Protein AF-A0AB37J9J6-F1 (afdb_monomer_lite)

Structure (mmCIF, N/CA/C/O backbone):
data_AF-A0AB37J9J6-F1
#
_entry.id   AF-A0AB37J9J6-F1
#
loop_
_atom_site.group_PDB
_atom_site.id
_atom_site.type_symbol
_atom_site.label_atom_id
_atom_site.label_alt_id
_atom_site.label_comp_id
_atom_site.label_asym_id
_atom_site.label_entity_id
_atom_site.label_seq_id
_atom_site.pdbx_PDB_ins_code
_atom_site.Cartn_x
_atom_site.Cartn_y
_atom_site.Cartn_z
_atom_site.occupancy
_atom_site.B_iso_or_equiv
_atom_site.auth_seq_id
_atom_site.auth_comp_id
_atom_site.auth_asym_id
_atom_site.auth_atom_id
_atom_site.pdbx_PDB_model_num
ATOM 1 N N . MET A 1 1 ? -1.091 34.522 -32.437 1.00 36.41 1 MET A N 1
ATOM 2 C CA . MET A 1 1 ? -1.229 33.643 -31.253 1.00 36.41 1 MET A CA 1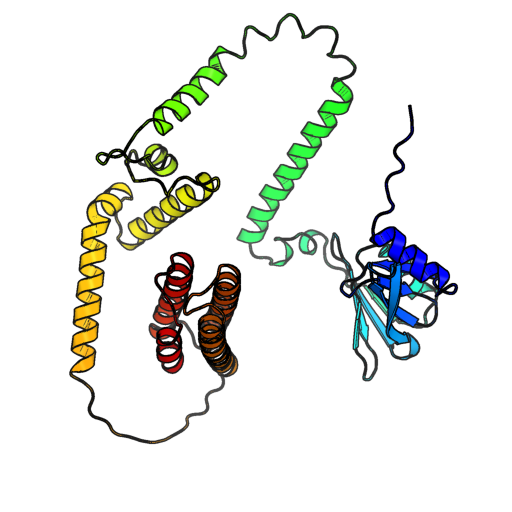
ATOM 3 C C . MET A 1 1 ? -0.538 32.322 -31.556 1.00 36.41 1 MET A C 1
ATOM 5 O O . MET A 1 1 ? -1.047 31.571 -32.377 1.00 36.41 1 MET A O 1
ATOM 9 N N . SER A 1 2 ? 0.641 32.069 -30.984 1.00 36.09 2 SER A N 1
ATOM 10 C CA . SER A 1 2 ? 1.353 30.801 -31.197 1.00 36.09 2 SER A CA 1
ATOM 11 C C . SER A 1 2 ? 0.749 29.727 -30.289 1.00 36.09 2 SER A C 1
ATOM 13 O O . SER A 1 2 ? 0.678 29.918 -29.072 1.00 36.09 2 SER A O 1
ATOM 15 N N . LYS A 1 3 ? 0.250 28.631 -30.874 1.00 44.28 3 LYS A N 1
ATOM 16 C CA . LYS A 1 3 ? -0.228 27.461 -30.126 1.00 44.28 3 LYS A CA 1
ATOM 17 C C . LYS A 1 3 ? 0.971 26.884 -29.370 1.00 44.28 3 LYS A C 1
ATOM 19 O O . LYS A 1 3 ? 1.881 26.353 -29.992 1.00 44.28 3 LYS A O 1
ATOM 24 N N . LYS A 1 4 ? 0.982 26.989 -28.036 1.00 40.72 4 LYS A N 1
ATOM 25 C CA . LYS A 1 4 ? 1.914 26.226 -27.194 1.00 40.72 4 LYS A CA 1
ATOM 26 C C . LYS A 1 4 ? 1.628 24.740 -27.418 1.00 40.72 4 LYS A C 1
ATOM 28 O O . LYS A 1 4 ? 0.661 24.215 -26.868 1.00 40.72 4 LYS A O 1
ATOM 33 N N . GLU A 1 5 ? 2.437 24.082 -28.242 1.00 48.41 5 GLU A N 1
ATOM 34 C CA . GLU A 1 5 ? 2.456 22.626 -28.327 1.00 48.41 5 GLU A CA 1
ATOM 35 C C . GLU A 1 5 ? 2.777 22.071 -26.936 1.00 48.41 5 GLU A C 1
ATOM 37 O O . GLU A 1 5 ? 3.799 22.395 -26.326 1.00 48.41 5 GLU A O 1
ATOM 42 N N . LYS A 1 6 ? 1.850 21.280 -26.387 1.00 49.62 6 LYS A N 1
ATOM 43 C CA . LYS A 1 6 ? 2.081 20.556 -25.139 1.00 49.62 6 LYS A CA 1
ATOM 44 C C . LYS A 1 6 ? 3.167 19.523 -25.416 1.00 49.62 6 LYS A C 1
ATOM 46 O O . LYS A 1 6 ? 2.953 18.616 -26.216 1.00 49.62 6 LYS A O 1
ATOM 51 N N . LYS A 1 7 ? 4.313 19.669 -24.749 1.00 59.22 7 LYS A N 1
ATOM 52 C CA . LYS A 1 7 ? 5.389 18.674 -24.769 1.00 59.22 7 LYS A CA 1
ATOM 53 C C . LYS A 1 7 ? 4.784 17.296 -24.435 1.00 59.22 7 LYS A C 1
ATOM 55 O O . LYS A 1 7 ? 4.009 17.223 -23.474 1.00 59.22 7 LYS A O 1
ATOM 60 N N . PRO A 1 8 ? 5.059 16.242 -25.226 1.00 69.25 8 PRO A N 1
ATOM 61 C CA . PRO A 1 8 ? 4.495 14.917 -24.984 1.00 69.25 8 PRO A CA 1
ATOM 62 C C . PRO A 1 8 ? 4.882 14.427 -23.585 1.00 69.25 8 PRO A C 1
ATOM 64 O O . PRO A 1 8 ? 5.984 14.705 -23.109 1.00 69.25 8 PRO A O 1
ATOM 67 N N . SER A 1 9 ? 3.954 13.743 -22.912 1.00 80.62 9 SER A N 1
ATOM 68 C CA . SER A 1 9 ? 4.218 13.164 -21.594 1.00 80.62 9 SER A CA 1
ATOM 69 C C . SER A 1 9 ? 5.245 12.034 -21.703 1.00 80.62 9 SER A C 1
ATOM 71 O O . SER A 1 9 ? 5.360 11.385 -22.746 1.00 80.62 9 SER A O 1
ATOM 73 N N . ASP A 1 10 ? 5.964 11.769 -20.611 1.00 79.25 10 ASP A N 1
ATOM 74 C CA . ASP A 1 10 ? 6.975 10.704 -20.558 1.00 79.25 10 ASP A CA 1
ATOM 75 C C . ASP A 1 10 ? 6.385 9.326 -20.932 1.00 79.25 10 ASP A C 1
ATOM 77 O O . ASP A 1 10 ? 7.051 8.530 -21.585 1.00 79.25 10 ASP A O 1
ATOM 81 N N . SER A 1 11 ? 5.110 9.073 -20.605 1.00 81.50 11 SER A N 1
ATOM 82 C CA . SER A 1 11 ? 4.383 7.855 -21.003 1.00 81.50 11 SER A CA 1
ATOM 83 C C . SER A 1 11 ? 4.175 7.763 -22.517 1.00 81.50 11 SER A C 1
ATOM 85 O O . SER A 1 11 ? 4.422 6.715 -23.112 1.00 81.50 11 SER A O 1
ATOM 87 N N . THR A 1 12 ? 3.794 8.863 -23.174 1.00 84.88 12 THR A N 1
ATOM 88 C CA . THR A 1 12 ? 3.639 8.889 -24.635 1.00 84.88 12 THR A CA 1
ATOM 89 C C . THR A 1 12 ? 4.974 8.645 -25.339 1.00 84.88 12 THR A C 1
ATOM 91 O O . THR A 1 12 ? 5.021 7.903 -26.319 1.00 84.88 12 THR A O 1
ATOM 94 N N . LEU A 1 13 ? 6.061 9.233 -24.829 1.00 86.75 13 LEU A N 1
ATOM 95 C CA . LEU A 1 13 ? 7.409 9.034 -25.368 1.00 86.75 13 LEU A CA 1
ATOM 96 C C . LEU A 1 13 ? 7.880 7.585 -25.203 1.00 86.75 13 LEU A C 1
ATOM 98 O O . LEU A 1 13 ? 8.355 6.987 -26.167 1.00 86.75 13 LEU A O 1
ATOM 102 N N . ALA A 1 14 ? 7.668 6.995 -24.024 1.00 84.81 14 ALA A N 1
ATOM 103 C CA . ALA A 1 14 ? 8.004 5.602 -23.755 1.00 84.81 14 ALA A CA 1
ATOM 104 C C . ALA A 1 14 ? 7.253 4.639 -24.685 1.00 84.81 14 ALA A C 1
ATOM 106 O O . ALA A 1 14 ? 7.874 3.800 -25.336 1.00 84.81 14 ALA A O 1
ATOM 107 N N . LYS A 1 15 ? 5.930 4.799 -24.823 1.00 87.62 15 LYS A N 1
ATOM 108 C CA . LYS A 1 15 ? 5.124 3.976 -25.739 1.00 87.62 15 LYS A CA 1
ATOM 109 C C . LYS A 1 15 ? 5.576 4.124 -27.190 1.00 87.62 15 LYS A C 1
ATOM 111 O O . LYS A 1 15 ? 5.655 3.131 -27.907 1.00 87.62 15 LYS A O 1
ATOM 116 N N . GLN A 1 16 ? 5.915 5.340 -27.622 1.00 87.06 16 GLN A N 1
ATOM 117 C CA . GLN A 1 16 ? 6.417 5.578 -28.974 1.00 87.06 16 GLN A CA 1
ATOM 118 C C . GLN A 1 16 ? 7.786 4.920 -29.208 1.00 87.06 16 GLN A C 1
ATOM 120 O O . GLN A 1 16 ? 8.016 4.366 -30.282 1.00 87.06 16 GLN A O 1
ATOM 125 N N . ALA A 1 17 ? 8.686 4.958 -28.222 1.00 86.19 17 ALA A N 1
ATOM 126 C CA . ALA A 1 17 ? 9.979 4.282 -28.296 1.00 86.19 17 ALA A CA 1
ATOM 127 C C . ALA A 1 17 ? 9.817 2.754 -28.395 1.00 86.19 17 ALA A C 1
ATOM 129 O O . ALA A 1 17 ? 10.468 2.124 -29.229 1.00 86.19 17 ALA A O 1
ATOM 130 N N . ILE A 1 18 ? 8.889 2.173 -27.625 1.00 87.56 18 ILE A N 1
ATOM 131 C CA . ILE A 1 18 ? 8.559 0.740 -27.695 1.00 87.56 18 ILE A CA 1
ATOM 132 C C . ILE A 1 18 ? 7.966 0.393 -29.056 1.00 87.56 18 ILE A C 1
ATOM 134 O O . ILE A 1 18 ? 8.460 -0.521 -29.700 1.00 87.56 18 ILE A O 1
ATOM 138 N N . ALA A 1 19 ? 6.987 1.157 -29.547 1.00 87.88 19 ALA A N 1
ATOM 139 C CA . ALA A 1 19 ? 6.349 0.900 -30.840 1.00 87.88 19 ALA A CA 1
ATOM 140 C C . ALA A 1 19 ? 7.345 0.919 -32.015 1.00 87.88 19 ALA A C 1
ATOM 142 O O . ALA A 1 19 ? 7.179 0.186 -32.986 1.00 87.88 19 ALA A O 1
ATOM 143 N N . ARG A 1 20 ? 8.398 1.747 -31.930 1.00 86.25 20 ARG A N 1
ATOM 144 C CA . ARG A 1 20 ? 9.474 1.794 -32.935 1.00 86.25 20 ARG A CA 1
ATOM 145 C C . ARG A 1 20 ? 10.382 0.567 -32.890 1.00 86.25 20 ARG A C 1
ATOM 147 O O . ARG A 1 20 ? 10.814 0.111 -33.942 1.00 86.25 20 ARG A O 1
ATOM 154 N N . LYS A 1 21 ? 10.701 0.065 -31.693 1.00 83.62 21 LYS A N 1
ATOM 155 C CA . LYS A 1 21 ? 11.581 -1.102 -31.510 1.00 83.62 21 LYS A CA 1
ATOM 156 C C . LYS A 1 21 ? 10.849 -2.436 -31.645 1.00 83.62 21 LYS A C 1
ATOM 158 O O . LYS A 1 21 ? 11.467 -3.425 -32.018 1.00 83.62 21 LYS A O 1
ATOM 163 N N . TYR A 1 22 ? 9.561 -2.453 -31.330 1.00 83.56 22 TYR A N 1
ATOM 164 C CA . TYR A 1 22 ? 8.753 -3.651 -31.171 1.00 83.56 22 TYR A CA 1
ATOM 165 C C . TYR A 1 22 ? 7.477 -3.540 -32.016 1.00 83.56 22 TYR A C 1
ATOM 167 O O . TYR A 1 22 ? 6.380 -3.284 -31.520 1.00 83.56 22 TYR A O 1
ATOM 175 N N . ASN A 1 23 ? 7.645 -3.678 -33.334 1.00 81.81 23 ASN A N 1
ATOM 176 C CA . ASN A 1 23 ? 6.586 -3.471 -34.330 1.00 81.81 23 ASN A CA 1
ATOM 177 C C . ASN A 1 23 ? 5.526 -4.589 -34.367 1.00 81.81 23 ASN A C 1
ATOM 179 O O . ASN A 1 23 ? 4.484 -4.418 -34.994 1.00 81.81 23 ASN A O 1
ATOM 183 N N . THR A 1 24 ? 5.787 -5.718 -33.709 1.00 82.81 24 THR A N 1
ATOM 184 C CA . THR A 1 24 ? 4.865 -6.852 -33.566 1.00 82.81 24 THR A CA 1
ATOM 185 C C . THR A 1 24 ? 3.896 -6.685 -32.394 1.00 82.81 24 THR A C 1
ATOM 187 O O . THR A 1 24 ? 2.971 -7.489 -32.263 1.00 82.81 24 THR A O 1
ATOM 190 N N . ALA A 1 25 ? 4.071 -5.646 -31.561 1.00 82.88 25 ALA A N 1
ATOM 191 C CA . ALA A 1 25 ? 3.158 -5.341 -30.465 1.00 82.88 25 ALA A CA 1
ATOM 192 C C . ALA A 1 25 ? 1.739 -5.123 -30.996 1.00 82.88 25 ALA A C 1
ATOM 194 O O . ALA A 1 25 ? 1.496 -4.230 -31.808 1.00 82.88 25 ALA A O 1
ATOM 195 N N . LEU A 1 26 ? 0.786 -5.889 -30.475 1.00 83.44 26 LEU A N 1
ATOM 196 C CA . LEU A 1 26 ? -0.631 -5.613 -30.687 1.00 83.44 26 LEU A CA 1
ATOM 197 C C . LEU A 1 26 ? -1.124 -4.541 -29.714 1.00 83.44 26 LEU A C 1
ATOM 199 O O . LEU A 1 26 ? -1.986 -3.742 -30.066 1.00 83.44 26 LEU A O 1
ATOM 203 N N . ILE A 1 27 ? -0.578 -4.538 -28.495 1.00 88.06 27 ILE A N 1
ATOM 204 C CA . ILE A 1 27 ? -0.964 -3.643 -27.404 1.00 88.06 27 ILE A CA 1
ATOM 205 C C . ILE A 1 27 ? 0.301 -3.190 -26.660 1.00 88.06 27 ILE A C 1
ATOM 207 O O . ILE A 1 27 ? 1.189 -4.002 -26.393 1.00 88.06 27 ILE A O 1
ATOM 211 N N . ILE A 1 28 ? 0.384 -1.900 -26.309 1.00 90.44 28 ILE A N 1
ATOM 212 C CA . ILE A 1 28 ? 1.474 -1.339 -25.494 1.00 90.44 28 ILE A CA 1
ATOM 213 C C . ILE A 1 28 ? 0.876 -0.611 -24.293 1.00 90.44 28 ILE A C 1
ATOM 215 O O . ILE A 1 28 ? 0.241 0.437 -24.428 1.00 90.44 28 ILE A O 1
ATOM 219 N N . VAL A 1 29 ? 1.139 -1.139 -23.102 1.00 89.44 29 VAL A N 1
ATOM 220 C CA . VAL A 1 29 ? 0.527 -0.678 -21.853 1.00 89.44 29 VAL A CA 1
ATOM 221 C C . VAL A 1 29 ? 1.569 -0.326 -20.813 1.00 89.44 29 VAL A C 1
ATOM 223 O O . VAL A 1 29 ? 2.659 -0.883 -20.773 1.00 89.44 29 VAL A O 1
ATOM 226 N N . SER A 1 30 ? 1.213 0.585 -19.925 1.00 88.88 30 SER A N 1
ATOM 227 C CA . SER A 1 30 ? 1.947 0.826 -18.691 1.00 88.88 30 SER A CA 1
ATOM 228 C C . SER A 1 30 ? 1.608 -0.273 -17.669 1.00 88.88 30 SER A C 1
ATOM 230 O O . SER A 1 30 ? 0.467 -0.747 -17.589 1.00 88.88 30 SER A O 1
ATOM 232 N N . CYS A 1 31 ? 2.601 -0.694 -16.892 1.00 87.00 31 CYS A N 1
ATOM 233 C CA . CYS A 1 31 ? 2.480 -1.717 -15.854 1.00 87.00 31 CYS A CA 1
ATOM 234 C C . CYS A 1 31 ? 3.283 -1.330 -14.604 1.00 87.00 31 CYS A C 1
ATOM 236 O O . CYS A 1 31 ? 4.045 -0.365 -14.624 1.00 87.00 31 CYS A O 1
ATOM 238 N N . SER A 1 32 ? 3.125 -2.085 -13.511 1.00 83.94 32 SER A N 1
ATOM 239 C CA . SER A 1 32 ? 3.866 -1.875 -12.250 1.00 83.94 32 SER A CA 1
ATOM 240 C C . SER A 1 32 ? 5.372 -1.697 -12.450 1.00 83.94 32 SER A C 1
ATOM 242 O O . SER A 1 32 ? 5.974 -0.820 -11.836 1.00 83.94 32 SER A O 1
ATOM 244 N N . ASP A 1 33 ? 5.953 -2.490 -13.348 1.00 81.38 33 ASP A N 1
ATOM 245 C CA . ASP A 1 33 ? 7.401 -2.574 -13.556 1.00 81.38 33 ASP A CA 1
ATOM 246 C C . ASP A 1 33 ? 7.908 -1.715 -14.728 1.00 81.38 33 ASP A C 1
ATOM 248 O O . ASP A 1 33 ? 9.067 -1.823 -15.131 1.00 81.38 33 ASP A O 1
ATOM 252 N N . GLY A 1 34 ? 7.053 -0.840 -15.274 1.00 88.94 34 GLY A N 1
ATOM 253 C CA . GLY A 1 34 ? 7.386 0.058 -16.378 1.00 88.94 34 GLY A CA 1
ATOM 254 C C . GLY A 1 34 ? 6.339 0.024 -17.485 1.00 88.94 34 GLY A C 1
ATOM 255 O O . GLY A 1 34 ? 5.204 0.459 -17.299 1.00 88.94 34 GLY A O 1
ATOM 256 N N . TYR A 1 35 ? 6.737 -0.467 -18.653 1.00 91.06 35 TYR A N 1
ATOM 257 C CA . TYR A 1 35 ? 5.879 -0.572 -19.829 1.00 91.06 35 TYR A CA 1
ATOM 258 C C . TYR A 1 35 ? 5.972 -1.977 -20.403 1.00 91.06 35 TYR A C 1
ATOM 260 O O . TYR A 1 35 ? 7.035 -2.581 -20.365 1.00 91.06 35 TYR A O 1
ATOM 268 N N . ALA A 1 36 ? 4.892 -2.489 -20.969 1.00 91.56 36 ALA A N 1
ATOM 269 C CA . ALA A 1 36 ? 4.855 -3.804 -21.572 1.00 91.56 36 ALA A CA 1
ATOM 270 C C . ALA A 1 36 ? 4.337 -3.725 -23.005 1.00 91.56 36 ALA A C 1
ATOM 272 O O . ALA A 1 36 ? 3.331 -3.066 -23.273 1.00 91.56 36 ALA A O 1
ATOM 273 N N . ALA A 1 37 ? 5.019 -4.423 -23.909 1.00 92.50 37 ALA A N 1
ATOM 274 C CA . ALA A 1 37 ? 4.488 -4.765 -25.217 1.00 92.50 37 ALA A CA 1
ATOM 275 C C . ALA A 1 37 ? 3.898 -6.173 -25.149 1.00 92.50 37 ALA A C 1
ATOM 277 O O . ALA A 1 37 ? 4.527 -7.093 -24.624 1.00 92.50 37 ALA A O 1
ATOM 278 N N . VAL A 1 38 ? 2.687 -6.325 -25.673 1.00 90.31 38 VAL A N 1
ATOM 279 C CA . VAL A 1 38 ? 1.982 -7.602 -25.725 1.00 90.31 38 VAL A CA 1
ATOM 280 C C . VAL A 1 38 ? 1.724 -7.953 -27.179 1.00 90.31 38 VAL A C 1
ATOM 282 O O . VAL A 1 38 ? 1.082 -7.188 -27.907 1.00 90.31 38 VAL A O 1
ATOM 285 N N . ASP A 1 39 ? 2.226 -9.108 -27.599 1.00 89.25 39 ASP A N 1
ATOM 286 C CA . ASP A 1 39 ? 1.947 -9.692 -28.906 1.00 89.25 39 ASP A CA 1
ATOM 287 C C . ASP A 1 39 ? 1.152 -11.002 -28.756 1.00 89.25 39 ASP A C 1
ATOM 289 O O . ASP A 1 39 ? 0.450 -11.194 -27.763 1.00 89.25 39 ASP A O 1
ATOM 293 N N . LYS A 1 40 ? 1.163 -11.871 -29.772 1.00 86.50 40 LYS A N 1
ATOM 294 C CA . LYS A 1 40 ? 0.424 -13.147 -29.748 1.00 86.50 40 LYS A CA 1
ATOM 295 C C . LYS A 1 40 ? 1.155 -14.261 -29.003 1.00 86.50 40 LYS A C 1
ATOM 297 O O . LYS A 1 40 ? 0.532 -15.258 -28.651 1.00 86.50 40 LYS A O 1
ATOM 302 N N . GLU A 1 41 ? 2.457 -14.120 -28.799 1.00 88.19 41 GLU A N 1
ATOM 303 C CA . GLU A 1 41 ? 3.334 -15.180 -28.309 1.00 88.19 41 GLU A CA 1
ATOM 304 C C . GLU A 1 41 ? 3.871 -14.890 -26.913 1.00 88.19 41 GLU A C 1
ATOM 306 O O . GLU A 1 41 ? 4.126 -15.830 -26.160 1.00 88.19 41 GLU A O 1
ATOM 311 N N . HIS A 1 42 ? 4.047 -13.621 -26.551 1.00 91.06 42 HIS A N 1
ATOM 312 C CA . HIS A 1 42 ? 4.647 -13.242 -25.287 1.00 91.06 42 HIS A CA 1
ATOM 313 C C . HIS A 1 42 ? 4.295 -11.824 -24.818 1.00 91.06 42 HIS A C 1
ATOM 315 O O . HIS A 1 42 ? 3.735 -10.988 -25.530 1.00 91.06 42 HIS A O 1
ATOM 321 N N . ILE A 1 43 ? 4.665 -11.564 -23.564 1.00 92.06 43 ILE A N 1
ATOM 322 C CA . ILE A 1 43 ? 4.685 -10.238 -22.947 1.00 92.06 43 ILE A CA 1
ATOM 323 C C . ILE A 1 43 ? 6.143 -9.848 -22.728 1.00 92.06 43 ILE A C 1
ATOM 325 O O . ILE A 1 43 ? 6.885 -10.579 -22.070 1.00 92.06 43 ILE A O 1
ATOM 329 N N . GLN A 1 44 ? 6.548 -8.685 -23.234 1.00 92.69 44 GLN A N 1
ATOM 330 C CA . GLN A 1 44 ? 7.880 -8.133 -23.001 1.00 92.69 44 GLN A CA 1
ATOM 331 C C . GLN A 1 44 ? 7.802 -6.843 -22.187 1.00 92.69 44 GLN A C 1
ATOM 333 O O . GLN A 1 44 ? 7.088 -5.914 -22.560 1.00 92.69 44 GLN A O 1
ATOM 338 N N . ILE A 1 45 ? 8.544 -6.784 -21.079 1.00 92.19 45 ILE A N 1
ATOM 339 C CA . ILE A 1 45 ? 8.590 -5.635 -20.168 1.00 92.19 45 ILE A CA 1
ATOM 340 C C . ILE A 1 45 ? 9.811 -4.772 -20.479 1.00 92.19 45 ILE A C 1
ATOM 342 O O . ILE A 1 45 ? 10.924 -5.270 -20.642 1.00 92.19 45 ILE A O 1
ATOM 346 N N . PHE A 1 46 ? 9.602 -3.462 -20.495 1.00 91.88 46 PHE A N 1
ATOM 347 C CA . PHE A 1 46 ? 10.575 -2.432 -20.804 1.00 91.88 46 PHE A CA 1
ATOM 348 C C . PHE A 1 46 ? 10.677 -1.399 -19.685 1.00 91.88 46 PHE A C 1
ATOM 350 O O . PHE A 1 46 ? 9.676 -0.943 -19.125 1.00 91.88 46 PHE A O 1
ATOM 357 N N . LYS A 1 47 ? 11.906 -0.938 -19.444 1.00 92.38 47 LYS A N 1
ATOM 358 C CA . LYS A 1 47 ? 12.188 0.254 -18.646 1.00 92.38 47 LYS A CA 1
ATOM 359 C C . LYS A 1 47 ? 12.462 1.420 -19.578 1.00 92.38 47 LYS A C 1
ATOM 361 O O . LYS A 1 47 ? 13.329 1.322 -20.444 1.00 92.38 47 LYS A O 1
ATOM 366 N N . TYR A 1 48 ? 11.764 2.530 -19.376 1.00 89.31 48 TYR A N 1
ATOM 367 C CA . TYR A 1 48 ? 12.054 3.766 -20.092 1.00 89.31 48 TYR A CA 1
ATOM 368 C C . TYR A 1 48 ? 13.167 4.540 -19.392 1.00 89.31 48 TYR A C 1
ATOM 370 O O . TYR A 1 48 ? 13.071 4.842 -18.201 1.00 89.31 48 TYR A O 1
ATOM 378 N N . ASN A 1 49 ? 14.219 4.859 -20.140 1.00 86.69 49 ASN A N 1
ATOM 379 C CA . ASN A 1 49 ? 15.276 5.754 -19.714 1.00 86.69 49 ASN A CA 1
ATOM 380 C C . ASN A 1 49 ? 15.028 7.140 -20.321 1.00 86.69 49 ASN A C 1
ATOM 382 O O . ASN A 1 49 ? 15.164 7.354 -21.527 1.00 86.69 49 ASN A O 1
ATOM 386 N N . LYS A 1 50 ? 14.671 8.085 -19.451 1.00 83.94 50 LYS A N 1
ATOM 387 C CA . LYS A 1 50 ? 14.324 9.454 -19.829 1.00 83.94 50 LYS A CA 1
ATOM 388 C C . LYS A 1 50 ? 15.521 10.253 -20.346 1.00 83.94 50 LYS A C 1
ATOM 390 O O . LYS A 1 50 ? 15.324 11.128 -21.184 1.00 83.94 50 LYS A O 1
ATOM 395 N N . ASP A 1 51 ? 16.729 9.943 -19.883 1.00 82.81 51 ASP A N 1
ATOM 396 C CA . ASP A 1 51 ? 17.935 10.712 -20.207 1.00 82.81 51 ASP A CA 1
ATOM 397 C C . ASP A 1 51 ? 18.369 10.497 -21.660 1.00 82.81 51 ASP A C 1
ATOM 399 O O . ASP A 1 51 ? 18.819 11.427 -22.325 1.00 82.81 51 ASP A O 1
ATOM 403 N N . ILE A 1 52 ? 18.166 9.280 -22.174 1.00 84.06 52 ILE A N 1
ATOM 404 C CA . ILE A 1 52 ? 18.475 8.904 -23.563 1.00 84.06 52 ILE A CA 1
ATOM 405 C C . ILE A 1 52 ? 17.228 8.783 -24.449 1.00 84.06 52 ILE A C 1
ATOM 407 O O . ILE A 1 52 ? 17.355 8.489 -25.635 1.00 84.06 52 ILE A O 1
ATOM 411 N N . ASN A 1 53 ? 16.033 9.028 -23.891 1.00 81.31 53 ASN A N 1
ATOM 412 C CA . ASN A 1 53 ? 14.738 8.880 -24.564 1.00 81.31 53 ASN A CA 1
ATOM 413 C C . ASN A 1 53 ? 14.599 7.522 -25.276 1.00 81.31 53 ASN A C 1
ATOM 415 O O . ASN A 1 53 ? 14.222 7.442 -26.447 1.00 81.31 53 ASN A O 1
ATOM 419 N N . ASP A 1 54 ? 14.949 6.454 -24.564 1.00 85.94 54 ASP A N 1
ATOM 420 C CA . ASP A 1 54 ? 14.970 5.105 -25.113 1.00 85.94 54 ASP A CA 1
ATOM 421 C C . ASP A 1 54 ? 14.487 4.071 -24.091 1.00 85.94 54 ASP A C 1
ATOM 423 O O . ASP A 1 54 ? 14.364 4.349 -22.897 1.00 85.94 54 ASP A O 1
ATOM 427 N N . VAL A 1 55 ? 14.187 2.866 -24.567 1.00 87.44 55 VAL A N 1
ATOM 428 C CA . VAL A 1 55 ? 13.707 1.749 -23.756 1.00 87.44 55 VAL A CA 1
ATOM 429 C C . VAL A 1 55 ? 14.671 0.572 -23.768 1.00 87.44 55 VAL A C 1
ATOM 431 O O . VAL A 1 55 ? 15.216 0.200 -24.813 1.00 87.44 55 VAL A O 1
ATOM 434 N N . SER A 1 56 ? 14.820 -0.040 -22.595 1.00 88.50 56 SER A N 1
ATOM 435 C CA . SER A 1 56 ? 15.599 -1.258 -22.372 1.00 88.50 56 SER A CA 1
ATOM 436 C C . SER A 1 56 ? 14.665 -2.406 -22.010 1.00 88.50 56 SER A C 1
ATOM 438 O O . SER A 1 56 ? 13.827 -2.249 -21.121 1.00 88.50 56 SER A O 1
ATOM 440 N N . SER A 1 57 ? 14.814 -3.552 -22.676 1.00 90.00 57 SER A N 1
ATOM 441 C CA . SER A 1 57 ? 14.079 -4.771 -22.322 1.00 90.00 57 SER A CA 1
ATOM 442 C C . SER A 1 57 ? 14.569 -5.296 -20.970 1.00 90.00 57 SER A C 1
ATOM 444 O O . SER A 1 57 ? 15.774 -5.375 -20.734 1.00 90.00 57 SER A O 1
ATOM 446 N N . ILE A 1 58 ? 13.634 -5.597 -20.072 1.00 89.69 58 ILE A N 1
ATOM 447 C CA . ILE A 1 58 ? 13.892 -6.117 -18.723 1.00 89.69 58 ILE A CA 1
ATOM 448 C C . ILE A 1 58 ? 13.661 -7.625 -18.701 1.00 89.69 58 ILE A C 1
ATOM 450 O O . ILE A 1 58 ? 14.466 -8.379 -18.162 1.00 89.69 58 ILE A O 1
ATOM 454 N N . SER A 1 59 ? 12.530 -8.064 -19.247 1.00 88.38 59 SER A N 1
ATOM 455 C CA . SER A 1 59 ? 12.081 -9.448 -19.146 1.00 88.38 59 SER A CA 1
ATOM 456 C C . SER A 1 59 ? 11.098 -9.784 -20.257 1.00 88.38 59 SER A C 1
ATOM 458 O O . SER A 1 59 ? 10.400 -8.916 -20.779 1.00 88.38 59 SER A O 1
ATOM 460 N N . THR A 1 60 ? 11.075 -11.060 -20.632 1.00 92.44 60 THR A N 1
ATOM 461 C CA . THR A 1 60 ? 10.225 -11.600 -21.697 1.00 92.44 60 THR A CA 1
ATOM 462 C C . THR A 1 60 ? 9.550 -12.861 -21.171 1.00 92.44 60 THR A C 1
ATOM 464 O O . THR A 1 60 ? 10.228 -13.746 -20.649 1.00 92.44 60 THR A O 1
ATOM 467 N N . TYR A 1 61 ? 8.227 -12.931 -21.286 1.00 91.00 61 TYR A N 1
ATOM 468 C CA . TYR A 1 61 ? 7.402 -14.020 -20.770 1.00 91.00 61 TYR A CA 1
ATOM 469 C C . TYR A 1 61 ? 6.579 -14.627 -21.899 1.00 91.00 61 TYR A C 1
ATOM 471 O O . TYR A 1 61 ? 5.613 -14.017 -22.357 1.00 91.00 61 TYR A O 1
ATOM 479 N N . HIS A 1 62 ? 6.949 -15.827 -22.338 1.00 91.38 62 HIS A N 1
ATOM 480 C CA . HIS A 1 62 ? 6.244 -16.525 -23.409 1.00 91.38 62 HIS A CA 1
ATOM 481 C C . HIS A 1 62 ? 4.956 -17.158 -22.898 1.00 91.38 62 HIS A C 1
ATOM 483 O O . HIS A 1 62 ? 4.953 -17.828 -21.870 1.00 91.38 62 HIS A O 1
ATOM 489 N N . PHE A 1 63 ? 3.859 -17.003 -23.635 1.00 89.50 63 PHE A N 1
ATOM 490 C CA . PHE A 1 63 ? 2.583 -17.608 -23.262 1.00 89.50 63 PHE A CA 1
ATOM 491 C C . PHE A 1 63 ? 2.647 -19.131 -23.230 1.00 89.50 63 PHE A C 1
ATOM 493 O O . PHE A 1 63 ? 1.959 -19.727 -22.415 1.00 89.50 63 PHE A O 1
ATOM 500 N N . SER A 1 64 ? 3.519 -19.749 -24.033 1.00 87.56 64 SER A N 1
ATOM 501 C CA . SER A 1 64 ? 3.769 -21.198 -24.021 1.00 87.56 64 SER A CA 1
ATOM 502 C C . SER A 1 64 ? 4.297 -21.733 -22.690 1.00 87.56 64 SER A C 1
ATOM 504 O O . SER A 1 64 ? 4.226 -22.933 -22.448 1.00 87.56 64 SER A O 1
ATOM 506 N N . ASP A 1 65 ? 4.843 -20.868 -21.832 1.00 88.31 65 ASP A N 1
ATOM 507 C CA . ASP A 1 65 ? 5.283 -21.255 -20.491 1.00 88.31 65 ASP A CA 1
ATOM 508 C C . ASP A 1 65 ? 4.109 -21.428 -19.509 1.00 88.31 65 ASP A C 1
ATOM 510 O O . ASP A 1 65 ? 4.310 -21.897 -18.384 1.00 88.31 65 ASP A O 1
ATOM 514 N N . PHE A 1 66 ? 2.895 -21.028 -19.896 1.00 89.75 66 PHE A N 1
ATOM 515 C CA . PHE A 1 66 ? 1.735 -20.959 -19.017 1.00 89.75 66 PHE A CA 1
ATOM 516 C C . PHE A 1 66 ? 0.544 -21.707 -19.615 1.00 89.75 66 PHE A C 1
ATOM 518 O O . PHE A 1 66 ? 0.338 -21.734 -20.819 1.00 89.75 66 PHE A O 1
ATOM 525 N N . ASN A 1 67 ? -0.280 -22.285 -18.745 1.00 86.62 67 ASN A N 1
ATOM 526 C CA . ASN A 1 67 ? -1.493 -22.999 -19.154 1.00 86.62 67 ASN A CA 1
ATOM 527 C C . ASN A 1 67 ? -2.747 -22.161 -18.882 1.00 86.62 67 ASN A C 1
ATOM 529 O O . ASN A 1 67 ? -3.722 -22.206 -19.633 1.00 86.62 67 ASN A O 1
ATOM 533 N N . THR A 1 68 ? -2.717 -21.377 -17.803 1.00 87.12 68 THR A N 1
ATOM 534 C CA . THR A 1 68 ? -3.877 -20.637 -17.303 1.00 87.12 68 THR A CA 1
ATOM 535 C C . THR A 1 68 ? -3.476 -19.212 -16.960 1.00 87.12 68 THR A C 1
ATOM 537 O O . THR A 1 68 ? -2.407 -18.979 -16.393 1.00 87.12 68 THR A O 1
ATOM 540 N N . VAL A 1 69 ? -4.363 -18.259 -17.233 1.00 88.75 69 VAL A N 1
ATOM 541 C CA . VAL A 1 69 ? -4.274 -16.895 -16.710 1.00 88.75 69 VAL A CA 1
ATOM 542 C C . VAL A 1 69 ? -5.511 -16.584 -15.879 1.00 88.75 69 VAL A C 1
ATOM 544 O O . VAL A 1 69 ? -6.643 -16.674 -16.352 1.00 88.75 69 VAL A O 1
ATOM 547 N N . ILE A 1 70 ? -5.288 -16.217 -14.620 1.00 86.56 70 ILE A N 1
ATOM 548 C CA . ILE A 1 70 ? -6.341 -15.823 -13.688 1.00 86.56 70 ILE A CA 1
ATOM 549 C C . ILE A 1 70 ? -6.398 -14.300 -13.652 1.00 86.56 70 ILE A C 1
ATOM 551 O O . ILE A 1 70 ? -5.464 -13.649 -13.184 1.00 86.56 70 ILE A O 1
ATOM 555 N N . ILE A 1 71 ? -7.502 -13.730 -14.126 1.00 87.12 71 ILE A N 1
ATOM 556 C CA . ILE A 1 71 ? -7.709 -12.282 -14.189 1.00 87.12 71 ILE A CA 1
ATOM 557 C C . ILE A 1 71 ? -8.591 -11.841 -13.015 1.00 87.12 71 ILE A C 1
ATOM 559 O O . ILE A 1 71 ? -9.800 -12.096 -12.983 1.00 87.12 71 ILE A O 1
ATOM 563 N N . ASP A 1 72 ? -7.988 -11.133 -12.059 1.00 81.94 72 ASP A N 1
ATOM 564 C CA . ASP A 1 72 ? -8.667 -10.478 -10.939 1.00 81.94 72 ASP A CA 1
ATOM 565 C C . ASP A 1 72 ? -8.878 -8.990 -11.240 1.00 81.94 72 ASP A C 1
ATOM 567 O O . ASP A 1 72 ? -7.946 -8.177 -11.234 1.00 81.94 72 ASP A O 1
ATOM 571 N N . ARG A 1 73 ? -10.129 -8.619 -11.528 1.00 75.12 73 ARG A N 1
ATOM 572 C CA . ARG A 1 73 ? -10.486 -7.262 -11.951 1.00 75.12 73 ARG A CA 1
ATOM 573 C C . ARG A 1 73 ? -11.044 -6.430 -10.800 1.00 75.12 73 ARG A C 1
ATOM 575 O O . ARG A 1 73 ? -12.170 -6.652 -10.338 1.00 75.12 73 ARG A O 1
ATOM 582 N N . PHE A 1 74 ? -10.305 -5.385 -10.438 1.00 67.12 74 PHE A N 1
ATOM 583 C CA . PHE A 1 74 ? -10.735 -4.323 -9.529 1.00 67.12 74 PHE A CA 1
ATOM 584 C C . PHE A 1 74 ? -11.336 -3.140 -10.304 1.00 67.12 74 PHE A C 1
ATOM 586 O O . PHE A 1 74 ? -11.381 -3.136 -11.534 1.00 67.12 74 PHE A O 1
ATOM 593 N N . ALA A 1 75 ? -11.835 -2.128 -9.585 1.00 60.81 75 ALA A N 1
ATOM 594 C CA . ALA A 1 75 ? -12.455 -0.950 -10.197 1.00 60.81 75 ALA A CA 1
ATOM 595 C C . ALA A 1 75 ? -11.487 -0.136 -11.083 1.00 60.81 75 ALA A C 1
ATOM 597 O O . ALA A 1 75 ? -11.926 0.436 -12.075 1.00 60.81 75 ALA A O 1
ATOM 598 N N . ILE A 1 76 ? -10.192 -0.105 -10.737 1.00 61.75 76 ILE A N 1
ATOM 599 C CA . ILE A 1 76 ? -9.176 0.764 -11.371 1.00 61.75 76 ILE A CA 1
ATOM 600 C C . ILE A 1 76 ? -7.966 -0.033 -11.897 1.00 61.75 76 ILE A C 1
ATOM 602 O O . ILE A 1 76 ? -7.239 0.449 -12.754 1.00 61.75 76 ILE A O 1
ATOM 606 N N . LYS A 1 77 ? -7.755 -1.269 -11.427 1.00 70.31 77 LYS A N 1
ATOM 607 C CA . LYS A 1 77 ? -6.622 -2.120 -11.822 1.00 70.31 77 LYS A CA 1
ATOM 608 C C . LYS A 1 77 ? -7.062 -3.548 -12.115 1.00 70.31 77 LYS A C 1
ATOM 610 O O . LYS A 1 77 ? -8.089 -3.997 -11.600 1.00 70.31 77 LYS A O 1
ATOM 615 N N . ALA A 1 78 ? -6.266 -4.270 -12.889 1.00 81.44 78 ALA A N 1
ATOM 616 C CA . ALA A 1 78 ? -6.380 -5.715 -13.023 1.00 81.44 78 ALA A CA 1
ATOM 617 C C . ALA A 1 78 ? -5.073 -6.371 -12.598 1.00 81.44 78 ALA A C 1
ATOM 619 O O . ALA A 1 78 ? -4.004 -5.810 -12.810 1.00 81.44 78 ALA A O 1
ATOM 620 N N . ILE A 1 79 ? -5.187 -7.539 -11.979 1.00 86.12 79 ILE A N 1
ATOM 621 C CA . ILE A 1 79 ? -4.053 -8.405 -11.679 1.00 86.12 79 ILE A CA 1
ATOM 622 C C . ILE A 1 79 ? -4.250 -9.661 -12.519 1.00 86.12 79 ILE A C 1
ATOM 624 O O . ILE A 1 79 ? -5.285 -10.321 -12.407 1.00 86.12 79 ILE A O 1
ATOM 628 N N . MET A 1 80 ? -3.295 -9.948 -13.395 1.00 89.31 80 MET A N 1
ATOM 629 C CA . MET A 1 80 ? -3.299 -11.113 -14.270 1.00 89.31 80 MET A CA 1
ATOM 630 C C . MET A 1 80 ? -2.222 -12.075 -13.789 1.00 89.31 80 MET A C 1
ATOM 632 O O . MET A 1 80 ? -1.035 -11.788 -13.890 1.00 89.31 80 MET A O 1
ATOM 636 N N . ASN A 1 81 ? -2.645 -13.206 -13.238 1.00 89.94 81 ASN A N 1
ATOM 637 C CA . ASN A 1 81 ? -1.755 -14.228 -12.706 1.00 89.94 81 ASN A CA 1
ATOM 638 C C . ASN A 1 81 ? -1.630 -15.379 -13.699 1.00 89.94 81 ASN A C 1
ATOM 640 O O . ASN A 1 81 ? -2.549 -16.189 -13.830 1.00 89.94 81 ASN A O 1
ATOM 644 N N . PHE A 1 82 ? -0.492 -15.455 -14.378 1.00 90.06 82 PHE A N 1
ATOM 645 C CA . PHE A 1 82 ? -0.147 -16.534 -15.294 1.00 90.06 82 PHE A CA 1
ATOM 646 C C . PHE A 1 82 ? 0.433 -17.715 -14.509 1.00 90.06 82 PHE A C 1
ATOM 648 O O . PHE A 1 82 ? 1.373 -17.568 -13.721 1.00 90.06 82 PHE A O 1
ATOM 655 N N . LYS A 1 83 ? -0.150 -18.899 -14.710 1.00 87.94 83 LYS A N 1
ATOM 656 C CA . LYS A 1 83 ? 0.229 -20.150 -14.049 1.00 87.94 83 LYS A CA 1
ATOM 657 C C . LYS A 1 83 ? 0.682 -21.178 -15.080 1.00 87.94 83 LYS A C 1
ATOM 659 O O . LYS A 1 83 ? -0.099 -21.604 -15.932 1.00 87.94 83 LYS A O 1
ATOM 664 N N . GLY A 1 84 ? 1.941 -21.582 -14.969 1.00 84.38 84 GLY A N 1
ATOM 665 C CA . GLY A 1 84 ? 2.548 -22.699 -15.686 1.00 84.38 84 GLY A CA 1
ATOM 666 C C . GLY A 1 84 ? 2.968 -23.813 -14.731 1.00 84.38 84 GLY A C 1
ATOM 667 O O . GLY A 1 84 ? 2.803 -23.695 -13.518 1.00 84.38 84 GLY A O 1
ATOM 668 N N . LEU A 1 85 ? 3.537 -24.890 -15.279 1.00 74.69 85 LEU A N 1
ATOM 669 C CA . LEU A 1 85 ? 3.957 -26.066 -14.502 1.00 74.69 85 LEU A CA 1
ATOM 670 C C . LEU A 1 85 ? 5.029 -25.720 -13.445 1.00 74.69 85 LEU A C 1
ATOM 672 O O . LEU A 1 85 ? 4.994 -26.239 -12.334 1.00 74.69 85 LEU A O 1
ATOM 676 N N . HIS A 1 86 ? 5.949 -24.806 -13.784 1.00 78.19 86 HIS A N 1
ATOM 677 C CA . HIS A 1 86 ? 7.063 -24.373 -12.921 1.00 78.19 86 HIS A CA 1
ATOM 678 C C . HIS A 1 86 ? 7.344 -22.863 -12.983 1.00 78.19 86 HIS A C 1
ATOM 680 O O . HIS A 1 86 ? 8.372 -22.399 -12.495 1.00 78.19 86 HIS A O 1
ATOM 686 N N . LYS A 1 87 ? 6.457 -22.088 -13.613 1.00 79.94 87 LYS A N 1
ATOM 687 C CA . LYS A 1 87 ? 6.612 -20.642 -13.784 1.00 79.94 87 LYS A CA 1
ATOM 688 C C . LYS A 1 87 ? 5.335 -19.931 -13.366 1.00 79.94 87 LYS A C 1
ATOM 690 O O . LYS A 1 87 ? 4.230 -20.322 -13.748 1.00 79.94 87 LYS A O 1
ATOM 695 N N . HIS A 1 88 ? 5.515 -18.862 -12.604 1.00 84.81 88 HIS A N 1
ATOM 696 C CA . HIS A 1 88 ? 4.457 -17.949 -12.206 1.00 84.81 88 HIS A CA 1
ATOM 697 C C . HIS A 1 88 ? 4.856 -16.540 -12.615 1.00 84.81 88 HIS A C 1
ATOM 699 O O . HIS A 1 88 ? 5.988 -16.123 -12.377 1.00 84.81 88 HIS A O 1
ATOM 705 N N . PHE A 1 89 ? 3.928 -15.827 -13.242 1.00 87.06 89 PHE A N 1
ATOM 706 C CA . PHE A 1 89 ? 4.132 -14.447 -13.651 1.00 87.06 89 PHE A CA 1
ATOM 707 C C . PHE A 1 89 ? 2.897 -13.633 -13.274 1.00 87.06 89 PHE A C 1
ATOM 709 O O . PHE A 1 89 ? 1.785 -13.940 -13.704 1.00 87.06 89 PHE A O 1
ATOM 716 N N . GLU A 1 90 ? 3.094 -12.622 -12.433 1.00 90.38 90 GLU A N 1
ATOM 717 C CA . GLU A 1 90 ? 2.061 -11.649 -12.099 1.00 90.38 90 GLU A CA 1
ATOM 718 C C . GLU A 1 90 ? 2.242 -10.417 -12.986 1.00 90.38 90 GLU A C 1
ATOM 720 O O . GLU A 1 90 ? 3.304 -9.799 -13.009 1.00 90.38 90 GLU A O 1
ATOM 725 N N . PHE A 1 91 ? 1.189 -10.059 -13.714 1.00 89.06 91 PHE A N 1
ATOM 726 C CA . PHE A 1 91 ? 1.162 -8.896 -14.583 1.00 89.06 91 PHE A CA 1
ATOM 727 C C . PHE A 1 91 ? 0.059 -7.933 -14.154 1.00 89.06 91 PHE A C 1
ATOM 729 O O . PHE A 1 91 ? -1.119 -8.298 -14.087 1.00 89.06 91 PHE A O 1
ATOM 736 N N . ILE A 1 92 ? 0.433 -6.683 -13.875 1.00 88.38 92 ILE A N 1
ATOM 737 C CA . ILE A 1 92 ? -0.482 -5.646 -13.386 1.00 88.38 92 ILE A CA 1
ATOM 738 C C . ILE A 1 92 ? -0.527 -4.491 -14.397 1.00 88.38 92 ILE A C 1
ATOM 740 O O . ILE A 1 92 ? 0.202 -3.506 -14.242 1.00 88.38 92 ILE A O 1
ATOM 744 N N . PRO A 1 93 ? -1.362 -4.587 -15.448 1.00 86.56 93 PRO A N 1
ATOM 745 C CA . PRO A 1 93 ? -1.564 -3.495 -16.392 1.00 86.56 93 PRO A CA 1
ATOM 746 C C . PRO A 1 93 ? -2.381 -2.367 -15.748 1.00 86.56 93 PRO A C 1
ATOM 748 O O . PRO A 1 93 ? -3.374 -2.608 -15.049 1.00 86.56 93 PRO A O 1
ATOM 751 N N . THR A 1 94 ? -1.993 -1.119 -16.009 1.00 81.94 94 THR A N 1
ATOM 752 C CA . THR A 1 94 ? -2.707 0.068 -15.504 1.00 81.94 94 THR A CA 1
ATOM 753 C C . THR A 1 94 ? -3.712 0.641 -16.504 1.00 81.94 94 THR A C 1
ATOM 755 O O . THR A 1 94 ? -4.529 1.480 -16.138 1.00 81.94 94 THR A O 1
ATOM 758 N N . GLU A 1 95 ? -3.676 0.196 -17.759 1.00 82.69 95 GLU A N 1
ATOM 759 C CA . GLU A 1 95 ? -4.524 0.687 -18.849 1.00 82.69 95 GLU A CA 1
ATOM 760 C C . GLU A 1 95 ? -4.895 -0.439 -19.831 1.00 82.69 95 GLU A C 1
ATOM 762 O O . GLU A 1 95 ? -4.384 -1.550 -19.721 1.00 82.69 95 GLU A O 1
ATOM 767 N N . GLU A 1 96 ? -5.856 -0.175 -20.726 1.00 82.06 96 GLU A N 1
ATOM 768 C CA . GLU A 1 96 ? -6.291 -1.078 -21.820 1.00 82.06 96 GLU A CA 1
ATOM 769 C C . GLU A 1 96 ? -6.669 -2.517 -21.386 1.00 82.06 96 GLU A C 1
ATOM 771 O O . GLU A 1 96 ? -6.718 -3.454 -22.178 1.00 82.06 96 GLU A O 1
ATOM 776 N N . ILE A 1 97 ? -7.054 -2.689 -20.115 1.00 83.06 97 ILE A N 1
ATOM 777 C CA . ILE A 1 97 ? -7.339 -3.985 -19.468 1.00 83.06 97 ILE A CA 1
ATOM 778 C C . ILE A 1 97 ? -8.335 -4.850 -20.259 1.00 83.06 97 ILE A C 1
ATOM 780 O O . ILE A 1 97 ? -8.177 -6.066 -20.336 1.00 83.06 97 ILE A O 1
ATOM 784 N N . LYS A 1 98 ? -9.394 -4.241 -20.814 1.00 83.12 98 LYS A N 1
ATOM 785 C CA . LYS A 1 98 ? -10.425 -4.973 -21.573 1.00 83.12 98 LYS A CA 1
ATOM 786 C C . LYS A 1 98 ? -9.885 -5.512 -22.898 1.00 83.12 98 LYS A C 1
ATOM 788 O O . LYS A 1 98 ? -10.252 -6.613 -23.291 1.00 83.12 98 LYS A O 1
ATOM 793 N N . GLU A 1 99 ? -9.059 -4.725 -23.578 1.00 85.06 99 GLU A N 1
ATOM 794 C CA . GLU A 1 99 ? -8.469 -5.092 -24.867 1.00 85.06 99 GLU A CA 1
ATOM 795 C C . GLU A 1 99 ? -7.432 -6.190 -24.668 1.00 85.06 99 GLU A C 1
ATOM 797 O O . GLU A 1 99 ? -7.429 -7.172 -25.403 1.00 85.06 99 GLU A O 1
ATOM 802 N N . LEU A 1 100 ? -6.657 -6.093 -23.590 1.00 86.00 100 LEU A N 1
ATOM 803 C CA . LEU A 1 100 ? -5.720 -7.128 -23.189 1.00 86.00 100 LEU A CA 1
ATOM 804 C C . LEU A 1 100 ? -6.418 -8.443 -22.805 1.00 86.00 100 LEU A C 1
ATOM 806 O O . LEU A 1 100 ? -5.996 -9.508 -23.245 1.00 86.00 100 LEU A O 1
ATOM 810 N N . GLU A 1 101 ? -7.518 -8.395 -22.043 1.00 86.06 101 GLU A N 1
ATOM 811 C CA . GLU A 1 101 ? -8.328 -9.592 -21.755 1.00 86.06 101 GLU A CA 1
ATOM 812 C C . GLU A 1 101 ? -8.836 -10.240 -23.054 1.00 86.06 101 GLU A C 1
ATOM 814 O O . GLU A 1 101 ? -8.789 -11.462 -23.201 1.00 86.06 101 GLU A O 1
ATOM 819 N N . ASN A 1 102 ? -9.298 -9.429 -24.008 1.00 86.12 102 ASN A N 1
ATOM 820 C CA . ASN A 1 102 ? -9.764 -9.921 -25.299 1.00 86.12 102 ASN A CA 1
ATOM 821 C C . ASN A 1 102 ? -8.627 -10.528 -26.136 1.00 86.12 102 ASN A C 1
ATOM 823 O O . ASN A 1 102 ? -8.809 -11.579 -26.753 1.00 86.12 102 ASN A O 1
ATOM 827 N N . LEU A 1 103 ? -7.449 -9.898 -26.128 1.00 86.44 103 LEU A N 1
ATOM 828 C CA . LEU A 1 103 ? -6.257 -10.398 -26.803 1.00 86.44 103 LEU A CA 1
ATOM 829 C C . LEU A 1 103 ? -5.880 -11.776 -26.260 1.00 86.44 103 LEU A C 1
ATOM 831 O O . LEU A 1 103 ? -5.756 -12.708 -27.052 1.00 86.44 103 LEU A O 1
ATOM 835 N N . LEU A 1 104 ? -5.788 -11.920 -24.934 1.00 86.56 104 LEU A N 1
ATOM 836 C CA . LEU A 1 104 ? -5.440 -13.185 -24.285 1.00 86.56 104 LEU A CA 1
ATOM 837 C C . LEU A 1 104 ? -6.458 -14.284 -24.614 1.00 86.56 104 LEU A C 1
ATOM 839 O O . LEU A 1 104 ? -6.065 -15.393 -24.956 1.00 86.56 104 LEU A O 1
ATOM 843 N N . ARG A 1 105 ? -7.761 -13.978 -24.598 1.00 84.94 105 ARG A N 1
ATOM 844 C CA . ARG A 1 105 ? -8.813 -14.956 -24.935 1.00 84.94 105 ARG A CA 1
ATOM 845 C C . ARG A 1 105 ? -8.794 -15.411 -26.394 1.00 84.94 105 ARG A C 1
ATOM 847 O O . ARG A 1 105 ? -9.145 -16.551 -26.668 1.00 84.94 105 ARG A O 1
ATOM 854 N N . THR A 1 106 ? -8.473 -14.509 -27.320 1.00 84.00 106 THR A N 1
ATOM 855 C CA . THR A 1 106 ? -8.699 -14.743 -28.759 1.00 84.00 106 THR A CA 1
ATOM 856 C C . THR A 1 106 ? -7.433 -15.177 -29.490 1.00 84.00 106 THR A C 1
ATOM 858 O O . THR A 1 106 ? -7.514 -15.884 -30.489 1.00 84.00 106 THR A O 1
ATOM 861 N N . ASN A 1 107 ? -6.262 -14.741 -29.021 1.00 81.19 107 ASN A N 1
ATOM 862 C CA . ASN A 1 107 ? -4.997 -14.909 -29.738 1.00 81.19 107 ASN A CA 1
ATOM 863 C C . ASN A 1 107 ? -4.012 -15.845 -29.035 1.00 81.19 107 ASN A C 1
ATOM 865 O O . ASN A 1 107 ? -2.933 -16.072 -29.574 1.00 81.19 107 ASN A O 1
ATOM 869 N N . THR A 1 108 ? -4.354 -16.382 -27.862 1.00 80.50 108 THR A N 1
ATOM 870 C CA . THR A 1 108 ? -3.468 -17.278 -27.110 1.00 80.50 108 THR A CA 1
ATOM 871 C C . THR A 1 108 ? -4.171 -18.588 -26.774 1.00 80.50 108 THR A C 1
ATOM 873 O O . THR A 1 108 ? -5.397 -18.664 -26.752 1.00 80.50 108 THR A O 1
ATOM 876 N N . HIS A 1 109 ? -3.387 -19.628 -26.500 1.00 80.94 109 HIS A N 1
ATOM 877 C CA . HIS A 1 109 ? -3.882 -20.942 -26.077 1.00 80.94 109 HIS A CA 1
ATOM 878 C C . HIS A 1 109 ? -4.208 -21.003 -24.573 1.00 80.94 109 HIS A C 1
ATOM 880 O O . HIS A 1 109 ? -4.542 -22.069 -24.058 1.00 80.94 109 HIS A O 1
ATOM 886 N N . LEU A 1 110 ? -4.086 -19.881 -23.856 1.00 84.00 110 LEU A N 1
ATOM 887 C CA . LEU A 1 110 ? -4.254 -19.828 -22.410 1.00 84.00 110 LEU A CA 1
ATOM 888 C C . LEU A 1 110 ? -5.715 -20.022 -22.014 1.00 84.00 110 LEU A C 1
ATOM 890 O O . LEU A 1 110 ? -6.621 -19.389 -22.562 1.00 84.00 110 LEU A O 1
ATOM 894 N N . HIS A 1 111 ? -5.946 -20.818 -20.971 1.00 81.50 111 HIS A N 1
ATOM 895 C CA . HIS A 1 111 ? -7.248 -20.842 -20.326 1.00 81.50 111 HIS A CA 1
ATOM 896 C C . HIS A 1 111 ? -7.435 -19.569 -19.489 1.00 81.50 111 HIS A C 1
ATOM 898 O O . HIS A 1 111 ? -6.723 -19.346 -18.508 1.00 81.50 111 HIS A O 1
ATOM 904 N N . VAL A 1 112 ? -8.369 -18.703 -19.894 1.00 82.12 112 VAL A N 1
ATOM 905 C CA . VAL A 1 112 ? -8.629 -17.424 -19.219 1.00 82.12 112 VAL A CA 1
ATOM 906 C C . VAL A 1 112 ? -9.722 -17.598 -18.167 1.00 82.12 112 VAL A C 1
ATOM 908 O O . VAL A 1 112 ? -10.914 -17.608 -18.484 1.00 82.12 112 VAL A O 1
ATOM 911 N N . GLU A 1 113 ? -9.318 -17.668 -16.902 1.00 82.38 113 GLU A N 1
ATOM 912 C CA . GLU A 1 113 ? -10.228 -17.700 -15.761 1.00 82.38 113 GLU A CA 1
ATOM 913 C C . GLU A 1 113 ? -10.464 -16.288 -15.230 1.00 82.38 11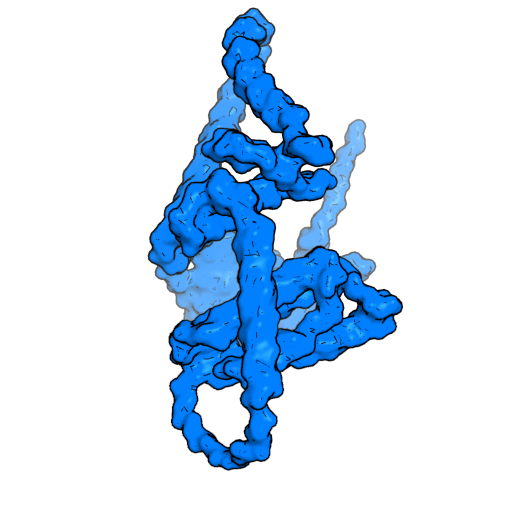3 GLU A C 1
ATOM 915 O O . GLU A 1 113 ? -9.544 -15.566 -14.843 1.00 82.38 113 GLU A O 1
ATOM 920 N N . LYS A 1 114 ? -11.730 -15.881 -15.174 1.00 76.81 114 LYS A N 1
ATOM 921 C CA . LYS A 1 114 ? -12.113 -14.588 -14.612 1.00 76.81 114 LYS A CA 1
ATOM 922 C C . LYS A 1 114 ? -12.601 -14.783 -13.187 1.00 76.81 114 LYS A C 1
ATOM 924 O O . LYS A 1 114 ? -13.623 -15.428 -12.967 1.00 76.81 114 LYS A O 1
ATOM 929 N N . LEU A 1 115 ? -11.926 -14.163 -12.222 1.00 70.75 115 LEU A N 1
ATOM 930 C CA . LEU A 1 115 ? -12.412 -14.146 -10.845 1.00 70.75 115 LEU A CA 1
ATOM 931 C C . LEU A 1 115 ? -13.582 -13.163 -10.728 1.00 70.75 115 LEU A C 1
ATOM 933 O O . LEU A 1 115 ? -13.414 -11.950 -10.556 1.00 70.75 115 LEU A O 1
ATOM 937 N N . GLU A 1 116 ? -14.802 -13.686 -10.840 1.00 56.97 116 GLU A N 1
ATOM 938 C CA . GLU A 1 116 ? -16.019 -12.904 -10.655 1.00 56.97 116 GLU A CA 1
ATOM 939 C C . GLU A 1 116 ? -16.248 -12.580 -9.179 1.00 56.97 116 GLU A C 1
ATOM 941 O O . GLU A 1 116 ? -16.854 -13.321 -8.410 1.00 56.97 116 GLU A O 1
ATOM 946 N N . ARG A 1 117 ? -15.772 -11.406 -8.763 1.00 53.97 117 ARG A N 1
ATOM 947 C CA . ARG A 1 117 ? -16.144 -10.822 -7.472 1.00 53.97 117 ARG A CA 1
ATOM 948 C C . ARG A 1 117 ? -17.445 -10.033 -7.597 1.00 53.97 117 ARG A C 1
ATOM 950 O O . ARG A 1 117 ? -17.592 -9.224 -8.518 1.00 53.97 117 ARG A O 1
ATOM 957 N N . LYS A 1 118 ? -18.353 -10.197 -6.624 1.00 58.59 118 LYS A N 1
ATOM 958 C CA . LYS A 1 118 ? -19.539 -9.335 -6.469 1.00 58.59 118 LYS A CA 1
ATOM 959 C C . LYS A 1 118 ? -19.088 -7.867 -6.422 1.00 58.59 118 LYS A C 1
ATOM 961 O O . LYS A 1 118 ? -18.110 -7.551 -5.750 1.00 58.59 118 LYS A O 1
ATOM 966 N N . TRP A 1 119 ? -19.764 -6.974 -7.149 1.00 56.47 119 TRP A N 1
ATOM 967 C CA . TRP A 1 119 ? -19.289 -5.603 -7.411 1.00 56.47 119 TRP A CA 1
ATOM 968 C C . TRP A 1 119 ? -18.984 -4.791 -6.139 1.00 56.47 119 TRP A C 1
ATOM 970 O O . TRP A 1 119 ? -17.992 -4.070 -6.107 1.00 56.47 119 TRP A O 1
ATOM 980 N N . HIS A 1 120 ? -19.736 -5.002 -5.054 1.00 57.84 120 HIS A N 1
ATOM 981 C CA . HIS A 1 120 ? -19.459 -4.379 -3.755 1.00 57.84 120 HIS A CA 1
ATOM 982 C C . HIS A 1 120 ? -18.097 -4.791 -3.169 1.00 57.84 120 HIS A C 1
ATOM 984 O O . HIS A 1 120 ? -17.409 -3.955 -2.605 1.00 57.84 120 HIS A O 1
ATOM 990 N N . ASN A 1 121 ? -17.616 -6.017 -3.394 1.00 60.72 121 ASN A N 1
ATOM 991 C CA . ASN A 1 121 ? -16.281 -6.446 -2.948 1.00 60.72 121 ASN A CA 1
ATOM 992 C C . ASN A 1 121 ? -15.136 -5.837 -3.778 1.00 60.72 121 ASN A C 1
ATOM 994 O O . ASN A 1 121 ? -13.966 -6.024 -3.441 1.00 60.72 121 ASN A O 1
ATOM 998 N N . LYS A 1 122 ? -15.453 -5.118 -4.865 1.00 57.34 122 LYS A N 1
ATOM 999 C CA . LYS A 1 122 ? -14.478 -4.366 -5.673 1.00 57.34 122 LYS A CA 1
ATOM 1000 C C . LYS A 1 122 ? -14.248 -2.949 -5.150 1.00 57.34 122 LYS A C 1
ATOM 1002 O O . LYS A 1 122 ? -13.297 -2.301 -5.581 1.00 57.34 122 LYS A O 1
ATOM 1007 N N . ILE A 1 123 ? -15.109 -2.477 -4.249 1.00 64.06 123 ILE A N 1
ATOM 1008 C CA . ILE A 1 123 ? -15.072 -1.137 -3.673 1.00 64.06 123 ILE A CA 1
ATOM 1009 C C . ILE A 1 123 ? -14.189 -1.167 -2.415 1.00 64.06 123 ILE A C 1
ATOM 1011 O O . ILE A 1 123 ? -14.343 -2.037 -1.549 1.00 64.06 123 ILE A O 1
ATOM 1015 N N . LEU A 1 124 ? -13.236 -0.233 -2.317 1.00 59.25 124 LEU A N 1
ATOM 1016 C CA . LEU A 1 124 ? -12.347 -0.133 -1.156 1.00 59.25 124 LEU A CA 1
ATOM 1017 C C . LEU A 1 124 ? -13.198 0.112 0.107 1.00 59.25 124 LEU A C 1
ATOM 1019 O O . LEU A 1 124 ? -14.087 0.957 0.107 1.00 59.25 124 LEU A O 1
ATOM 1023 N N . GLY A 1 125 ? -12.970 -0.677 1.161 1.00 59.59 125 GLY A N 1
ATOM 1024 C CA . GLY A 1 125 ? -13.756 -0.655 2.406 1.00 59.59 125 GLY A CA 1
ATOM 1025 C C . GLY A 1 125 ? -14.884 -1.693 2.481 1.00 59.59 125 GLY A C 1
ATOM 1026 O O . GLY A 1 125 ? -15.084 -2.286 3.538 1.00 59.59 125 GLY A O 1
ATOM 1027 N N . PHE A 1 126 ? -15.522 -2.038 1.360 1.00 61.97 126 PHE A N 1
ATOM 1028 C CA . PHE A 1 126 ? -16.521 -3.119 1.306 1.00 61.97 126 PHE A CA 1
ATOM 1029 C C . PHE A 1 126 ? -15.897 -4.515 1.161 1.00 61.97 126 PHE A C 1
ATOM 1031 O O . PHE A 1 126 ? -16.487 -5.506 1.582 1.00 61.97 126 PHE A O 1
ATOM 1038 N N . ARG A 1 127 ? -14.656 -4.590 0.656 1.00 62.41 127 ARG A N 1
ATOM 1039 C CA . ARG A 1 127 ? -13.869 -5.833 0.535 1.00 62.41 127 ARG A CA 1
ATOM 1040 C C . ARG A 1 127 ? -13.664 -6.572 1.861 1.00 62.41 127 ARG A C 1
ATOM 1042 O O . ARG A 1 127 ? -13.529 -7.788 1.864 1.00 62.41 127 ARG A O 1
ATOM 1049 N N . SER A 1 128 ? -13.594 -5.846 2.973 1.00 62.00 128 SER A N 1
ATOM 1050 C CA . SER A 1 128 ? -13.231 -6.420 4.273 1.00 62.00 128 SER A CA 1
ATOM 1051 C C . SER A 1 128 ? -14.391 -7.134 4.978 1.00 62.00 128 SER A C 1
ATOM 1053 O O . SER A 1 128 ? -14.137 -7.752 6.006 1.00 62.00 128 SER A O 1
ATOM 1055 N N . GLN A 1 129 ? -15.638 -6.995 4.504 1.00 58.25 129 GLN A N 1
ATOM 1056 C CA . GLN A 1 129 ? -16.874 -7.409 5.203 1.00 58.25 129 GLN A CA 1
ATOM 1057 C C . GLN A 1 129 ? -17.021 -6.915 6.658 1.00 58.25 129 GLN A C 1
ATOM 1059 O O . GLN A 1 129 ? -17.988 -7.239 7.344 1.00 58.25 129 GLN A O 1
ATOM 1064 N N . ASN A 1 130 ? -16.101 -6.078 7.134 1.00 71.75 130 ASN A N 1
ATOM 1065 C CA . ASN A 1 130 ? -16.180 -5.456 8.437 1.00 71.75 130 ASN A CA 1
ATOM 1066 C C . ASN A 1 130 ? -17.185 -4.300 8.363 1.00 71.75 130 ASN A C 1
ATOM 1068 O O . ASN A 1 130 ? -17.004 -3.356 7.585 1.00 71.75 130 ASN A O 1
ATOM 1072 N N . LYS A 1 131 ? -18.226 -4.377 9.201 1.00 69.00 131 LYS A N 1
ATOM 1073 C CA . LYS A 1 131 ? -19.342 -3.421 9.254 1.00 69.00 131 LYS A CA 1
ATOM 1074 C C . LYS A 1 131 ? -18.856 -1.969 9.363 1.00 69.00 131 LYS A C 1
ATOM 1076 O O . LYS A 1 131 ? -19.401 -1.100 8.690 1.00 69.00 131 LYS A O 1
ATOM 1081 N N . PHE A 1 132 ? -17.777 -1.707 10.104 1.00 65.06 132 PHE A N 1
ATOM 1082 C CA . PHE A 1 132 ? -17.220 -0.357 10.258 1.00 65.06 132 PHE A CA 1
ATOM 1083 C C . PHE A 1 132 ? -16.567 0.180 8.981 1.00 65.06 132 PHE A C 1
ATOM 1085 O O . PHE A 1 132 ? -16.780 1.334 8.608 1.00 65.06 132 PHE A O 1
ATOM 1092 N N . LYS A 1 133 ? -15.817 -0.664 8.263 1.00 67.25 133 LYS A N 1
ATOM 1093 C CA . LYS A 1 133 ? -15.173 -0.273 6.999 1.00 67.25 133 LYS A CA 1
ATOM 1094 C C . LYS A 1 133 ? -16.205 -0.066 5.882 1.00 67.25 133 LYS A C 1
ATOM 1096 O O . LYS A 1 133 ? -16.023 0.818 5.048 1.00 67.25 133 LYS A O 1
ATOM 1101 N N . MET A 1 134 ? -17.313 -0.814 5.913 1.00 72.50 134 MET A N 1
ATOM 1102 C CA . MET A 1 134 ? -18.450 -0.629 5.002 1.00 72.50 134 MET A CA 1
ATOM 1103 C C . MET A 1 134 ? -19.207 0.680 5.263 1.00 72.50 134 MET A C 1
ATOM 1105 O O . MET A 1 134 ? -19.516 1.396 4.311 1.00 72.50 134 MET A O 1
ATOM 1109 N N . ILE A 1 135 ? -19.477 1.031 6.527 1.00 77.31 135 ILE A N 1
ATOM 1110 C CA . ILE A 1 135 ? -20.152 2.293 6.884 1.00 77.31 135 ILE A CA 1
ATOM 1111 C C . ILE A 1 135 ? -19.305 3.494 6.448 1.00 77.31 135 ILE A C 1
ATOM 1113 O O . ILE A 1 135 ? -19.813 4.400 5.788 1.00 77.31 135 ILE A O 1
ATOM 1117 N N . PHE A 1 136 ? -18.003 3.475 6.745 1.00 75.50 136 PHE A N 1
ATOM 1118 C CA . PHE A 1 136 ? -17.107 4.571 6.375 1.00 75.50 136 PHE A CA 1
ATOM 1119 C C . PHE A 1 136 ? -17.003 4.742 4.854 1.00 75.50 136 PHE A C 1
ATOM 1121 O O . PHE A 1 136 ? -17.145 5.850 4.340 1.00 75.50 136 PHE A O 1
ATOM 1128 N N . ALA A 1 137 ? -16.841 3.639 4.117 1.00 75.81 137 ALA A N 1
ATOM 1129 C CA . ALA A 1 137 ? -16.853 3.672 2.659 1.00 75.81 137 ALA A CA 1
ATOM 1130 C C . ALA A 1 137 ? -18.176 4.233 2.114 1.00 75.81 137 ALA A C 1
ATOM 1132 O O . ALA A 1 137 ? -18.158 5.072 1.217 1.00 75.81 137 ALA A O 1
ATOM 1133 N N . SER A 1 138 ? -19.317 3.834 2.687 1.00 78.56 138 SER A N 1
ATOM 1134 C CA . SER A 1 138 ? -20.638 4.323 2.265 1.00 78.56 138 SER A CA 1
ATOM 1135 C C . SER A 1 138 ? -20.745 5.848 2.348 1.00 78.56 138 SER A C 1
ATOM 1137 O O . SER A 1 138 ? -21.222 6.471 1.403 1.00 78.56 138 SER A O 1
ATOM 1139 N N . LEU A 1 139 ? -20.254 6.458 3.433 1.00 81.81 139 LEU A N 1
ATOM 1140 C CA . LEU A 1 139 ? -20.271 7.915 3.611 1.00 81.81 139 LEU A CA 1
ATOM 1141 C C . LEU A 1 139 ? -19.396 8.638 2.577 1.00 81.81 139 LEU A C 1
ATOM 1143 O O . LEU A 1 139 ? -19.817 9.644 2.010 1.00 81.81 139 LEU A O 1
ATOM 1147 N N . VAL A 1 140 ? -18.207 8.103 2.283 1.00 82.31 140 VAL A N 1
ATOM 1148 C CA . VAL A 1 140 ? -17.285 8.680 1.291 1.00 82.31 140 VAL A CA 1
ATOM 1149 C C . VAL A 1 140 ? -17.873 8.610 -0.120 1.00 82.31 140 VAL A C 1
ATOM 1151 O O . VAL A 1 140 ? -17.858 9.602 -0.848 1.00 82.31 140 VAL A O 1
ATOM 1154 N N . TYR A 1 141 ? -18.436 7.466 -0.514 1.00 81.50 141 TYR A N 1
ATOM 1155 C CA . TYR A 1 141 ? -19.056 7.339 -1.835 1.00 81.50 141 TYR A CA 1
ATOM 1156 C C . TYR A 1 141 ? -20.331 8.174 -1.960 1.00 81.50 141 TYR A C 1
ATOM 1158 O O . TYR A 1 141 ? -20.556 8.768 -3.014 1.00 81.50 141 TYR A O 1
ATOM 1166 N N . LEU A 1 142 ? -21.122 8.297 -0.890 1.00 83.44 142 LEU A N 1
ATOM 1167 C CA . LEU A 1 142 ? -22.275 9.194 -0.859 1.00 83.44 142 LEU A CA 1
ATOM 1168 C C . LEU A 1 142 ? -21.850 10.657 -1.059 1.00 83.44 142 LEU A C 1
ATOM 1170 O O . LEU A 1 142 ? -22.478 11.369 -1.839 1.00 83.44 142 LEU A O 1
ATOM 1174 N N . PHE A 1 143 ? -20.752 11.085 -0.431 1.00 80.50 143 PHE A N 1
ATOM 1175 C CA . PHE A 1 143 ? -20.197 12.425 -0.624 1.00 80.50 143 PHE A CA 1
ATOM 1176 C C . PHE A 1 143 ? -19.794 12.675 -2.086 1.00 80.50 143 PHE A C 1
ATOM 1178 O O . PHE A 1 143 ? -20.186 13.687 -2.658 1.00 80.50 143 PHE A O 1
ATOM 1185 N N . ILE A 1 144 ? -19.110 11.724 -2.733 1.00 80.31 144 ILE A N 1
ATOM 1186 C CA . ILE A 1 144 ? -18.722 11.826 -4.154 1.00 80.31 144 ILE A CA 1
ATOM 1187 C C . ILE A 1 144 ? -19.955 11.931 -5.072 1.00 80.31 144 ILE A C 1
ATOM 1189 O O . ILE A 1 144 ? -19.965 12.723 -6.019 1.00 80.31 144 ILE A O 1
ATOM 1193 N N . VAL A 1 145 ? -21.015 11.164 -4.799 1.00 79.44 145 VAL A N 1
ATOM 1194 C CA . VAL A 1 145 ? -22.270 11.232 -5.569 1.00 79.44 145 VAL A CA 1
ATOM 1195 C C . VAL A 1 145 ? -22.960 12.588 -5.380 1.00 79.44 145 VAL A C 1
ATOM 1197 O O . VAL A 1 145 ? -23.371 13.206 -6.358 1.00 79.44 145 VAL A O 1
ATOM 1200 N N . ILE A 1 146 ? -23.022 13.112 -4.153 1.00 75.81 146 ILE A N 1
ATOM 1201 C CA . ILE A 1 146 ? -23.584 14.446 -3.886 1.00 75.81 146 ILE A CA 1
ATOM 1202 C C . ILE A 1 146 ? -22.757 15.537 -4.590 1.00 75.81 146 ILE A C 1
ATOM 1204 O O . ILE A 1 146 ? -23.323 16.420 -5.234 1.00 75.81 146 ILE A O 1
ATOM 1208 N N . SER A 1 147 ? -21.423 15.457 -4.545 1.00 69.62 147 SER A N 1
ATOM 1209 C CA . SER A 1 147 ? -20.537 16.408 -5.229 1.00 69.62 147 SER A CA 1
ATOM 1210 C C . SER A 1 147 ? -20.686 16.374 -6.752 1.00 69.62 147 SER A C 1
ATOM 1212 O O . SER A 1 147 ? -20.618 17.419 -7.396 1.00 69.62 147 SER A O 1
ATOM 1214 N N . THR A 1 148 ? -20.914 15.198 -7.343 1.00 71.44 148 THR A N 1
ATOM 1215 C CA . THR A 1 148 ? -21.116 15.067 -8.796 1.00 71.44 148 THR A CA 1
ATOM 1216 C C . THR A 1 148 ? -22.495 15.543 -9.245 1.00 71.44 148 THR A C 1
ATOM 1218 O O . THR A 1 148 ? -22.586 16.153 -10.307 1.00 71.44 148 THR A O 1
ATOM 1221 N N . ILE A 1 149 ? -23.547 15.355 -8.439 1.00 67.56 149 ILE A N 1
ATOM 1222 C CA . ILE A 1 149 ? -24.869 15.948 -8.703 1.00 67.56 149 ILE A CA 1
ATOM 1223 C C . ILE A 1 149 ? -24.781 17.478 -8.643 1.00 67.56 149 ILE A C 1
ATOM 1225 O O . ILE A 1 149 ? -25.232 18.139 -9.576 1.00 67.56 149 ILE A O 1
ATOM 1229 N N . ASN A 1 150 ? -24.122 18.041 -7.624 1.00 57.25 150 ASN A N 1
ATOM 1230 C CA . ASN A 1 150 ? -23.935 19.492 -7.515 1.00 57.25 150 ASN A CA 1
ATOM 1231 C C . ASN A 1 150 ? -23.143 20.056 -8.712 1.00 57.25 150 ASN A C 1
ATOM 1233 O O . ASN A 1 150 ? -23.607 20.986 -9.361 1.00 57.25 150 ASN A O 1
ATOM 1237 N N . GLY A 1 151 ? -22.032 19.419 -9.104 1.00 52.97 151 GLY A N 1
ATOM 1238 C CA . GLY A 1 151 ? -21.220 19.872 -10.243 1.00 52.97 151 GLY A CA 1
ATOM 1239 C C . GLY A 1 151 ? -21.830 19.634 -11.636 1.00 52.97 151 GLY A C 1
ATOM 1240 O O . GLY A 1 151 ? -21.366 20.215 -12.619 1.00 52.97 151 GLY A O 1
ATOM 1241 N N . CYS A 1 152 ? -22.852 18.778 -11.769 1.00 49.66 152 CYS A N 1
ATOM 1242 C CA . CYS A 1 152 ? -23.562 18.562 -13.039 1.00 49.66 152 CYS A CA 1
ATOM 1243 C C . CYS A 1 152 ? -24.764 19.509 -13.200 1.00 49.66 152 CYS A C 1
ATOM 1245 O O . CYS A 1 152 ? -25.108 19.883 -14.324 1.00 49.66 152 CYS A O 1
ATOM 1247 N N . VAL A 1 153 ? -25.358 19.949 -12.086 1.00 49.69 153 VAL A N 1
ATOM 1248 C CA . VAL A 1 153 ? -26.396 20.990 -12.058 1.00 49.69 153 VAL A CA 1
ATOM 1249 C C . VAL A 1 153 ? -25.816 22.361 -12.447 1.00 49.69 153 VAL A C 1
ATOM 1251 O O . VAL A 1 153 ? -26.484 23.113 -13.157 1.00 49.69 153 VAL A O 1
ATOM 1254 N N . ASP A 1 154 ? -24.545 22.634 -12.129 1.00 49.12 154 ASP A N 1
ATOM 1255 C CA . ASP A 1 154 ? -23.859 23.885 -12.494 1.00 49.12 154 ASP A CA 1
ATOM 1256 C C . ASP A 1 154 ? -23.732 24.095 -14.020 1.00 49.12 154 ASP A C 1
ATOM 1258 O O . ASP A 1 154 ? -23.976 25.190 -14.528 1.00 49.12 154 ASP A O 1
ATOM 1262 N N . LYS A 1 155 ? -23.478 23.038 -14.809 1.00 48.03 155 LYS A N 1
ATOM 1263 C CA . LYS A 1 155 ? -23.250 23.175 -16.267 1.00 48.03 155 LYS A CA 1
ATOM 1264 C C . LYS A 1 155 ? -24.497 23.474 -17.100 1.00 48.03 155 LYS A C 1
ATOM 1266 O O . LYS A 1 155 ? -24.369 23.958 -18.222 1.00 48.03 155 LYS A O 1
ATOM 1271 N N . LYS A 1 156 ? -25.698 23.165 -16.600 1.00 48.47 156 LYS A N 1
ATOM 1272 C CA . LYS A 1 156 ? -26.960 23.444 -17.315 1.00 48.47 156 LYS A CA 1
ATOM 1273 C C . LYS A 1 156 ? -27.585 24.786 -16.931 1.00 48.47 156 LYS A C 1
ATOM 1275 O O . LYS A 1 156 ? -28.466 25.257 -17.641 1.00 48.47 156 LYS A O 1
ATOM 1280 N N . ILE A 1 157 ? -27.138 25.388 -15.830 1.00 50.44 157 ILE A N 1
ATOM 1281 C CA . ILE A 1 157 ? -27.746 26.577 -15.226 1.00 50.44 157 ILE A CA 1
ATOM 1282 C C . ILE A 1 157 ? -26.936 27.859 -15.524 1.00 50.44 157 ILE A C 1
ATOM 1284 O O . ILE A 1 157 ? -27.520 28.943 -15.597 1.00 50.44 157 ILE A O 1
ATOM 1288 N N . GLU A 1 158 ? -25.631 27.753 -15.803 1.00 45.88 158 GLU A N 1
ATOM 1289 C CA . GLU A 1 158 ? -24.758 28.900 -16.128 1.00 45.88 158 GLU A CA 1
ATOM 1290 C C . GLU A 1 158 ? -25.146 29.669 -17.407 1.00 45.88 158 GLU A C 1
ATOM 1292 O O . GLU A 1 158 ? -24.894 30.868 -17.493 1.00 45.88 158 GLU A O 1
ATOM 1297 N N . GLN A 1 159 ? -25.808 29.041 -18.388 1.00 47.31 159 GLN A N 1
ATOM 1298 C CA . GLN A 1 159 ? -26.170 29.718 -19.646 1.00 47.31 159 GLN A CA 1
ATOM 1299 C C . GLN A 1 159 ? -27.434 30.591 -19.570 1.00 47.31 159 GLN A C 1
ATOM 1301 O O . GLN A 1 159 ? -27.636 31.420 -20.453 1.00 47.31 159 GLN A O 1
ATOM 1306 N N . GLN A 1 160 ? -28.276 30.446 -18.539 1.00 47.88 160 GLN A N 1
ATOM 1307 C CA . GLN A 1 160 ? -29.531 31.212 -18.417 1.00 47.88 160 GLN A CA 1
ATOM 1308 C C . GLN A 1 160 ? -29.572 32.177 -17.223 1.00 47.88 160 GLN A C 1
ATOM 1310 O O . GLN A 1 160 ? -30.386 33.094 -17.222 1.00 47.88 160 GLN A O 1
ATOM 1315 N N . LYS A 1 161 ? -28.683 32.038 -16.230 1.00 43.31 161 LYS A N 1
ATOM 1316 C CA . LYS A 1 161 ? -28.683 32.892 -15.025 1.00 43.31 161 LYS A CA 1
ATOM 1317 C C . LYS A 1 161 ? -27.822 34.157 -15.097 1.00 43.31 161 LYS A C 1
ATOM 1319 O O . LYS A 1 161 ? -27.985 35.033 -14.251 1.00 43.31 161 LYS A O 1
ATOM 1324 N N . ALA A 1 162 ? -26.959 34.294 -16.105 1.00 45.25 162 ALA A N 1
ATOM 1325 C CA . ALA A 1 162 ? -26.054 35.440 -16.251 1.00 45.25 162 ALA A CA 1
ATOM 1326 C C . ALA A 1 162 ? -26.755 36.785 -16.551 1.00 45.25 162 ALA A C 1
ATOM 1328 O O . ALA A 1 162 ? -26.103 37.822 -16.516 1.00 45.25 162 ALA A O 1
ATOM 1329 N N . ALA A 1 163 ? -28.061 36.793 -16.844 1.00 47.59 163 ALA A N 1
ATOM 1330 C CA . ALA A 1 163 ? -28.774 38.008 -17.246 1.00 47.59 163 ALA A CA 1
ATOM 1331 C C . ALA A 1 163 ? -29.665 38.638 -16.156 1.00 47.59 163 ALA A C 1
ATOM 1333 O O . ALA A 1 163 ? -30.023 39.805 -16.294 1.00 47.59 163 ALA A O 1
ATOM 1334 N N . GLU A 1 164 ? -30.025 37.927 -15.077 1.00 51.47 164 GLU A N 1
ATOM 1335 C CA . GLU A 1 164 ? -31.125 38.393 -14.203 1.00 51.47 164 GLU A CA 1
ATOM 1336 C C . GLU A 1 164 ? -30.857 38.355 -12.687 1.00 51.47 164 GLU A C 1
ATOM 1338 O O . GLU A 1 164 ? -31.514 39.075 -11.935 1.00 51.47 164 GLU A O 1
ATOM 1343 N N . GLN A 1 165 ? -29.859 37.604 -12.203 1.00 46.66 165 GLN A N 1
ATOM 1344 C CA . GLN A 1 165 ? -29.562 37.511 -10.760 1.00 46.66 165 GLN A CA 1
ATOM 1345 C C . GLN A 1 165 ? -28.497 38.496 -10.240 1.00 46.66 165 GLN A C 1
ATOM 1347 O O . GLN A 1 165 ? -28.234 38.510 -9.040 1.00 46.66 165 GLN A O 1
ATOM 1352 N N . ASP A 1 166 ? -27.965 39.391 -11.078 1.00 47.97 166 ASP A N 1
ATOM 1353 C CA . ASP A 1 166 ? -27.004 40.426 -10.650 1.00 47.97 166 ASP A CA 1
ATOM 1354 C C . ASP A 1 166 ? -27.651 41.584 -9.856 1.00 47.97 166 ASP A C 1
ATOM 1356 O O . ASP A 1 166 ? -26.961 42.463 -9.345 1.00 47.97 166 ASP A O 1
ATOM 1360 N N . LYS A 1 167 ? -28.988 41.608 -9.719 1.00 47.81 167 LYS A N 1
ATOM 1361 C CA . LYS A 1 167 ? -29.702 42.733 -9.082 1.00 47.81 167 LYS A CA 1
ATOM 1362 C C . LYS A 1 167 ? -30.405 42.448 -7.755 1.00 47.81 167 LYS A C 1
ATOM 1364 O O . LYS A 1 167 ? -30.727 43.413 -7.070 1.00 47.81 167 LYS A O 1
ATOM 1369 N N . ILE A 1 168 ? -30.660 41.196 -7.357 1.00 55.19 168 ILE A N 1
ATOM 1370 C CA . ILE A 1 168 ? -31.577 40.935 -6.218 1.00 55.19 168 ILE A CA 1
ATOM 1371 C C . ILE A 1 168 ? -30.948 40.127 -5.061 1.00 55.19 168 ILE A C 1
ATOM 1373 O O . ILE A 1 168 ? -31.415 40.220 -3.927 1.00 55.19 168 ILE A O 1
ATOM 1377 N N . GLU A 1 169 ? -29.834 39.414 -5.254 1.00 44.91 169 GLU A N 1
ATOM 1378 C CA . GLU A 1 169 ? -29.319 38.478 -4.231 1.00 44.91 169 GLU A CA 1
ATOM 1379 C C . GLU A 1 169 ? -28.188 39.020 -3.328 1.00 44.91 169 GLU A C 1
ATOM 1381 O O . GLU A 1 169 ? -27.703 38.312 -2.448 1.00 44.91 169 GLU A O 1
ATOM 1386 N N . GLN A 1 170 ? -27.811 40.300 -3.446 1.00 47.50 170 GLN A N 1
ATOM 1387 C CA . GLN A 1 170 ? -26.840 40.927 -2.528 1.00 47.50 170 GLN A CA 1
ATOM 1388 C C . GLN A 1 170 ? -27.416 41.287 -1.142 1.00 47.50 170 GLN A C 1
ATOM 1390 O O . GLN A 1 170 ? -26.651 41.567 -0.219 1.00 47.50 170 GLN A O 1
ATOM 1395 N N . GLN A 1 171 ? -28.740 41.260 -0.938 1.00 49.72 171 GLN A N 1
ATOM 1396 C CA . GLN A 1 171 ? -29.339 41.814 0.289 1.00 49.72 171 GLN A CA 1
ATOM 1397 C C . GLN A 1 171 ? -29.830 40.807 1.344 1.00 49.72 171 GLN A C 1
ATOM 1399 O O . GLN A 1 171 ? -30.072 41.225 2.475 1.00 49.72 171 GLN A O 1
ATOM 1404 N N . LYS A 1 172 ? -29.929 39.495 1.066 1.00 44.75 172 LYS A N 1
ATOM 1405 C CA . LYS A 1 172 ? -30.519 38.533 2.035 1.00 44.75 172 LYS A CA 1
ATOM 1406 C C . LYS A 1 172 ? -29.588 37.454 2.605 1.00 44.75 172 LYS A C 1
ATOM 1408 O O . LYS A 1 172 ? -29.918 36.885 3.642 1.00 44.75 172 LYS A O 1
ATOM 1413 N N . ILE A 1 173 ? -28.412 37.211 2.023 1.00 44.91 173 ILE A N 1
ATOM 1414 C CA . ILE A 1 173 ? -27.462 36.178 2.505 1.00 44.91 173 ILE A CA 1
ATOM 1415 C C . ILE A 1 173 ? -26.490 36.731 3.576 1.00 44.91 173 ILE A C 1
ATOM 1417 O O . ILE A 1 173 ? -25.916 35.987 4.375 1.00 44.91 173 ILE A O 1
ATOM 1421 N N . THR A 1 174 ? -26.368 38.056 3.693 1.00 43.66 174 THR A N 1
ATOM 1422 C CA . THR A 1 174 ? -25.390 38.723 4.571 1.00 43.66 174 THR A CA 1
ATOM 1423 C C . THR A 1 174 ? -25.693 38.597 6.074 1.00 43.66 174 THR A C 1
ATOM 1425 O O . THR A 1 174 ? -24.784 38.750 6.889 1.00 43.66 174 THR A O 1
ATOM 1428 N N . SER A 1 175 ? -26.926 38.290 6.492 1.00 44.84 175 SER A N 1
ATOM 1429 C CA . SER A 1 175 ? -27.299 38.301 7.920 1.00 44.84 175 SER A CA 1
ATOM 1430 C C . SER A 1 175 ? -27.083 36.968 8.651 1.00 44.84 175 SER A C 1
ATOM 1432 O O . SER A 1 175 ? -26.831 36.975 9.856 1.00 44.84 175 SER A O 1
ATOM 1434 N N . VAL A 1 176 ? -27.108 35.825 7.952 1.00 48.22 176 VAL A N 1
ATOM 1435 C CA . VAL A 1 176 ? -26.970 34.497 8.591 1.00 48.22 176 VAL A CA 1
ATOM 1436 C C . VAL A 1 176 ? -25.534 33.958 8.503 1.00 48.22 176 VAL A C 1
ATOM 1438 O O . VAL A 1 176 ? -25.038 33.384 9.472 1.00 48.22 176 VAL A O 1
ATOM 1441 N N . ALA A 1 177 ? -24.804 34.234 7.415 1.00 44.34 177 ALA A N 1
ATOM 1442 C CA . ALA A 1 177 ? -23.393 33.848 7.280 1.00 44.34 177 ALA A CA 1
ATOM 1443 C C . ALA A 1 177 ? -22.442 34.673 8.176 1.00 44.34 177 ALA A C 1
ATOM 1445 O O . ALA A 1 177 ? -21.432 34.147 8.644 1.00 44.34 177 ALA A O 1
ATOM 1446 N N . LYS A 1 178 ? -22.789 35.930 8.504 1.00 44.44 178 LYS A N 1
ATOM 1447 C CA . LYS A 1 178 ? -22.016 36.750 9.457 1.00 44.44 178 LYS A CA 1
ATOM 1448 C C . LYS A 1 178 ? -22.085 36.225 10.898 1.00 44.44 178 LYS A C 1
ATOM 1450 O O . LYS A 1 178 ? -21.100 36.339 11.616 1.00 44.44 178 LYS A O 1
ATOM 1455 N N . LYS A 1 179 ? -23.190 35.591 11.319 1.00 44.81 179 LYS A N 1
ATOM 1456 C CA . LYS A 1 179 ? -23.343 35.067 12.694 1.00 44.81 179 LYS A CA 1
ATOM 1457 C C . LYS A 1 179 ? -22.546 33.786 12.975 1.00 44.81 179 LYS A C 1
ATOM 1459 O O . LYS A 1 179 ? -22.150 33.583 14.118 1.00 44.81 179 LYS A O 1
ATOM 1464 N N . LYS A 1 180 ? -22.310 32.925 11.972 1.00 49.22 180 LYS A N 1
ATOM 1465 C CA . LYS A 1 180 ? -21.493 31.703 12.139 1.00 49.22 180 LYS A CA 1
ATOM 1466 C C . LYS A 1 180 ? -19.987 31.982 12.068 1.00 49.22 180 LYS A C 1
ATOM 1468 O O . LYS A 1 180 ? -19.268 31.456 12.905 1.00 49.22 180 LYS A O 1
ATOM 1473 N N . LYS A 1 181 ? -19.530 32.849 11.152 1.00 49.06 181 LYS A N 1
ATOM 1474 C CA . LYS A 1 181 ? -18.111 33.254 11.086 1.00 49.06 181 LYS A CA 1
ATOM 1475 C C . LYS A 1 181 ? -17.666 34.062 12.311 1.00 49.06 181 LYS A C 1
ATOM 1477 O O . LYS A 1 181 ? -16.634 33.748 12.880 1.00 49.06 181 LYS A O 1
ATOM 1482 N N . ALA A 1 182 ? -18.491 34.998 12.796 1.00 53.06 182 ALA A N 1
ATOM 1483 C CA . ALA A 1 182 ? -18.141 35.807 13.969 1.00 53.06 182 ALA A CA 1
ATOM 1484 C C . ALA A 1 182 ? -17.895 34.974 15.243 1.00 53.06 182 ALA A C 1
ATOM 1486 O O . ALA A 1 182 ? -16.968 35.268 15.988 1.00 53.06 182 ALA A O 1
ATOM 1487 N N . LYS A 1 183 ? -18.676 33.905 15.470 1.00 58.06 183 LYS A N 1
ATOM 1488 C CA . LYS A 1 183 ? -18.473 33.007 16.621 1.00 58.06 183 LYS A CA 1
ATOM 1489 C C . LYS A 1 183 ? -17.205 32.161 16.508 1.00 58.06 183 LYS A C 1
ATOM 1491 O O . LYS A 1 183 ? -16.596 31.852 17.521 1.00 58.06 183 LYS A O 1
ATOM 1496 N N . GLU A 1 184 ? -16.825 31.758 15.300 1.00 57.59 18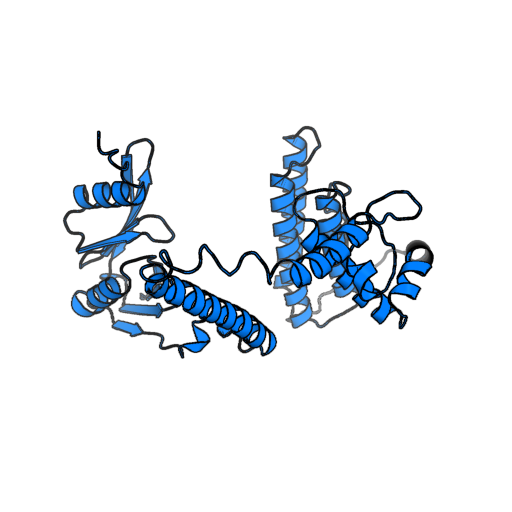4 GLU A N 1
ATOM 1497 C CA . GLU A 1 184 ? -15.619 30.952 15.090 1.00 57.59 184 GLU A CA 1
ATOM 1498 C C . GLU A 1 184 ? -14.346 31.805 15.215 1.00 57.59 184 GLU A C 1
ATOM 1500 O O . GLU A 1 184 ? -13.359 31.352 15.791 1.00 57.59 184 GLU A O 1
ATOM 1505 N N . ASP A 1 185 ? -14.398 33.058 14.754 1.00 65.31 185 ASP A N 1
ATOM 1506 C CA . ASP A 1 185 ? -13.297 34.020 14.871 1.00 65.31 185 ASP A CA 1
ATOM 1507 C C . ASP A 1 185 ? -13.109 34.516 16.323 1.00 65.31 185 ASP A C 1
ATOM 1509 O O . ASP A 1 185 ? -11.973 34.663 16.772 1.00 65.31 185 ASP A O 1
ATOM 1513 N N . GLU A 1 186 ? -14.190 34.690 17.101 1.00 70.75 186 GLU A N 1
ATOM 1514 C CA . GLU A 1 186 ? -14.108 34.973 18.548 1.00 70.75 186 GLU A CA 1
ATOM 1515 C C . GLU A 1 186 ? -13.439 33.834 19.324 1.00 70.75 186 GLU A C 1
ATOM 1517 O O . GLU A 1 186 ? -12.585 34.082 20.174 1.00 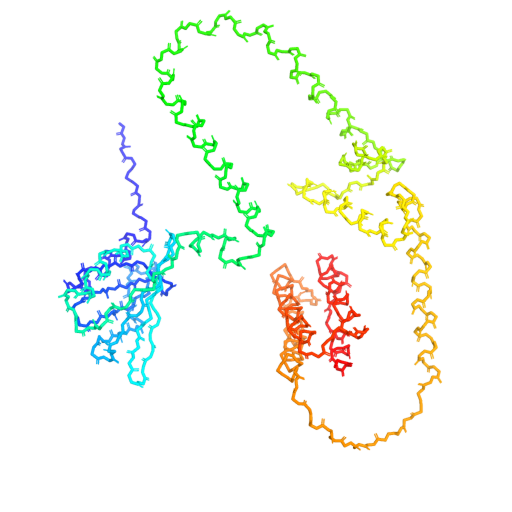70.75 186 GLU A O 1
ATOM 1522 N N . ILE A 1 187 ? -13.792 32.579 19.026 1.00 68.19 187 ILE A N 1
ATOM 1523 C CA . ILE A 1 187 ? -13.221 31.418 19.722 1.00 68.19 187 ILE A CA 1
ATOM 1524 C C . ILE A 1 187 ? -11.737 31.244 19.371 1.00 68.19 187 ILE A C 1
ATOM 1526 O O . ILE A 1 187 ? -10.943 30.918 20.248 1.00 68.19 187 ILE A O 1
ATOM 1530 N N . LYS A 1 188 ? -11.332 31.517 18.125 1.00 67.69 188 LYS A N 1
ATOM 1531 C CA . LYS A 1 188 ? -9.916 31.490 17.709 1.00 67.69 188 LYS A CA 1
ATOM 1532 C C . LYS A 1 188 ? -9.075 32.601 18.347 1.00 67.69 188 LYS A C 1
ATOM 1534 O O . LYS A 1 188 ? -7.865 32.444 18.473 1.00 67.69 188 LYS A O 1
ATOM 1539 N N . ALA A 1 189 ? -9.694 33.709 18.759 1.00 72.00 189 ALA A N 1
ATOM 1540 C CA . ALA A 1 189 ? -9.015 34.798 19.460 1.00 72.00 189 ALA A CA 1
ATOM 1541 C C . ALA A 1 189 ? -8.802 34.523 20.962 1.00 72.00 189 ALA A C 1
ATOM 1543 O O . ALA A 1 189 ? -8.033 35.238 21.614 1.00 72.00 189 ALA A O 1
ATOM 1544 N N . LEU A 1 190 ? -9.465 33.505 21.524 1.00 75.62 190 LEU A N 1
ATOM 1545 C CA . LEU A 1 190 ? -9.284 33.110 22.917 1.00 75.62 190 LEU A CA 1
ATOM 1546 C C . LEU A 1 190 ? -7.904 32.484 23.142 1.00 75.62 190 LEU A C 1
ATOM 1548 O O . LEU A 1 190 ? -7.351 31.778 22.298 1.00 75.62 190 LEU A O 1
ATOM 1552 N N . LYS A 1 191 ? -7.366 32.729 24.336 1.00 77.94 191 LYS A N 1
ATOM 1553 C CA . LYS A 1 191 ? -6.064 32.231 24.776 1.00 77.94 191 LYS A CA 1
ATOM 1554 C C . LYS A 1 191 ? -6.193 31.471 26.093 1.00 77.94 191 LYS A C 1
ATOM 1556 O O . LYS A 1 191 ? -7.127 31.713 26.867 1.00 77.94 191 LYS A O 1
ATOM 1561 N N . THR A 1 192 ? -5.273 30.541 26.329 1.00 74.81 192 THR A N 1
ATOM 1562 C CA . THR A 1 192 ? -5.052 29.950 27.652 1.00 74.81 192 THR A CA 1
ATOM 1563 C C . THR A 1 192 ? -4.539 31.018 28.619 1.00 74.81 192 THR A C 1
ATOM 1565 O O . THR A 1 192 ? -4.140 32.107 28.197 1.00 74.81 192 THR A O 1
ATOM 1568 N N . ASP A 1 193 ? -4.537 30.715 29.916 1.00 74.75 193 ASP A N 1
ATOM 1569 C CA . ASP A 1 193 ? -4.075 31.654 30.949 1.00 74.75 193 ASP A CA 1
ATOM 1570 C C . ASP A 1 193 ? -2.582 32.018 30.775 1.00 74.75 193 ASP A C 1
ATOM 1572 O O . ASP A 1 193 ? -2.169 33.126 31.105 1.00 74.75 193 ASP A O 1
ATOM 1576 N N . ASP A 1 194 ? -1.816 31.147 30.107 1.00 70.56 194 ASP A N 1
ATOM 1577 C CA . ASP A 1 194 ? -0.413 31.357 29.714 1.00 70.56 194 ASP A CA 1
ATOM 1578 C C . ASP A 1 194 ? -0.243 32.127 28.382 1.00 70.56 194 ASP A C 1
ATOM 1580 O O . ASP A 1 194 ? 0.856 32.217 27.832 1.00 70.56 194 ASP A O 1
ATOM 1584 N N . GLY A 1 195 ? -1.330 32.652 27.806 1.00 72.00 195 GLY A N 1
ATOM 1585 C CA . GLY A 1 195 ? -1.309 33.473 26.590 1.00 72.00 195 GLY A CA 1
ATOM 1586 C C . GLY A 1 195 ? -1.183 32.710 25.262 1.00 72.00 195 GLY A C 1
ATOM 1587 O O . GLY A 1 195 ? -1.012 33.348 24.219 1.00 72.00 195 GLY A O 1
ATOM 1588 N N . GLN A 1 196 ? -1.293 31.379 25.271 1.00 74.88 196 GLN A N 1
ATOM 1589 C CA . GLN A 1 196 ? -1.199 30.519 24.080 1.00 74.88 196 GLN A CA 1
ATOM 1590 C C . GLN A 1 196 ? -2.565 30.335 23.393 1.00 74.88 196 GLN A C 1
ATOM 1592 O O . GLN A 1 196 ? -3.592 30.421 24.069 1.00 74.88 196 GLN A O 1
ATOM 1597 N N . PRO A 1 197 ? -2.621 30.075 22.071 1.00 77.62 197 PRO A N 1
ATOM 1598 C CA . PRO A 1 197 ? -3.880 29.799 21.380 1.00 77.62 197 PRO A CA 1
ATOM 1599 C C . PRO A 1 197 ? -4.560 28.543 21.941 1.00 77.62 197 PRO A C 1
ATOM 1601 O O . PRO A 1 197 ? -3.894 27.565 22.300 1.00 77.62 197 PRO A O 1
ATOM 1604 N N . ILE A 1 198 ? -5.892 28.572 22.028 1.00 80.19 198 ILE A N 1
ATOM 1605 C CA . ILE A 1 198 ? -6.674 27.442 22.544 1.00 80.19 198 ILE A CA 1
ATOM 1606 C C . ILE A 1 198 ? -6.984 26.404 21.461 1.00 80.19 198 ILE A C 1
ATOM 1608 O O . ILE A 1 198 ? -7.189 26.731 20.295 1.00 80.19 198 ILE A O 1
ATOM 1612 N N . ASN A 1 199 ? -7.110 25.145 21.870 1.00 82.31 199 ASN A N 1
ATOM 1613 C CA . ASN A 1 199 ? -7.684 24.078 21.062 1.00 82.31 199 ASN A CA 1
ATOM 1614 C C . ASN A 1 199 ? -9.198 24.325 20.896 1.00 82.31 199 ASN A C 1
ATOM 1616 O O . ASN A 1 199 ? -9.995 24.125 21.821 1.00 82.31 199 ASN A O 1
ATOM 1620 N N . VAL A 1 200 ? -9.590 24.789 19.707 1.00 79.19 200 VAL A N 1
ATOM 1621 C CA . VAL A 1 200 ? -10.972 25.182 19.378 1.00 79.19 200 VAL A CA 1
ATOM 1622 C C . VAL A 1 200 ? -11.969 24.023 19.548 1.00 79.19 200 VAL A C 1
ATOM 1624 O O . VAL A 1 200 ? -13.038 24.253 20.126 1.00 79.19 200 VAL A O 1
ATOM 1627 N N . PRO A 1 201 ? -11.668 22.780 19.116 1.00 80.06 201 PRO A N 1
ATOM 1628 C CA . PRO A 1 201 ? -12.569 21.646 19.322 1.00 80.06 201 PRO A CA 1
ATOM 1629 C C . PRO A 1 201 ? -12.863 21.336 20.801 1.00 80.06 201 PRO A C 1
ATOM 1631 O O . PRO A 1 201 ? -14.025 21.127 21.160 1.00 80.06 201 PRO A O 1
ATOM 1634 N N . LEU A 1 202 ? -11.848 21.341 21.675 1.00 78.94 202 LEU A N 1
ATOM 1635 C CA . LEU A 1 202 ? -12.014 21.105 23.115 1.00 78.94 202 LEU A CA 1
ATOM 1636 C C . LEU A 1 202 ? -12.839 22.204 23.785 1.00 78.94 202 LEU A C 1
ATOM 1638 O O . LEU A 1 202 ? -13.744 21.901 24.566 1.00 78.94 202 LEU A O 1
ATOM 1642 N N . TYR A 1 203 ? -12.580 23.467 23.444 1.00 78.44 203 TYR A N 1
ATOM 1643 C CA . TYR A 1 203 ? -13.345 24.584 23.992 1.00 78.44 203 TYR A CA 1
ATOM 1644 C C . TYR A 1 203 ? -14.800 24.558 23.521 1.00 78.44 203 TYR A C 1
ATOM 1646 O O . TYR A 1 203 ? -15.719 24.700 24.321 1.00 78.44 203 TYR A O 1
ATOM 1654 N N . THR A 1 204 ? -15.033 24.279 22.240 1.00 81.62 204 THR A N 1
ATOM 1655 C CA . THR A 1 204 ? -16.389 24.236 21.674 1.00 81.62 204 THR A CA 1
ATOM 1656 C C . THR A 1 204 ? -17.239 23.122 22.291 1.00 81.62 204 THR A C 1
ATOM 1658 O O . THR A 1 204 ? -18.440 23.302 22.478 1.00 81.62 204 THR A O 1
ATOM 1661 N N . LYS A 1 205 ? -16.635 21.968 22.604 1.00 82.50 205 LYS A N 1
ATOM 1662 C CA . LYS A 1 205 ? -17.363 20.788 23.095 1.00 82.50 205 LYS A CA 1
ATOM 1663 C C . LYS A 1 205 ? -17.471 20.721 24.618 1.00 82.50 205 LYS A C 1
ATOM 1665 O O . LYS A 1 205 ? -18.500 20.292 25.131 1.00 82.50 205 LYS A O 1
ATOM 1670 N N . TYR A 1 206 ? -16.426 21.133 25.330 1.00 82.38 206 TYR A N 1
ATOM 1671 C CA . TYR A 1 206 ? -16.310 20.946 26.778 1.00 82.38 206 TYR A CA 1
ATOM 1672 C C . TYR A 1 206 ? -16.138 22.254 27.555 1.00 82.38 206 TYR A C 1
ATOM 1674 O O . TYR A 1 206 ? -16.097 22.218 28.781 1.00 82.38 206 TYR A O 1
ATOM 1682 N N . ASN A 1 207 ? -16.047 23.399 26.867 1.00 83.00 207 ASN A N 1
ATOM 1683 C CA . ASN A 1 207 ? -15.768 24.710 27.460 1.00 83.00 207 ASN A CA 1
ATOM 1684 C C . ASN A 1 207 ? -14.456 24.740 28.270 1.00 83.00 207 ASN A C 1
ATOM 1686 O O . ASN A 1 207 ? -14.342 25.441 29.274 1.00 83.00 207 ASN A O 1
ATOM 1690 N N . VAL A 1 208 ? -13.460 23.961 27.831 1.00 80.44 208 VAL A N 1
ATOM 1691 C CA . VAL A 1 208 ? -12.141 23.854 28.471 1.00 80.44 208 VAL A CA 1
ATOM 1692 C C . VAL A 1 208 ? -11.097 24.572 27.625 1.00 80.44 208 VAL A C 1
ATOM 1694 O O . VAL A 1 208 ? -10.958 24.300 26.432 1.00 80.44 208 VAL A O 1
ATOM 1697 N N . LYS A 1 209 ? -10.337 25.478 28.247 1.00 82.31 209 LYS A N 1
ATOM 1698 C CA . LYS A 1 209 ? -9.182 26.124 27.618 1.00 82.31 209 LYS A CA 1
ATOM 1699 C C . LYS A 1 209 ? -7.976 25.194 27.723 1.00 82.31 209 LYS A C 1
ATOM 1701 O O . LYS A 1 209 ? -7.401 25.046 28.794 1.00 82.31 209 LYS A O 1
ATOM 1706 N N . TYR A 1 210 ? -7.598 24.574 26.613 1.00 76.88 210 TYR A N 1
ATOM 1707 C CA . TYR A 1 210 ? -6.393 23.751 26.519 1.00 76.88 210 TYR A CA 1
ATOM 1708 C C . TYR A 1 210 ? -5.496 24.287 25.408 1.00 76.88 210 TYR A C 1
ATOM 1710 O O . TYR A 1 210 ? -6.010 24.780 24.406 1.00 76.88 210 TYR A O 1
ATOM 1718 N N . LYS A 1 211 ? -4.175 24.213 25.577 1.00 80.62 211 LYS A N 1
ATOM 1719 C CA . LYS A 1 211 ? -3.213 24.727 24.591 1.00 80.62 211 LYS A CA 1
ATOM 1720 C C . LYS A 1 211 ? -3.340 23.991 23.251 1.00 80.62 211 LYS A C 1
ATOM 1722 O O . LYS A 1 211 ? -3.423 22.763 23.230 1.00 80.62 211 LYS A O 1
ATOM 1727 N N . SER A 1 212 ? -3.365 24.738 22.149 1.00 70.56 212 SER A N 1
ATOM 1728 C CA . SER A 1 212 ? -3.305 24.172 20.797 1.00 70.56 212 SER A CA 1
ATOM 1729 C C . SER A 1 212 ? -1.888 23.672 20.475 1.00 70.56 212 SER A C 1
ATOM 1731 O O . SER A 1 212 ? -0.910 24.044 21.130 1.00 70.56 212 SER A O 1
ATOM 1733 N N . SER A 1 213 ? -1.781 22.786 19.487 1.00 61.56 213 SER A N 1
ATOM 1734 C CA . SER A 1 213 ? -0.498 22.270 18.990 1.00 61.56 213 SER A CA 1
ATOM 1735 C C . SER A 1 213 ? 0.185 23.338 18.114 1.00 61.56 213 SER A C 1
ATOM 1737 O O . SER A 1 213 ? -0.503 23.982 17.335 1.00 61.56 213 SER A O 1
ATOM 1739 N N . GLU A 1 214 ? 1.510 23.527 18.212 1.00 50.41 214 GLU A N 1
ATOM 1740 C CA . GLU A 1 214 ? 2.284 24.604 17.540 1.00 50.41 214 GLU A CA 1
ATOM 1741 C C . GLU A 1 214 ? 1.894 24.936 16.073 1.00 50.41 214 GLU A C 1
ATOM 1743 O O . GLU A 1 214 ? 1.565 24.029 15.295 1.00 50.41 214 GLU A O 1
ATOM 1748 N N . PRO A 1 215 ? 2.016 26.220 15.655 1.00 45.12 215 PRO A N 1
ATOM 1749 C CA . PRO A 1 215 ? 1.384 26.756 14.450 1.00 45.12 215 PRO A CA 1
ATOM 1750 C C . PRO A 1 215 ? 2.038 26.216 13.173 1.00 45.12 215 PRO A C 1
ATOM 1752 O O . PRO A 1 215 ? 3.109 26.647 12.753 1.00 45.12 215 PRO A O 1
ATOM 1755 N N . THR A 1 216 ? 1.368 25.257 12.541 1.00 44.81 216 THR A N 1
ATOM 1756 C CA . THR A 1 216 ? 1.643 24.757 11.185 1.00 44.81 216 THR A CA 1
ATOM 1757 C C . THR A 1 216 ? 0.319 24.342 10.540 1.00 44.81 216 THR A C 1
ATOM 1759 O O . THR A 1 216 ? -0.625 24.021 11.258 1.00 44.81 216 THR A O 1
ATOM 1762 N N . ASP A 1 217 ? 0.255 24.282 9.205 1.00 43.91 217 ASP A N 1
ATOM 1763 C CA . ASP A 1 217 ? -0.955 24.060 8.372 1.00 43.91 217 ASP A CA 1
ATOM 1764 C C . ASP A 1 217 ? -1.757 22.751 8.635 1.00 43.91 217 ASP A C 1
ATOM 1766 O O . ASP A 1 217 ? -2.681 22.407 7.902 1.00 43.91 217 ASP A O 1
ATOM 1770 N N . ILE A 1 218 ? -1.416 21.999 9.687 1.00 51.50 218 ILE A N 1
ATOM 1771 C CA . ILE A 1 218 ? -1.996 20.718 10.126 1.00 51.50 218 ILE A CA 1
ATOM 1772 C C . ILE A 1 218 ? -2.881 20.911 11.391 1.00 51.50 218 ILE A C 1
ATOM 1774 O O . ILE A 1 218 ? -3.275 19.935 12.030 1.00 51.50 218 ILE A O 1
ATOM 1778 N N . GLU A 1 219 ? -3.195 22.158 11.778 1.00 56.28 219 GLU A N 1
ATOM 1779 C CA . GLU A 1 219 ? -3.926 22.536 13.012 1.00 56.28 219 GLU A CA 1
ATOM 1780 C C . GLU A 1 219 ? -5.176 21.681 13.288 1.00 56.28 219 GLU A C 1
ATOM 1782 O O . GLU A 1 219 ? -5.336 21.137 14.381 1.00 56.28 219 GLU A O 1
ATOM 1787 N N . THR A 1 220 ? -6.040 21.488 12.289 1.00 56.16 220 THR A N 1
ATOM 1788 C CA . THR A 1 220 ? -7.343 20.823 12.476 1.00 56.16 220 THR A CA 1
ATOM 1789 C C . THR A 1 220 ? -7.223 19.337 12.813 1.00 56.16 220 THR A C 1
ATOM 1791 O O . THR A 1 220 ? -7.974 18.830 13.644 1.00 56.16 220 THR A O 1
ATOM 1794 N N . LEU A 1 221 ? -6.253 18.639 12.216 1.00 57.03 221 LEU A N 1
ATOM 1795 C CA . LEU A 1 221 ? -6.039 17.204 12.432 1.00 57.03 221 LEU A CA 1
ATOM 1796 C C . LEU A 1 221 ? -5.361 16.919 13.777 1.00 57.03 221 LEU A C 1
ATOM 1798 O O . LEU A 1 221 ? -5.688 15.929 14.434 1.00 57.03 221 LEU A O 1
ATOM 1802 N N . LYS A 1 222 ? -4.434 17.786 14.204 1.00 65.00 222 LYS A N 1
ATOM 1803 C CA . LYS A 1 222 ? -3.757 17.652 15.502 1.00 65.00 222 LYS A CA 1
ATOM 1804 C C . LYS A 1 222 ? -4.708 17.963 16.655 1.00 65.00 222 LYS A C 1
ATOM 1806 O O . LYS A 1 222 ? -4.757 17.199 17.616 1.00 65.00 222 LYS A O 1
ATOM 1811 N N . ASP A 1 223 ? -5.526 19.006 16.532 1.00 67.75 223 ASP A N 1
ATOM 1812 C CA . ASP A 1 223 ? -6.474 19.377 17.581 1.00 67.75 223 ASP A CA 1
ATOM 1813 C C . ASP A 1 223 ? -7.603 18.347 17.763 1.00 67.75 223 ASP A C 1
ATOM 1815 O O . ASP A 1 223 ? -8.026 18.093 18.896 1.00 67.75 223 ASP A O 1
ATOM 1819 N N . GLU A 1 224 ? -8.030 17.680 16.685 1.00 71.31 224 GLU A N 1
ATOM 1820 C CA . GLU A 1 224 ? -8.971 16.555 16.757 1.00 71.31 224 GLU A CA 1
ATOM 1821 C C . GLU A 1 224 ? -8.338 15.312 17.409 1.00 71.31 224 GLU A C 1
ATOM 1823 O O . GLU A 1 224 ? -8.981 14.622 18.206 1.00 71.31 224 GLU A O 1
ATOM 1828 N N . ALA A 1 225 ? -7.063 15.031 17.120 1.00 71.12 225 ALA A N 1
ATOM 1829 C CA . ALA A 1 225 ? -6.332 13.939 17.760 1.00 71.12 225 ALA A CA 1
ATOM 1830 C C . ALA A 1 225 ? -6.166 14.168 19.273 1.00 71.12 225 ALA A C 1
ATOM 1832 O O . ALA A 1 225 ? -6.327 13.233 20.062 1.00 71.12 225 ALA A O 1
ATOM 1833 N N . VAL A 1 226 ? -5.911 15.414 19.685 1.00 70.75 226 VAL A N 1
ATOM 1834 C CA . VAL A 1 226 ? -5.842 15.811 21.099 1.00 70.75 226 VAL A CA 1
ATOM 1835 C C . VAL A 1 226 ? -7.198 15.616 21.791 1.00 70.75 226 VAL A C 1
ATOM 1837 O O . VAL A 1 226 ? -7.238 15.014 22.864 1.00 70.75 226 VAL A O 1
ATOM 1840 N N . MET A 1 227 ? -8.316 16.014 21.166 1.00 77.69 227 MET A N 1
ATOM 1841 C CA . MET A 1 227 ? -9.660 15.744 21.704 1.00 77.69 227 MET A CA 1
ATOM 1842 C C . MET A 1 227 ? -9.893 14.240 21.913 1.00 77.69 227 MET A C 1
ATOM 1844 O O . MET A 1 227 ? -10.265 13.825 23.011 1.00 77.69 227 MET A O 1
ATOM 1848 N N . LYS A 1 228 ? -9.630 13.414 20.892 1.00 77.44 228 LYS A N 1
ATOM 1849 C CA . LYS A 1 228 ? -9.830 11.955 20.973 1.00 77.44 228 LYS A CA 1
ATOM 1850 C C . LYS A 1 228 ? -8.966 11.308 22.055 1.00 77.44 228 LYS A C 1
ATOM 1852 O O . LYS A 1 228 ? -9.403 10.370 22.721 1.00 77.44 228 LYS A O 1
ATOM 1857 N N . ARG A 1 229 ? -7.742 11.809 22.261 1.00 79.50 229 ARG A N 1
ATOM 1858 C CA . ARG A 1 229 ? -6.866 11.361 23.352 1.00 79.50 229 ARG A CA 1
ATOM 1859 C C . ARG A 1 229 ? -7.496 11.646 24.716 1.00 79.50 229 ARG A C 1
ATOM 1861 O O . ARG A 1 229 ? -7.484 10.759 25.568 1.00 79.50 229 ARG A O 1
ATOM 1868 N N . PHE A 1 230 ? -8.048 12.841 24.919 1.00 77.94 230 PHE A N 1
ATOM 1869 C CA . PHE A 1 230 ? -8.692 13.200 26.183 1.00 77.94 230 PHE A CA 1
ATOM 1870 C C . PHE A 1 230 ? -9.960 12.403 26.460 1.00 77.94 230 PHE A C 1
ATOM 1872 O O . PHE A 1 230 ? -10.134 11.944 27.584 1.00 77.94 230 PHE A O 1
ATOM 1879 N N . GLU A 1 231 ? -10.797 12.167 25.449 1.00 80.31 231 GLU A N 1
ATOM 1880 C CA . GLU A 1 231 ? -11.982 11.310 25.580 1.00 80.31 231 GLU A CA 1
ATOM 1881 C C . GLU A 1 231 ? -11.604 9.899 26.041 1.00 80.31 231 GLU A C 1
ATOM 1883 O O . GLU A 1 231 ? -12.138 9.405 27.032 1.00 80.31 231 GLU A O 1
ATOM 1888 N N . LYS A 1 232 ? -10.608 9.290 25.387 1.00 81.88 232 LYS A N 1
ATOM 1889 C CA . LYS A 1 232 ? -10.146 7.936 25.713 1.00 81.88 232 LYS A CA 1
ATOM 1890 C C . LYS A 1 232 ? -9.560 7.832 27.124 1.00 81.88 232 LYS A C 1
ATOM 1892 O O . LYS A 1 232 ? -9.735 6.822 27.801 1.00 81.88 232 LYS A O 1
ATOM 1897 N N . MET A 1 233 ? -8.821 8.848 27.568 1.00 74.50 233 MET A N 1
ATOM 1898 C CA . MET A 1 233 ? -8.220 8.832 28.901 1.00 74.50 233 MET A CA 1
ATOM 1899 C C . MET A 1 233 ? -9.248 9.121 29.997 1.00 74.50 233 MET A C 1
ATOM 1901 O O . MET A 1 233 ? -9.233 8.450 31.023 1.00 74.50 233 MET A O 1
ATOM 1905 N N . ALA A 1 234 ? -10.174 10.050 29.768 1.00 77.88 234 ALA A N 1
ATOM 1906 C CA . ALA A 1 234 ? -11.276 10.308 30.689 1.00 77.88 234 ALA A CA 1
ATOM 1907 C C . ALA A 1 234 ? -12.134 9.046 30.901 1.00 77.88 234 ALA A C 1
ATOM 1909 O O . ALA A 1 234 ? -12.432 8.692 32.040 1.00 77.88 234 ALA A O 1
ATOM 1910 N N . GLU A 1 235 ? -12.411 8.299 29.825 1.00 81.44 235 GLU A N 1
ATOM 1911 C CA . GLU A 1 235 ? -13.073 6.990 29.883 1.00 81.44 235 GLU A CA 1
ATOM 1912 C C . GLU A 1 235 ? -12.268 5.972 30.708 1.00 81.44 235 GLU A C 1
ATOM 1914 O O . GLU A 1 235 ? -12.811 5.346 31.616 1.00 81.44 235 GLU A O 1
ATOM 1919 N N . LYS A 1 236 ? -10.953 5.858 30.470 1.00 82.19 236 LYS A N 1
ATOM 1920 C CA . LYS A 1 236 ? -10.065 4.949 31.221 1.00 82.19 236 LYS A CA 1
ATOM 1921 C C . LYS A 1 236 ? -10.093 5.198 32.733 1.00 82.19 236 LYS A C 1
ATOM 1923 O O . LYS A 1 236 ? -9.999 4.248 33.506 1.00 82.19 236 LYS A O 1
ATOM 1928 N N . TYR A 1 237 ? -10.182 6.459 33.149 1.00 76.31 237 TYR A N 1
ATOM 1929 C CA . TYR A 1 237 ? -10.216 6.849 34.560 1.00 76.31 237 TYR A CA 1
ATOM 1930 C C . TYR A 1 237 ? -11.638 7.076 35.096 1.00 76.31 237 TYR A C 1
ATOM 1932 O O . TYR A 1 237 ? -11.789 7.551 36.220 1.00 76.31 237 TYR A O 1
ATOM 1940 N N . ASN A 1 238 ? -12.666 6.717 34.317 1.00 87.75 238 ASN A N 1
ATOM 1941 C CA . ASN A 1 238 ? -14.082 6.855 34.658 1.00 87.75 238 ASN A CA 1
ATOM 1942 C C . ASN A 1 238 ? -14.453 8.261 35.172 1.00 87.75 238 ASN A C 1
ATOM 1944 O O . ASN A 1 238 ? -15.138 8.415 36.183 1.00 87.75 238 ASN A O 1
ATOM 1948 N N . MET A 1 239 ? -13.962 9.289 34.481 1.00 84.62 239 MET A N 1
ATOM 1949 C CA . MET A 1 239 ? -14.155 10.701 34.816 1.00 84.62 239 MET A CA 1
ATOM 1950 C C . MET A 1 239 ? -14.578 11.504 33.585 1.00 84.62 239 MET A C 1
ATOM 1952 O O . MET A 1 239 ? -14.504 11.030 32.452 1.00 84.62 239 MET A O 1
ATOM 1956 N N . SER A 1 240 ? -15.043 12.737 33.793 1.00 86.94 240 SER A N 1
ATOM 1957 C CA . SER A 1 240 ? -15.373 13.631 32.675 1.00 86.94 240 SER A CA 1
ATOM 1958 C C . SER A 1 240 ? -14.107 14.186 32.006 1.00 86.94 240 SER A C 1
ATOM 1960 O O . SER A 1 240 ? -13.064 14.315 32.644 1.00 86.94 240 SER A O 1
ATOM 1962 N N . VAL A 1 241 ? -14.186 14.556 30.722 1.00 82.25 241 VAL A N 1
ATOM 1963 C CA . VAL A 1 241 ? -13.052 15.164 29.995 1.00 82.25 241 VAL A CA 1
ATOM 1964 C C . VAL A 1 241 ? -12.501 16.419 30.696 1.00 82.25 241 VAL A C 1
ATOM 1966 O O . VAL A 1 241 ? -11.284 16.486 30.870 1.00 82.25 241 VAL A O 1
ATOM 1969 N N . PRO A 1 242 ? -13.329 17.381 31.160 1.00 86.56 242 PRO A N 1
ATOM 1970 C CA . PRO A 1 242 ? -12.835 18.516 31.944 1.00 86.56 242 PRO A CA 1
ATOM 1971 C C . PRO A 1 242 ? -12.098 18.097 33.217 1.00 86.56 242 PRO A C 1
ATOM 1973 O O . PRO A 1 242 ? -11.026 18.617 33.509 1.00 86.56 242 PRO A O 1
ATOM 1976 N N . GLU A 1 243 ? -12.648 17.127 33.947 1.00 80.94 243 GLU A N 1
ATOM 1977 C CA . GLU A 1 243 ? -12.054 16.644 35.192 1.00 80.94 243 GLU A CA 1
ATOM 1978 C C . GLU A 1 243 ? -10.709 15.945 34.958 1.00 80.94 243 GLU A C 1
ATOM 1980 O O . GLU A 1 243 ? -9.760 16.167 35.711 1.00 80.94 243 GLU A O 1
ATOM 1985 N N . TYR A 1 244 ? -10.603 15.157 33.885 1.00 80.50 244 TYR A N 1
ATOM 1986 C CA . TYR A 1 244 ? -9.346 14.534 33.488 1.00 80.50 244 TYR A CA 1
ATOM 1987 C C . TYR A 1 244 ? -8.295 15.574 33.097 1.00 80.50 244 TYR A C 1
ATOM 1989 O O . TYR A 1 244 ? -7.150 15.460 33.521 1.00 80.50 244 TYR A O 1
ATOM 1997 N N . ILE A 1 245 ? -8.664 16.600 32.321 1.00 82.00 245 ILE A N 1
ATOM 1998 C CA . ILE A 1 245 ? -7.729 17.658 31.907 1.00 82.00 245 ILE A CA 1
ATOM 1999 C C . ILE A 1 245 ? -7.163 18.389 33.132 1.00 82.00 245 ILE A C 1
ATOM 2001 O O . ILE A 1 245 ? -5.954 18.596 33.210 1.00 82.00 245 ILE A O 1
ATOM 2005 N N . SER A 1 246 ? -8.000 18.719 34.120 1.00 81.50 246 SER A N 1
ATOM 2006 C CA . SER A 1 246 ? -7.544 19.365 35.359 1.00 81.50 246 SER A CA 1
ATOM 2007 C C . SER A 1 246 ? -6.606 18.489 36.197 1.00 81.50 246 SER A C 1
ATOM 2009 O O . SER A 1 246 ? -5.741 19.023 36.884 1.00 81.50 246 SER A O 1
ATOM 2011 N N . LYS A 1 247 ? -6.752 17.159 36.134 1.00 80.69 247 LYS A N 1
ATOM 2012 C CA . LYS A 1 247 ? -5.958 16.187 36.908 1.00 80.69 247 LYS A CA 1
ATOM 2013 C C . LYS A 1 247 ? -4.852 15.503 36.092 1.00 80.69 247 LYS A C 1
ATOM 2015 O O . LYS A 1 247 ? -4.160 14.636 36.624 1.00 80.69 247 LYS A O 1
ATOM 2020 N N . GLU A 1 248 ? -4.647 15.872 34.820 1.00 73.62 248 GLU A N 1
ATOM 2021 C CA . GLU A 1 248 ? -3.718 15.181 33.907 1.00 73.62 248 GLU A CA 1
ATOM 2022 C C . GLU A 1 248 ? -2.306 15.113 34.502 1.00 73.62 248 GLU A C 1
ATOM 2024 O O . GLU A 1 248 ? -1.695 14.045 34.536 1.00 73.62 248 GLU A O 1
ATOM 2029 N N . HIS A 1 249 ? -1.803 16.234 35.023 1.00 69.50 249 HIS A N 1
ATOM 2030 C CA . HIS A 1 249 ? -0.462 16.316 35.599 1.00 69.50 249 HIS A CA 1
ATOM 2031 C C . HIS A 1 249 ? -0.282 15.418 36.829 1.00 69.50 249 HIS A C 1
ATOM 2033 O O . HIS A 1 249 ? 0.753 14.764 36.953 1.00 69.50 249 HIS A O 1
ATOM 2039 N N . GLU A 1 250 ? -1.289 15.333 37.700 1.00 76.38 250 GLU A N 1
ATOM 2040 C CA . GLU A 1 250 ? -1.264 14.479 38.893 1.00 76.38 250 GLU A CA 1
ATOM 2041 C C . GLU A 1 250 ? -1.317 12.995 38.517 1.00 76.38 250 GLU A C 1
ATOM 2043 O O . GLU A 1 250 ? -0.522 12.198 39.014 1.00 76.38 250 GLU A O 1
ATOM 2048 N N . ILE A 1 251 ? -2.200 12.626 37.584 1.00 70.94 251 ILE A N 1
ATOM 20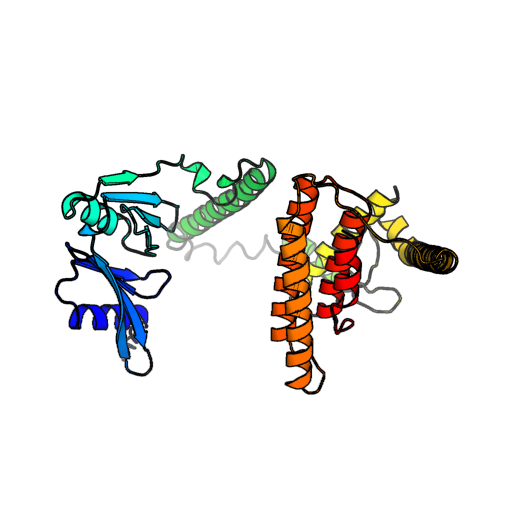49 C CA . ILE A 1 251 ? -2.346 11.248 37.096 1.00 70.94 251 ILE A CA 1
ATOM 2050 C C . ILE A 1 251 ? -1.060 10.787 36.400 1.00 70.94 251 ILE A C 1
ATOM 2052 O O . ILE A 1 251 ? -0.587 9.672 36.630 1.00 70.94 251 ILE A O 1
ATOM 2056 N N . VAL A 1 252 ? -0.464 11.637 35.559 1.00 66.44 252 VAL A N 1
ATOM 2057 C CA . VAL A 1 252 ? 0.797 11.329 34.873 1.00 66.44 252 VAL A CA 1
ATOM 2058 C C . VAL A 1 252 ? 1.943 11.213 35.878 1.00 66.44 252 VAL A C 1
ATOM 2060 O O . VAL A 1 252 ? 2.703 10.249 35.802 1.00 66.44 252 VAL A O 1
ATOM 2063 N N . ALA A 1 253 ? 2.048 12.125 36.848 1.00 69.50 253 ALA A N 1
ATOM 2064 C CA . ALA A 1 253 ? 3.070 12.057 37.891 1.00 69.50 253 ALA A CA 1
ATOM 2065 C C . ALA A 1 253 ? 2.938 10.788 38.750 1.00 69.50 253 ALA A C 1
ATOM 2067 O O . ALA A 1 253 ? 3.936 10.106 38.983 1.00 69.50 253 ALA A O 1
ATOM 2068 N N . ALA A 1 254 ? 1.716 10.422 39.149 1.00 70.06 254 ALA A N 1
ATOM 2069 C CA . ALA A 1 254 ? 1.441 9.209 39.914 1.00 70.06 254 ALA A CA 1
ATOM 2070 C C . ALA A 1 254 ? 1.799 7.937 39.129 1.00 70.06 254 ALA A C 1
ATOM 2072 O O . ALA A 1 254 ? 2.429 7.031 39.672 1.00 70.06 254 ALA A O 1
ATOM 2073 N N . ASN A 1 255 ? 1.467 7.882 37.835 1.00 63.47 255 ASN A N 1
ATOM 2074 C CA . ASN A 1 255 ? 1.838 6.758 36.973 1.00 63.47 255 ASN A CA 1
ATOM 2075 C C . ASN A 1 255 ? 3.361 6.647 36.794 1.00 63.47 255 ASN A C 1
ATOM 2077 O O . ASN A 1 255 ? 3.897 5.542 36.789 1.00 63.47 255 ASN A O 1
ATOM 2081 N N . VAL A 1 256 ? 4.065 7.777 36.655 1.00 61.25 256 VAL A N 1
ATOM 2082 C CA . VAL A 1 256 ? 5.532 7.805 36.528 1.00 61.25 256 VAL A CA 1
ATOM 2083 C C . VAL A 1 256 ? 6.209 7.394 37.836 1.00 61.25 256 VAL A C 1
ATOM 2085 O O . VAL A 1 256 ? 7.188 6.654 37.792 1.00 61.25 256 VAL A O 1
ATOM 2088 N N . ALA A 1 257 ? 5.697 7.834 38.988 1.00 66.69 257 ALA A N 1
ATOM 2089 C CA . ALA A 1 257 ? 6.195 7.417 40.298 1.00 66.69 257 ALA A CA 1
ATOM 2090 C C . ALA A 1 257 ? 5.988 5.911 40.511 1.00 66.69 257 ALA A C 1
ATOM 2092 O O . ALA A 1 257 ? 6.942 5.198 40.800 1.00 66.69 257 ALA A O 1
ATOM 2093 N N . LYS A 1 258 ? 4.786 5.402 40.221 1.00 68.44 258 LYS A N 1
ATOM 2094 C CA . LYS A 1 258 ? 4.479 3.971 40.318 1.00 68.44 258 LYS A CA 1
ATOM 2095 C C . LYS A 1 258 ? 5.368 3.121 39.404 1.00 68.44 258 LYS A C 1
ATOM 2097 O O . LYS A 1 258 ? 5.858 2.081 39.826 1.00 68.44 258 LYS A O 1
ATOM 2102 N N . ALA A 1 259 ? 5.635 3.588 38.184 1.00 61.47 259 ALA A N 1
ATOM 2103 C CA . ALA A 1 259 ? 6.548 2.915 37.263 1.00 61.47 259 ALA A CA 1
ATOM 2104 C C . ALA A 1 259 ? 8.010 2.924 37.751 1.00 61.47 259 ALA A C 1
ATOM 2106 O O . ALA A 1 259 ? 8.753 1.991 37.455 1.00 61.47 259 ALA A O 1
ATOM 2107 N N . LYS A 1 260 ? 8.438 3.956 38.494 1.00 61.41 260 LYS A N 1
ATOM 2108 C CA . LYS A 1 260 ? 9.767 4.000 39.126 1.00 61.41 260 LYS A CA 1
ATOM 2109 C C . LYS A 1 260 ? 9.857 3.049 40.319 1.00 61.41 260 LYS A C 1
ATOM 2111 O O . LYS A 1 260 ? 10.815 2.287 40.382 1.00 61.41 260 LYS A O 1
ATOM 2116 N N . ASP A 1 261 ? 8.840 3.016 41.176 1.00 65.69 261 ASP A N 1
ATOM 2117 C CA . ASP A 1 261 ? 8.780 2.111 42.331 1.00 65.69 261 ASP A CA 1
ATOM 2118 C C . ASP A 1 261 ? 8.711 0.634 41.893 1.00 65.69 261 ASP A C 1
ATOM 2120 O O . ASP A 1 261 ? 9.357 -0.236 42.478 1.00 65.69 261 ASP A O 1
ATOM 2124 N N . GLU A 1 262 ? 7.966 0.331 40.824 1.00 62.91 262 GLU A N 1
ATOM 2125 C CA . GLU A 1 262 ? 7.923 -1.006 40.213 1.00 62.91 262 GLU A CA 1
ATOM 2126 C C . GLU A 1 262 ? 9.265 -1.382 39.558 1.00 62.91 262 GLU A C 1
ATOM 2128 O O . GLU A 1 262 ? 9.678 -2.540 39.626 1.00 62.91 262 GLU A O 1
ATOM 2133 N N . ALA A 1 263 ? 9.985 -0.414 38.978 1.00 54.06 263 ALA A N 1
ATOM 2134 C CA . ALA A 1 263 ? 11.311 -0.634 38.401 1.00 54.06 263 ALA A CA 1
ATOM 2135 C C . ALA A 1 263 ? 12.420 -0.806 39.458 1.00 54.06 263 ALA A C 1
ATOM 2137 O O . ALA A 1 263 ? 13.413 -1.480 39.183 1.00 54.06 263 ALA A O 1
ATOM 2138 N N . GLU A 1 264 ? 12.275 -0.220 40.650 1.00 52.44 264 GLU A N 1
ATOM 2139 C CA . GLU A 1 264 ? 13.196 -0.422 41.778 1.00 52.44 264 GLU A CA 1
ATOM 2140 C C . GLU A 1 264 ? 12.963 -1.770 42.470 1.00 52.44 264 GLU A C 1
ATOM 2142 O O . GLU A 1 264 ? 13.926 -2.497 42.708 1.00 52.44 264 GLU A O 1
ATOM 2147 N N . LYS A 1 265 ? 11.704 -2.195 42.652 1.00 55.38 265 LYS A N 1
ATOM 2148 C CA . LYS A 1 265 ? 11.386 -3.538 43.178 1.00 55.38 265 LYS A CA 1
ATOM 2149 C C . LYS A 1 265 ? 11.884 -4.676 42.281 1.00 55.38 265 LYS A C 1
ATOM 2151 O O . LYS A 1 265 ? 12.290 -5.718 42.778 1.00 55.38 265 LYS A O 1
ATOM 2156 N N . GLN A 1 266 ? 11.933 -4.470 40.964 1.00 51.41 266 GLN A N 1
ATOM 2157 C CA . GLN A 1 266 ? 12.488 -5.450 40.018 1.00 51.41 266 GLN A CA 1
ATOM 2158 C C . GLN A 1 266 ? 14.029 -5.510 40.001 1.00 51.41 266 GLN A C 1
ATOM 2160 O O . GLN A 1 266 ? 14.595 -6.389 39.346 1.00 51.41 266 GLN A O 1
ATOM 2165 N N . LYS A 1 267 ? 14.724 -4.594 40.691 1.00 46.31 267 LYS A N 1
ATOM 2166 C CA . LYS A 1 267 ? 16.191 -4.615 40.830 1.00 46.31 267 LYS A CA 1
ATOM 2167 C C . LYS A 1 267 ? 16.677 -5.351 42.083 1.00 46.31 267 LYS A C 1
ATOM 2169 O O . LYS A 1 267 ? 17.828 -5.778 42.082 1.00 46.31 267 LYS A O 1
ATOM 2174 N N . GLU A 1 268 ? 15.835 -5.540 43.101 1.00 42.38 268 GLU A N 1
ATOM 2175 C CA . GLU A 1 268 ? 16.201 -6.265 44.333 1.00 42.38 268 GLU A CA 1
ATOM 2176 C C . GLU A 1 268 ? 15.997 -7.792 44.248 1.00 42.38 268 GLU A C 1
ATOM 2178 O O . GLU A 1 268 ? 16.607 -8.530 45.017 1.00 42.38 268 GLU A O 1
ATOM 2183 N N . GLU A 1 269 ? 15.259 -8.304 43.257 1.00 41.44 269 GLU A N 1
ATOM 2184 C CA . GLU A 1 269 ? 15.105 -9.748 43.010 1.00 41.44 269 GLU A CA 1
ATOM 2185 C C . GLU A 1 269 ? 15.789 -10.198 41.707 1.00 41.44 269 GLU A C 1
ATOM 2187 O O . GLU A 1 269 ? 15.133 -10.494 40.709 1.00 41.44 269 GLU A O 1
ATOM 2192 N N . LYS A 1 270 ? 17.125 -10.307 41.696 1.00 34.41 270 LYS A N 1
ATOM 2193 C CA . LYS A 1 270 ? 17.832 -11.175 40.730 1.00 34.41 270 LYS A CA 1
ATOM 2194 C C . LYS A 1 270 ? 19.024 -11.888 41.368 1.00 34.41 270 LYS A C 1
ATOM 2196 O O . LYS A 1 270 ? 20.102 -11.320 41.500 1.00 34.41 270 LYS A O 1
ATOM 2201 N N . ASN A 1 271 ? 18.833 -13.172 41.670 1.00 28.73 271 ASN A N 1
ATOM 2202 C CA . ASN A 1 271 ? 19.901 -14.162 41.830 1.00 28.73 271 ASN A CA 1
ATOM 2203 C C . ASN A 1 271 ? 19.980 -14.995 40.526 1.00 28.73 271 ASN A C 1
ATOM 2205 O O . ASN A 1 271 ? 18.919 -15.376 40.021 1.00 28.73 271 ASN A O 1
ATOM 2209 N N . PRO A 1 272 ? 21.158 -15.271 39.931 1.00 44.50 272 PRO A N 1
ATOM 2210 C CA . PRO A 1 272 ? 21.240 -15.941 38.638 1.00 44.50 272 PRO A CA 1
ATOM 2211 C C . PRO A 1 272 ? 21.465 -17.449 38.809 1.00 44.50 272 PRO A C 1
ATOM 2213 O O . PRO A 1 272 ? 22.501 -17.867 39.313 1.00 44.50 272 PRO A O 1
ATOM 2216 N N . ASN A 1 273 ? 20.507 -18.269 38.372 1.00 27.25 273 ASN A N 1
ATOM 2217 C CA . ASN A 1 273 ? 20.730 -19.644 37.901 1.00 27.25 273 ASN A CA 1
ATOM 2218 C C . ASN A 1 273 ? 19.408 -20.223 37.375 1.00 27.25 273 ASN A C 1
ATOM 2220 O O . ASN A 1 273 ? 18.457 -20.351 38.136 1.00 27.25 273 ASN A O 1
ATOM 2224 N N . ASN A 1 274 ? 19.323 -20.612 36.102 1.00 28.47 274 ASN A N 1
ATOM 2225 C CA . ASN A 1 274 ? 19.691 -21.960 35.662 1.00 28.47 274 ASN A CA 1
ATOM 2226 C C . ASN A 1 274 ? 19.433 -22.140 34.155 1.00 28.47 274 ASN A C 1
ATOM 2228 O O . ASN A 1 274 ? 18.546 -21.518 33.573 1.00 28.47 274 ASN A O 1
ATOM 2232 N N . ASN A 1 275 ? 20.225 -23.023 33.552 1.00 29.17 275 ASN A N 1
ATOM 2233 C CA . ASN A 1 275 ? 20.104 -23.492 32.176 1.00 29.17 275 ASN A CA 1
ATOM 2234 C C . ASN A 1 275 ? 18.903 -24.436 31.970 1.00 29.17 275 ASN A C 1
ATOM 2236 O O . ASN A 1 275 ? 18.541 -25.196 32.863 1.00 29.17 275 ASN A O 1
ATOM 2240 N N . GLN A 1 276 ? 18.461 -24.478 30.705 1.00 31.52 276 GLN A N 1
ATOM 2241 C CA . GLN A 1 276 ? 17.890 -25.629 29.982 1.00 31.52 276 GLN A CA 1
ATOM 2242 C C . GLN A 1 276 ? 16.444 -26.065 30.306 1.00 31.52 276 GLN A C 1
ATOM 2244 O O . GLN A 1 276 ? 16.181 -26.729 31.299 1.00 31.52 276 GLN A O 1
ATOM 2249 N N . THR A 1 277 ? 15.523 -25.933 29.345 1.00 27.05 277 THR A N 1
ATOM 2250 C CA . THR A 1 277 ? 15.242 -26.945 28.295 1.00 27.05 277 THR A CA 1
ATOM 2251 C C . THR A 1 277 ? 13.901 -26.634 27.618 1.00 27.05 277 THR A C 1
ATOM 2253 O O . THR A 1 277 ? 12.937 -26.214 28.247 1.00 27.05 277 THR A O 1
ATOM 2256 N N . SER A 1 278 ? 13.888 -26.848 26.308 1.00 34.97 278 SER A N 1
ATOM 2257 C CA . SER A 1 278 ? 12.773 -26.841 25.362 1.00 34.97 278 SER A CA 1
ATOM 2258 C C . SER A 1 278 ? 11.446 -27.427 25.862 1.00 34.97 278 SER A C 1
ATOM 2260 O O . SER A 1 278 ? 11.389 -28.592 26.253 1.00 34.97 278 SER A O 1
ATOM 2262 N N . SER A 1 279 ? 10.362 -26.678 25.645 1.00 28.78 279 SER A N 1
ATOM 2263 C CA . SER A 1 279 ? 9.062 -27.246 25.283 1.00 28.78 279 SER A CA 1
ATOM 2264 C C . SER A 1 279 ? 8.612 -26.640 23.956 1.00 28.78 279 SER A C 1
ATOM 2266 O O . SER A 1 279 ? 8.213 -25.478 23.869 1.00 28.78 279 SER A O 1
ATOM 2268 N N . GLU A 1 280 ? 8.732 -27.448 22.916 1.00 37.34 280 GLU A N 1
ATOM 2269 C CA . GLU A 1 280 ? 8.135 -27.240 21.610 1.00 37.34 280 GLU A CA 1
ATOM 2270 C C . GLU A 1 280 ? 6.611 -27.149 21.783 1.00 37.34 280 GLU A C 1
ATOM 2272 O O . GLU A 1 280 ? 5.949 -28.111 22.166 1.00 37.34 280 GLU A O 1
ATOM 2277 N N . SER A 1 281 ? 6.065 -25.954 21.570 1.00 31.62 281 SER A N 1
ATOM 2278 C CA . SER A 1 281 ? 4.642 -25.741 21.329 1.00 31.62 281 SER A CA 1
ATOM 2279 C C . SER A 1 281 ? 4.535 -24.794 20.140 1.00 31.62 281 SER A C 1
ATOM 2281 O O . SER A 1 281 ? 5.157 -23.734 20.081 1.00 31.62 281 SER A O 1
ATOM 2283 N N . THR A 1 282 ? 3.852 -25.270 19.114 1.00 43.75 282 THR A N 1
ATOM 2284 C CA . THR A 1 282 ? 3.625 -24.605 17.838 1.00 43.75 282 THR A CA 1
ATOM 2285 C C . THR A 1 282 ? 2.605 -23.475 18.003 1.00 43.75 282 THR A C 1
ATOM 2287 O O . THR A 1 282 ? 1.420 -23.775 17.974 1.00 43.75 282 THR A O 1
ATOM 2290 N N . ASP A 1 283 ? 3.043 -22.222 18.186 1.00 51.09 283 ASP A N 1
ATOM 2291 C CA . ASP A 1 283 ? 2.306 -20.992 17.807 1.00 51.09 283 ASP A CA 1
ATOM 2292 C C . ASP A 1 283 ? 3.170 -19.726 18.051 1.00 51.09 283 ASP A C 1
ATOM 2294 O O . ASP A 1 283 ? 3.846 -19.620 19.074 1.00 51.09 283 ASP A O 1
ATOM 2298 N N . GLY A 1 284 ? 3.230 -18.773 17.109 1.00 52.66 284 GLY A N 1
ATOM 2299 C CA . GLY A 1 284 ? 3.911 -17.465 17.269 1.00 52.66 284 GLY A CA 1
ATOM 2300 C C . GLY A 1 284 ? 5.419 -17.357 16.935 1.00 52.66 284 GLY A C 1
ATOM 2301 O O . GLY A 1 284 ? 5.994 -16.264 16.981 1.00 52.66 284 GLY A O 1
ATOM 2302 N N . SER A 1 285 ? 6.099 -18.451 16.562 1.00 65.69 285 SER A N 1
ATOM 2303 C CA . SER A 1 285 ? 7.563 -18.472 16.313 1.00 65.69 285 SER A CA 1
ATOM 2304 C C . SER A 1 285 ? 8.029 -17.530 15.185 1.00 65.69 285 SER A C 1
ATOM 2306 O O . SER A 1 285 ? 9.080 -16.889 15.291 1.00 65.69 285 SER A O 1
ATOM 2308 N N . TYR A 1 286 ? 7.238 -17.405 14.113 1.00 72.69 286 TYR A N 1
ATOM 2309 C CA . TYR A 1 286 ? 7.565 -16.545 12.971 1.00 72.69 286 TYR A CA 1
ATOM 2310 C C . TYR A 1 286 ? 7.546 -15.062 13.354 1.00 72.69 286 TYR A C 1
ATOM 2312 O O . TYR A 1 286 ? 8.517 -14.349 13.100 1.00 72.69 286 TYR A O 1
ATOM 2320 N N . SER A 1 287 ? 6.481 -14.621 14.025 1.00 76.69 287 SER A N 1
ATOM 2321 C CA . SER A 1 287 ? 6.280 -13.229 14.431 1.00 76.69 287 SER A CA 1
ATOM 2322 C C . SER A 1 287 ? 7.365 -12.767 15.401 1.00 76.69 287 SER A C 1
ATOM 2324 O O . SER A 1 287 ? 7.952 -11.704 15.206 1.00 76.69 287 SER A O 1
ATOM 2326 N N . LYS A 1 288 ? 7.752 -13.611 16.370 1.00 80.31 288 LYS A N 1
ATOM 2327 C CA . LYS A 1 288 ? 8.891 -13.333 17.265 1.00 80.31 288 LYS A CA 1
ATOM 2328 C C . LYS A 1 288 ? 10.200 -13.136 16.497 1.00 80.31 288 LYS A C 1
ATOM 2330 O O . LYS A 1 288 ? 10.922 -12.165 16.731 1.00 80.31 288 LYS A O 1
ATOM 2335 N N . LYS A 1 289 ? 10.491 -14.022 15.538 1.00 80.44 289 LYS A N 1
ATOM 2336 C CA . LYS A 1 289 ? 11.699 -13.933 14.704 1.00 80.44 289 LYS A CA 1
ATOM 2337 C C . LYS A 1 289 ? 11.682 -12.688 13.812 1.00 80.44 289 LYS A C 1
ATOM 2339 O O . LYS A 1 289 ? 12.714 -12.031 13.671 1.00 80.44 289 LYS A O 1
ATOM 2344 N N . ALA A 1 290 ? 10.526 -12.342 13.248 1.00 73.31 290 ALA A N 1
ATOM 2345 C CA . ALA A 1 290 ? 10.345 -11.151 12.427 1.00 73.31 290 ALA A CA 1
ATOM 2346 C C . ALA A 1 290 ? 10.573 -9.868 13.244 1.00 73.31 290 ALA A C 1
ATOM 2348 O O . ALA A 1 290 ? 11.397 -9.044 12.844 1.00 73.31 290 ALA A O 1
ATOM 2349 N N . ILE A 1 291 ? 9.959 -9.755 14.430 1.00 83.12 291 ILE A N 1
ATOM 2350 C CA . ILE A 1 291 ? 10.158 -8.646 15.381 1.00 83.12 291 ILE A CA 1
ATOM 2351 C C . ILE A 1 291 ? 11.648 -8.466 15.698 1.00 83.12 291 ILE A C 1
ATOM 2353 O O . ILE A 1 291 ? 12.196 -7.376 15.520 1.00 83.12 291 ILE A O 1
ATOM 2357 N N . GLN A 1 292 ? 12.327 -9.539 16.113 1.00 85.06 292 GLN A N 1
ATOM 2358 C CA . GLN A 1 292 ? 13.746 -9.483 16.470 1.00 85.06 292 GLN A CA 1
ATOM 2359 C C . GLN A 1 292 ? 14.631 -9.117 15.274 1.00 85.06 292 GLN A C 1
ATOM 2361 O O . GLN A 1 292 ? 15.546 -8.304 15.406 1.00 85.06 292 GLN A O 1
ATOM 2366 N N . SER A 1 293 ? 14.379 -9.697 14.098 1.00 76.56 293 SER A N 1
ATOM 2367 C CA . SER A 1 293 ? 15.178 -9.422 12.899 1.00 76.56 293 SER A CA 1
ATOM 2368 C C . SER A 1 293 ? 15.050 -7.969 12.437 1.00 76.56 293 SER A C 1
ATOM 2370 O O . SER A 1 293 ? 16.066 -7.338 12.138 1.00 76.56 293 SER A O 1
ATOM 2372 N N . THR A 1 294 ? 13.835 -7.414 12.462 1.00 78.00 294 THR A N 1
ATOM 2373 C CA . THR A 1 294 ? 13.568 -6.027 12.075 1.00 78.00 294 THR A CA 1
ATOM 2374 C C . THR A 1 294 ? 14.204 -5.057 13.060 1.00 78.00 294 THR A C 1
ATOM 2376 O O . THR A 1 294 ? 14.910 -4.152 12.632 1.00 78.00 294 THR A O 1
ATOM 2379 N N . LEU A 1 295 ? 14.050 -5.268 14.373 1.00 84.56 295 LEU A N 1
ATOM 2380 C CA . LEU A 1 295 ? 14.652 -4.383 15.375 1.00 84.56 295 LEU A CA 1
ATOM 2381 C C . LEU A 1 295 ? 16.185 -4.414 15.347 1.00 84.56 295 LEU A C 1
ATOM 2383 O O . LEU A 1 295 ? 16.823 -3.368 15.446 1.00 84.56 295 LEU A O 1
ATOM 2387 N N . ASN A 1 296 ? 16.789 -5.590 15.159 1.00 81.38 296 ASN A N 1
ATOM 2388 C CA . ASN A 1 296 ? 18.243 -5.709 15.051 1.00 81.38 296 ASN A CA 1
ATOM 2389 C C . ASN A 1 296 ? 18.791 -5.069 13.769 1.00 81.38 296 ASN A C 1
ATOM 2391 O O . ASN A 1 296 ? 19.866 -4.470 13.800 1.00 81.38 296 ASN A O 1
ATOM 2395 N N . ARG A 1 297 ? 18.072 -5.194 12.645 1.00 84.38 297 ARG A N 1
ATOM 2396 C CA . ARG A 1 297 ? 18.413 -4.492 11.400 1.00 84.38 297 ARG A CA 1
ATOM 2397 C C . ARG A 1 297 ? 18.312 -2.983 11.603 1.00 84.38 297 ARG A C 1
ATOM 2399 O O . ARG A 1 297 ? 19.287 -2.280 11.371 1.00 84.38 297 ARG A O 1
ATOM 2406 N N . LEU A 1 298 ? 17.189 -2.524 12.146 1.00 86.31 298 LEU A N 1
ATOM 2407 C CA . LEU A 1 298 ? 16.925 -1.116 12.401 1.00 86.31 298 LEU A CA 1
ATOM 2408 C C . LEU A 1 298 ? 17.978 -0.482 13.317 1.00 86.31 298 LEU A C 1
ATOM 2410 O O . LEU A 1 298 ? 18.411 0.637 13.070 1.00 86.31 298 LEU A O 1
ATOM 2414 N N . ASN A 1 299 ? 18.442 -1.201 14.341 1.00 88.88 299 ASN A N 1
ATOM 2415 C CA . ASN A 1 299 ? 19.503 -0.707 15.214 1.00 88.88 299 ASN A CA 1
ATOM 2416 C C . ASN A 1 299 ? 20.824 -0.482 14.461 1.00 88.88 299 ASN A C 1
ATOM 2418 O O . ASN A 1 299 ? 21.465 0.550 14.641 1.00 88.88 299 ASN A O 1
ATOM 2422 N N . LYS A 1 300 ? 21.205 -1.412 13.574 1.00 80.00 300 LYS A N 1
ATOM 2423 C CA . LYS A 1 300 ? 22.402 -1.263 12.728 1.00 80.00 300 LYS A CA 1
ATOM 2424 C C . LYS A 1 300 ? 22.261 -0.103 11.746 1.00 80.00 300 LYS A C 1
ATOM 2426 O O . LYS A 1 300 ? 23.213 0.650 11.555 1.00 80.00 300 LYS A O 1
ATOM 2431 N N . ASP A 1 301 ? 21.082 0.045 11.150 1.00 80.50 301 ASP A N 1
ATOM 2432 C CA . ASP A 1 301 ? 20.802 1.114 10.194 1.00 80.50 301 ASP A CA 1
ATOM 2433 C C . ASP A 1 301 ? 20.853 2.485 10.880 1.00 80.50 301 ASP A C 1
ATOM 2435 O O . ASP A 1 301 ? 21.512 3.394 10.381 1.00 80.50 301 ASP A O 1
ATOM 2439 N N . ILE A 1 302 ? 20.268 2.612 12.078 1.00 84.62 302 ILE A N 1
ATOM 2440 C CA . ILE A 1 302 ? 20.344 3.820 12.911 1.00 84.62 302 ILE A CA 1
ATOM 2441 C C . ILE A 1 302 ? 21.798 4.200 13.207 1.00 84.62 302 ILE A C 1
ATOM 2443 O O . ILE A 1 302 ? 22.167 5.368 13.060 1.00 84.62 302 ILE A O 1
ATOM 2447 N N . ASP A 1 303 ? 22.630 3.241 13.610 1.00 83.19 303 ASP A N 1
ATOM 2448 C CA . ASP A 1 303 ? 24.042 3.499 13.900 1.00 83.19 303 ASP A CA 1
ATOM 2449 C C . ASP A 1 303 ? 24.811 3.915 12.636 1.00 83.19 303 ASP A C 1
ATOM 2451 O O . ASP A 1 303 ? 25.594 4.869 12.670 1.00 83.19 303 ASP A O 1
ATOM 2455 N N . SER A 1 304 ? 24.525 3.277 11.496 1.00 77.31 304 SER A N 1
ATOM 2456 C CA . SER A 1 304 ? 25.096 3.643 10.196 1.00 77.31 304 SER A CA 1
ATOM 2457 C C . SER A 1 304 ? 24.684 5.053 9.764 1.00 77.31 304 SER A C 1
ATOM 2459 O O . SER A 1 304 ? 25.527 5.846 9.343 1.00 77.31 304 SER A O 1
ATOM 2461 N N . TRP A 1 305 ? 23.404 5.407 9.885 1.00 84.56 305 TRP A N 1
ATOM 2462 C CA . TRP A 1 305 ? 22.909 6.732 9.509 1.00 84.56 305 TRP A CA 1
ATOM 2463 C C . TRP A 1 305 ? 23.481 7.823 10.402 1.00 84.56 305 TRP A C 1
ATOM 2465 O O . TRP A 1 305 ? 23.908 8.857 9.895 1.00 84.56 305 TRP A O 1
ATOM 2475 N N . LYS A 1 306 ? 23.594 7.582 11.713 1.00 80.81 306 LYS A N 1
ATOM 2476 C CA . LYS A 1 306 ? 24.294 8.503 12.616 1.00 80.81 306 LYS A CA 1
ATOM 2477 C C . LYS A 1 306 ? 25.751 8.693 12.209 1.00 80.81 306 LYS A C 1
ATOM 2479 O O . LYS A 1 306 ? 26.219 9.828 12.212 1.00 80.81 306 LYS A O 1
ATOM 2484 N N . ALA A 1 307 ? 26.462 7.624 11.848 1.00 78.25 307 ALA A N 1
ATOM 2485 C CA . ALA A 1 307 ? 27.852 7.726 11.405 1.00 78.25 307 ALA A CA 1
ATOM 2486 C C . ALA A 1 307 ? 27.988 8.577 10.128 1.00 78.25 307 ALA A C 1
ATOM 2488 O O . ALA A 1 307 ? 28.917 9.374 10.016 1.00 78.25 307 ALA A O 1
ATOM 2489 N N . MET A 1 308 ? 27.032 8.464 9.200 1.00 69.56 308 MET A N 1
ATOM 2490 C CA . MET A 1 308 ? 27.003 9.243 7.954 1.00 69.56 308 MET A CA 1
ATOM 2491 C C . MET A 1 308 ? 26.577 10.706 8.160 1.00 69.56 308 MET A C 1
ATOM 2493 O O . MET A 1 308 ? 27.045 11.588 7.445 1.00 69.56 308 MET A O 1
ATOM 2497 N N . ASN A 1 309 ? 25.723 10.978 9.151 1.00 76.88 309 ASN A N 1
ATOM 2498 C CA . ASN A 1 309 ? 25.050 12.268 9.341 1.00 76.88 309 ASN A CA 1
ATOM 2499 C C . ASN A 1 309 ? 25.518 13.024 10.603 1.00 76.88 309 ASN A C 1
ATOM 2501 O O . ASN A 1 309 ? 24.751 13.768 11.221 1.00 76.88 309 ASN A O 1
ATOM 2505 N N . GLY A 1 310 ? 26.776 12.841 11.019 1.00 74.50 310 GLY A N 1
ATOM 2506 C CA . GLY A 1 310 ? 27.370 13.605 12.127 1.00 74.50 310 GLY A CA 1
ATOM 2507 C C . GLY A 1 310 ? 26.686 13.372 13.481 1.00 74.50 310 GLY A C 1
ATOM 2508 O O . GLY A 1 310 ? 26.528 14.301 14.273 1.00 74.50 310 GLY A O 1
ATOM 2509 N N . GLY A 1 311 ? 26.229 12.144 13.728 1.00 75.12 311 GLY A N 1
ATOM 2510 C CA . GLY A 1 311 ? 25.559 11.718 14.957 1.00 75.12 311 GLY A CA 1
ATOM 2511 C C . GLY A 1 311 ? 24.059 12.016 15.011 1.00 75.12 311 GLY A C 1
ATOM 2512 O O . GLY A 1 311 ? 23.426 11.719 16.024 1.00 75.12 311 GLY A O 1
ATOM 2513 N N . LYS A 1 312 ? 23.478 12.595 13.952 1.00 78.19 312 LYS A N 1
ATOM 2514 C CA . LYS A 1 312 ? 22.062 12.983 13.902 1.00 78.19 312 LYS A CA 1
ATOM 2515 C C . LYS A 1 312 ? 21.301 12.173 12.866 1.00 78.19 312 LYS A C 1
ATOM 2517 O O . LYS A 1 312 ? 21.841 11.816 11.832 1.00 78.19 312 LYS A O 1
ATOM 2522 N N . LEU A 1 313 ? 20.025 11.933 13.131 1.00 80.81 313 LEU A N 1
ATOM 2523 C CA . LEU A 1 313 ? 19.120 11.304 12.177 1.00 80.81 313 LEU A CA 1
ATOM 2524 C C . LEU A 1 313 ? 18.380 12.399 11.402 1.00 80.81 313 LEU A C 1
ATOM 2526 O O . LEU A 1 313 ? 17.937 13.392 11.984 1.00 80.81 313 LEU A O 1
ATOM 2530 N N . ASN A 1 314 ? 18.286 12.248 10.084 1.00 81.31 314 ASN A N 1
ATOM 2531 C CA . ASN A 1 314 ? 17.575 13.188 9.223 1.00 81.31 314 ASN A CA 1
ATOM 2532 C C . ASN A 1 314 ? 16.093 12.780 9.060 1.00 81.31 314 ASN A C 1
ATOM 2534 O O . ASN A 1 314 ? 15.656 11.725 9.518 1.00 81.31 314 ASN A O 1
ATOM 2538 N N . LYS A 1 315 ? 15.293 13.616 8.385 1.00 80.12 315 LYS A N 1
ATOM 2539 C CA . LYS A 1 315 ? 13.850 13.366 8.198 1.00 80.12 315 LYS A CA 1
ATOM 2540 C C . LYS A 1 315 ? 13.537 12.079 7.422 1.00 80.12 315 LYS A C 1
ATOM 2542 O O . LYS A 1 315 ? 12.514 11.456 7.690 1.00 80.12 315 LYS A O 1
ATOM 2547 N N . ASN A 1 316 ? 14.388 11.688 6.475 1.00 78.94 316 ASN A N 1
ATOM 2548 C CA . ASN A 1 316 ? 14.219 10.449 5.718 1.00 78.94 316 ASN A CA 1
ATOM 2549 C C . ASN A 1 316 ? 14.535 9.235 6.599 1.00 78.94 316 ASN A C 1
ATOM 2551 O O . ASN A 1 316 ? 13.758 8.285 6.594 1.00 78.94 316 ASN A O 1
ATOM 2555 N N . ASP A 1 317 ? 15.593 9.303 7.414 1.00 79.69 317 ASP A N 1
ATOM 2556 C CA . ASP A 1 317 ? 15.941 8.256 8.386 1.00 79.69 317 ASP A CA 1
ATOM 2557 C C . ASP A 1 317 ? 14.772 8.030 9.364 1.00 79.69 317 ASP A C 1
ATOM 2559 O O . ASP A 1 317 ? 14.341 6.900 9.585 1.00 79.69 317 ASP A O 1
ATOM 2563 N N . MET A 1 318 ? 14.180 9.118 9.878 1.00 80.44 318 MET A N 1
ATOM 2564 C CA . MET A 1 318 ? 12.994 9.075 10.749 1.00 80.44 318 MET A CA 1
ATOM 2565 C C . MET A 1 318 ? 11.787 8.408 10.078 1.00 80.44 318 MET A C 1
ATOM 2567 O O . MET A 1 318 ? 11.075 7.630 10.711 1.00 80.44 318 MET A O 1
ATOM 2571 N N . ALA A 1 319 ? 11.553 8.682 8.791 1.00 76.31 319 ALA A N 1
ATOM 2572 C CA . ALA A 1 319 ? 10.456 8.068 8.048 1.00 76.31 319 ALA A CA 1
ATOM 2573 C C . ALA A 1 319 ? 10.652 6.552 7.882 1.00 76.31 319 ALA A C 1
ATOM 2575 O O . ALA A 1 319 ? 9.690 5.795 8.023 1.00 76.31 319 ALA A O 1
ATOM 2576 N N . VAL A 1 320 ? 11.887 6.105 7.625 1.00 77.62 320 VAL A N 1
ATOM 2577 C CA . VAL A 1 320 ? 12.222 4.675 7.542 1.00 77.62 320 VAL A CA 1
ATOM 2578 C C . VAL A 1 320 ? 12.054 4.004 8.905 1.00 77.62 320 VAL A C 1
ATOM 2580 O O . VAL A 1 320 ? 11.392 2.973 8.988 1.00 77.62 320 VAL A O 1
ATOM 2583 N N . ILE A 1 321 ? 12.540 4.629 9.983 1.00 82.69 321 ILE A N 1
ATOM 2584 C CA . ILE A 1 321 ? 12.385 4.124 11.357 1.00 82.69 321 ILE A CA 1
ATOM 2585 C C . ILE A 1 321 ? 10.913 3.956 11.723 1.00 82.69 321 ILE A C 1
ATOM 2587 O O . ILE A 1 321 ? 10.512 2.903 12.212 1.00 82.69 321 ILE A O 1
ATOM 2591 N N . ASN A 1 322 ? 10.082 4.954 11.431 1.00 81.25 322 ASN A N 1
ATOM 2592 C CA . ASN A 1 322 ? 8.658 4.886 11.738 1.00 81.25 322 ASN A CA 1
ATOM 2593 C C . ASN A 1 322 ? 7.926 3.811 10.925 1.00 81.25 322 ASN A C 1
ATOM 2595 O O . ASN A 1 322 ? 6.985 3.204 11.436 1.00 81.25 322 ASN A O 1
ATOM 2599 N N . ASN A 1 323 ? 8.335 3.561 9.680 1.00 80.12 323 ASN A N 1
ATOM 2600 C CA . ASN A 1 323 ? 7.765 2.482 8.874 1.00 80.12 323 ASN A CA 1
ATOM 2601 C C . ASN A 1 323 ? 8.167 1.103 9.413 1.00 80.12 323 ASN A C 1
ATOM 2603 O O . ASN A 1 323 ? 7.296 0.254 9.592 1.00 80.12 323 ASN A O 1
ATOM 2607 N N . ASP A 1 324 ? 9.441 0.904 9.753 1.00 80.31 324 ASP A N 1
ATOM 2608 C CA . ASP A 1 324 ? 9.922 -0.363 10.310 1.00 80.31 324 ASP A CA 1
ATOM 2609 C C . ASP A 1 324 ? 9.315 -0.638 11.697 1.00 80.31 324 ASP A C 1
ATOM 2611 O O . ASP A 1 324 ? 8.922 -1.766 11.985 1.00 80.31 324 ASP A O 1
ATOM 2615 N N . LEU A 1 325 ? 9.129 0.383 12.542 1.00 84.94 325 LEU A N 1
ATOM 2616 C CA . LEU A 1 325 ? 8.438 0.231 13.829 1.00 84.94 325 LEU A CA 1
ATOM 2617 C C . LEU A 1 325 ? 6.937 -0.072 13.676 1.00 84.94 325 LEU A C 1
ATOM 2619 O O . LEU A 1 325 ? 6.388 -0.836 14.471 1.00 84.94 325 LEU A O 1
ATOM 2623 N N . LYS A 1 326 ? 6.264 0.468 12.649 1.00 85.81 326 LYS A N 1
ATOM 2624 C CA . LYS A 1 326 ? 4.880 0.077 12.313 1.00 85.81 326 LYS A CA 1
ATOM 2625 C C . LYS A 1 326 ? 4.806 -1.374 11.849 1.00 85.81 326 LYS A C 1
ATOM 2627 O O . LYS A 1 326 ? 3.910 -2.090 12.277 1.00 85.81 326 LYS A O 1
ATOM 2632 N N . PHE A 1 327 ? 5.769 -1.814 11.046 1.00 78.50 327 PHE A N 1
ATOM 2633 C CA . PHE A 1 327 ? 5.877 -3.208 10.623 1.00 78.50 327 PHE A CA 1
ATOM 2634 C C . PHE A 1 327 ? 6.122 -4.154 11.812 1.00 78.50 327 PHE A C 1
ATOM 2636 O O . PHE A 1 327 ? 5.510 -5.214 11.910 1.00 78.50 327 PHE A O 1
ATOM 2643 N N . VAL A 1 328 ? 6.943 -3.747 12.788 1.00 83.25 328 VAL A N 1
ATOM 2644 C CA . VAL A 1 328 ? 7.084 -4.483 14.056 1.00 83.25 328 VAL A CA 1
ATOM 2645 C C . VAL A 1 328 ? 5.745 -4.560 14.797 1.00 83.25 328 VAL A C 1
ATOM 2647 O O . VAL A 1 328 ? 5.403 -5.620 15.311 1.00 83.25 328 VAL A O 1
ATOM 2650 N N . LEU A 1 329 ? 4.962 -3.476 14.831 1.00 82.31 329 LEU A N 1
ATOM 2651 C CA . LEU A 1 329 ? 3.649 -3.466 15.480 1.00 82.31 329 LEU A CA 1
ATOM 2652 C C . LEU A 1 329 ? 2.651 -4.431 14.817 1.00 82.31 329 LEU A C 1
ATOM 2654 O O . LEU A 1 329 ? 1.875 -5.059 15.534 1.00 82.31 329 LEU A O 1
ATOM 2658 N N . GLU A 1 330 ? 2.685 -4.573 13.489 1.00 79.31 330 GLU A N 1
ATOM 2659 C CA . GLU A 1 330 ? 1.882 -5.565 12.755 1.00 79.31 330 GLU A CA 1
ATOM 2660 C C . GLU A 1 330 ? 2.221 -6.987 13.224 1.00 79.31 330 GLU A C 1
ATOM 2662 O O . GLU A 1 330 ? 1.337 -7.718 13.662 1.00 79.31 330 GLU A O 1
ATOM 2667 N N . HIS A 1 331 ? 3.506 -7.339 13.294 1.00 79.56 331 HIS A N 1
ATOM 2668 C CA . HIS A 1 331 ? 3.914 -8.657 13.788 1.00 79.56 331 HIS A CA 1
ATOM 2669 C C . HIS A 1 331 ? 3.629 -8.893 15.274 1.00 79.56 331 HIS A C 1
ATOM 2671 O O . HIS A 1 331 ? 3.459 -10.034 15.693 1.00 79.56 331 HIS A O 1
ATOM 2677 N N . VAL A 1 332 ? 3.552 -7.844 16.093 1.00 80.88 332 VAL A N 1
ATOM 2678 C CA . VAL A 1 332 ? 3.111 -7.976 17.491 1.00 80.88 332 VAL A CA 1
ATOM 2679 C C . VAL A 1 332 ? 1.616 -8.289 17.574 1.00 80.88 332 VAL A C 1
ATOM 2681 O O . VAL A 1 332 ? 1.209 -9.023 18.469 1.00 80.88 332 VAL A O 1
ATOM 2684 N N . GLN A 1 333 ? 0.803 -7.770 16.650 1.00 79.12 333 GLN A N 1
ATOM 2685 C CA . GLN A 1 333 ? -0.624 -8.108 16.550 1.00 79.12 333 GLN A CA 1
ATOM 2686 C C . GLN A 1 333 ? -0.833 -9.529 16.016 1.00 79.12 333 GLN A C 1
ATOM 2688 O O . GLN A 1 333 ? -1.717 -10.238 16.498 1.00 79.12 333 GLN A O 1
ATOM 2693 N N . ASP A 1 334 ? -0.001 -9.963 15.068 1.00 74.62 334 ASP A N 1
ATOM 2694 C CA . ASP A 1 334 ? 0.014 -11.357 14.615 1.00 74.62 334 ASP A CA 1
ATOM 2695 C C . ASP A 1 334 ? 0.388 -12.283 15.781 1.00 74.62 334 ASP A C 1
ATOM 2697 O O . ASP A 1 334 ? -0.326 -13.235 16.073 1.00 74.62 334 ASP A O 1
ATOM 2701 N N . LEU A 1 335 ? 1.451 -11.947 16.525 1.00 79.06 335 LEU A N 1
ATOM 2702 C CA . LEU A 1 335 ? 1.865 -12.705 17.706 1.00 79.06 335 LEU A CA 1
ATOM 2703 C C . LEU A 1 335 ? 0.751 -12.777 18.755 1.00 79.06 335 LEU A C 1
ATOM 2705 O O . LEU A 1 335 ? 0.492 -13.844 19.291 1.00 79.06 335 LEU A O 1
ATOM 2709 N N . GLU A 1 336 ? 0.080 -11.664 19.039 1.00 79.62 336 GLU A N 1
ATOM 2710 C CA . GLU A 1 336 ? -1.072 -11.629 19.943 1.00 79.62 336 GLU A CA 1
ATOM 2711 C C . GLU A 1 336 ? -2.226 -12.523 19.481 1.00 79.62 336 GLU A C 1
ATOM 2713 O O . GLU A 1 336 ? -2.907 -13.120 20.312 1.00 79.62 336 GLU A O 1
ATOM 2718 N N . SER A 1 337 ? -2.449 -12.611 18.170 1.00 72.06 337 SER A N 1
ATOM 2719 C CA . SER A 1 337 ? -3.486 -13.469 17.597 1.00 72.06 337 SER A CA 1
ATOM 2720 C C . SER A 1 337 ? -3.147 -14.952 17.768 1.00 72.06 337 SER A C 1
ATOM 2722 O O . SER A 1 337 ? -4.055 -15.745 18.008 1.00 72.06 337 SER A O 1
ATOM 2724 N N . ASP A 1 338 ? -1.859 -15.297 17.696 1.00 70.06 338 ASP A N 1
ATOM 2725 C CA . ASP A 1 338 ? -1.354 -16.668 17.824 1.00 70.06 338 ASP A CA 1
ATOM 2726 C C . ASP A 1 338 ? -1.269 -17.124 19.294 1.00 70.06 338 ASP A C 1
ATOM 2728 O O . ASP A 1 338 ? -1.714 -18.213 19.641 1.00 70.06 338 ASP A O 1
ATOM 2732 N N . VAL A 1 339 ? -0.707 -16.298 20.188 1.00 71.88 339 VAL A N 1
ATOM 2733 C CA . VAL A 1 339 ? -0.410 -16.703 21.583 1.00 71.88 339 VAL A CA 1
ATOM 2734 C C . VAL A 1 339 ? -1.349 -16.093 22.629 1.00 71.88 339 VAL A C 1
ATOM 2736 O O . VAL A 1 339 ? -1.228 -16.389 23.820 1.00 71.88 339 VAL A O 1
ATOM 2739 N N . GLY A 1 340 ? -2.296 -15.256 22.200 1.00 65.50 340 GLY A N 1
ATOM 2740 C CA . GLY A 1 340 ? -3.218 -14.523 23.064 1.00 65.50 340 GLY A CA 1
ATOM 2741 C C . GLY A 1 340 ? -2.607 -13.263 23.689 1.00 65.50 340 GLY A C 1
ATOM 2742 O O . GLY A 1 340 ? -1.395 -13.135 23.873 1.00 65.50 340 GLY A O 1
ATOM 2743 N N . THR A 1 341 ? -3.464 -12.306 24.050 1.00 75.06 341 THR A N 1
ATOM 2744 C CA . THR A 1 341 ? -3.044 -11.069 24.720 1.00 75.06 341 THR A CA 1
ATOM 2745 C C . THR A 1 341 ? -2.488 -11.359 26.113 1.00 75.06 341 THR A C 1
ATOM 2747 O O . THR A 1 341 ? -3.157 -11.957 26.956 1.00 75.06 341 THR A O 1
ATOM 2750 N N . ASN A 1 342 ? -1.286 -10.858 26.392 1.00 77.75 342 ASN A N 1
ATOM 2751 C CA . ASN A 1 342 ? -0.690 -10.879 27.723 1.00 77.75 342 ASN A CA 1
ATOM 2752 C C . ASN A 1 342 ? -0.065 -9.516 28.072 1.00 77.75 342 ASN A C 1
ATOM 2754 O O . ASN A 1 342 ? 0.091 -8.637 27.219 1.00 77.75 342 ASN A O 1
ATOM 2758 N N . SER A 1 343 ? 0.301 -9.334 29.344 1.00 72.62 343 SER A N 1
ATOM 2759 C CA . SER A 1 343 ? 0.863 -8.065 29.827 1.00 72.62 343 SER A CA 1
ATOM 2760 C C . SER A 1 343 ? 2.155 -7.665 29.106 1.00 72.62 343 SER A C 1
ATOM 2762 O O . SER A 1 343 ? 2.418 -6.473 28.977 1.00 72.62 343 SER A O 1
ATOM 2764 N N . GLN A 1 344 ? 2.963 -8.622 28.641 1.00 77.75 344 GLN A N 1
ATOM 2765 C CA . GLN A 1 344 ? 4.228 -8.345 27.953 1.00 77.75 344 GLN A CA 1
ATOM 2766 C C . GLN A 1 344 ? 3.979 -7.813 26.536 1.00 77.75 344 GLN A C 1
ATOM 2768 O O . GLN A 1 344 ? 4.581 -6.816 26.144 1.00 77.75 344 GLN A O 1
ATOM 2773 N N . ILE A 1 345 ? 3.034 -8.407 25.802 1.00 77.00 345 ILE A N 1
ATOM 2774 C CA . ILE A 1 345 ? 2.610 -7.963 24.467 1.00 77.00 345 ILE A CA 1
ATOM 2775 C C . ILE A 1 345 ? 2.023 -6.548 24.530 1.00 77.00 345 ILE A C 1
ATOM 2777 O O . ILE A 1 345 ? 2.405 -5.684 23.740 1.00 77.00 345 ILE A O 1
ATOM 2781 N N . GLU A 1 346 ? 1.147 -6.270 25.498 1.00 79.19 346 GLU A N 1
ATOM 2782 C CA . GLU A 1 346 ? 0.563 -4.933 25.680 1.00 79.19 346 GLU A CA 1
ATOM 2783 C C . GLU A 1 346 ? 1.618 -3.882 26.048 1.00 79.19 346 GLU A C 1
ATOM 2785 O O . GLU A 1 346 ? 1.670 -2.805 25.447 1.00 79.19 346 GLU A O 1
ATOM 2790 N N . GLN A 1 347 ? 2.516 -4.202 26.985 1.00 78.88 347 GLN A N 1
ATOM 2791 C CA . GLN A 1 347 ? 3.632 -3.319 27.335 1.00 78.88 347 GLN A CA 1
ATOM 2792 C C . GLN A 1 347 ? 4.542 -3.052 26.134 1.00 78.88 347 GLN A C 1
ATOM 2794 O O . GLN A 1 347 ? 4.962 -1.912 25.922 1.00 78.88 347 GLN A O 1
ATOM 2799 N N . PHE A 1 348 ? 4.795 -4.066 25.309 1.00 85.88 348 PHE A N 1
ATOM 2800 C CA . PHE A 1 348 ? 5.626 -3.926 24.124 1.00 85.88 348 PHE A CA 1
ATOM 2801 C C . PHE A 1 348 ? 4.971 -3.053 23.044 1.00 85.88 348 PHE A C 1
ATOM 2803 O O . PHE A 1 348 ? 5.624 -2.161 22.501 1.00 85.88 348 PHE A O 1
ATOM 2810 N N . LYS A 1 349 ? 3.662 -3.194 22.790 1.00 83.88 349 LYS A N 1
ATOM 2811 C CA . LYS A 1 349 ? 2.918 -2.281 21.897 1.00 83.88 349 LYS A CA 1
ATOM 2812 C C . LYS A 1 349 ? 2.990 -0.833 22.373 1.00 83.88 349 LYS A C 1
ATOM 2814 O O . LYS A 1 349 ? 3.167 0.082 21.564 1.00 83.88 349 LYS A O 1
ATOM 2819 N N . ILE A 1 350 ? 2.832 -0.604 23.677 1.00 80.81 350 ILE A N 1
ATOM 2820 C CA . ILE A 1 350 ? 2.936 0.736 24.268 1.00 80.81 350 ILE A CA 1
ATOM 2821 C C . ILE A 1 350 ? 4.345 1.292 24.045 1.00 80.81 350 ILE A C 1
ATOM 2823 O O . ILE A 1 350 ? 4.495 2.443 23.633 1.00 80.81 350 ILE A O 1
ATOM 2827 N N . ALA A 1 351 ? 5.375 0.471 24.252 1.00 83.12 351 ALA A N 1
ATOM 2828 C CA . ALA A 1 351 ? 6.758 0.875 24.059 1.00 83.12 351 ALA A CA 1
ATOM 2829 C C . ALA A 1 351 ? 7.092 1.206 22.598 1.00 83.12 351 ALA A C 1
ATOM 2831 O O . ALA A 1 351 ? 7.776 2.206 22.365 1.00 83.12 351 ALA A O 1
ATOM 2832 N N . ILE A 1 352 ? 6.586 0.436 21.626 1.00 84.31 352 ILE A N 1
ATOM 2833 C CA . ILE A 1 352 ? 6.749 0.729 20.191 1.00 84.31 352 ILE A CA 1
ATOM 2834 C C . ILE A 1 352 ? 6.122 2.083 19.857 1.00 84.31 352 ILE A C 1
ATOM 2836 O O . ILE A 1 352 ? 6.790 2.949 19.297 1.00 84.31 352 ILE A O 1
ATOM 2840 N N . ASN A 1 353 ? 4.865 2.304 20.254 1.00 82.56 353 ASN A N 1
ATOM 2841 C CA . ASN A 1 353 ? 4.177 3.573 20.000 1.00 82.56 353 ASN A CA 1
ATOM 2842 C C . ASN A 1 353 ? 4.888 4.758 20.674 1.00 82.56 353 ASN A C 1
ATOM 2844 O O . ASN A 1 353 ? 5.003 5.834 20.090 1.00 82.56 353 ASN A O 1
ATOM 2848 N N . SER A 1 354 ? 5.421 4.556 21.882 1.00 84.38 354 SER A N 1
ATOM 2849 C CA . SER A 1 354 ? 6.244 5.559 22.556 1.00 84.38 354 SER A CA 1
ATOM 2850 C C . SER A 1 354 ? 7.539 5.855 21.797 1.00 84.38 354 SER A C 1
ATOM 2852 O O . SER A 1 354 ? 7.943 7.013 21.762 1.00 84.38 354 SER A O 1
ATOM 2854 N N . HIS A 1 355 ? 8.190 4.853 21.196 1.00 83.06 355 HIS A N 1
ATOM 2855 C CA . HIS A 1 355 ? 9.413 5.057 20.411 1.00 83.06 355 HIS A CA 1
ATOM 2856 C C . HIS A 1 355 ? 9.135 5.768 19.090 1.00 83.06 355 HIS A C 1
ATOM 2858 O O . HIS A 1 355 ? 9.892 6.667 18.746 1.00 83.06 355 HIS A O 1
ATOM 2864 N N . ILE A 1 356 ? 8.037 5.445 18.397 1.00 80.00 356 ILE A N 1
ATOM 2865 C CA . ILE A 1 356 ? 7.604 6.176 17.193 1.00 80.00 356 ILE A CA 1
ATOM 2866 C C . ILE A 1 356 ? 7.459 7.667 17.521 1.00 80.00 356 ILE A C 1
ATOM 2868 O O . ILE A 1 356 ? 8.099 8.507 16.894 1.00 80.00 356 ILE A O 1
ATOM 2872 N N . ASN A 1 357 ? 6.711 7.993 18.579 1.00 80.88 357 ASN A N 1
ATOM 2873 C CA . ASN A 1 357 ? 6.546 9.381 19.015 1.00 80.88 357 ASN A CA 1
ATOM 2874 C C . ASN A 1 357 ? 7.883 10.023 19.416 1.00 80.88 357 ASN A C 1
ATOM 2876 O O . ASN A 1 357 ? 8.124 11.189 19.116 1.00 80.88 357 ASN A O 1
ATOM 2880 N N . ALA A 1 358 ? 8.757 9.276 20.097 1.00 76.62 358 ALA A N 1
ATOM 2881 C CA . ALA A 1 358 ? 10.051 9.778 20.542 1.00 76.62 358 ALA A CA 1
ATOM 2882 C C . ALA A 1 358 ? 11.003 10.076 19.370 1.00 76.62 358 ALA A C 1
ATOM 2884 O O . ALA A 1 358 ? 11.735 11.061 19.424 1.00 76.62 358 ALA A O 1
ATOM 2885 N N . PHE A 1 359 ? 10.970 9.289 18.293 1.00 78.00 359 PHE A N 1
ATOM 2886 C CA . PHE A 1 359 ? 11.703 9.598 17.066 1.00 78.00 359 PHE A CA 1
ATOM 2887 C C . PHE A 1 359 ? 11.107 10.814 16.347 1.00 78.00 359 PHE A C 1
ATOM 2889 O O . PHE A 1 359 ? 11.851 11.709 15.955 1.00 78.00 359 PHE A O 1
ATOM 2896 N N . GLU A 1 360 ? 9.777 10.923 16.258 1.00 75.88 360 GLU A N 1
ATOM 2897 C CA . GLU A 1 360 ? 9.109 12.074 15.628 1.00 75.88 360 GLU A CA 1
ATOM 2898 C C . GLU A 1 360 ? 9.455 13.416 16.290 1.00 75.88 360 GLU A C 1
ATOM 2900 O O . GLU A 1 360 ? 9.607 14.421 15.595 1.00 75.88 360 GLU A O 1
ATOM 2905 N N . ILE A 1 361 ? 9.624 13.433 17.617 1.00 76.56 361 ILE A N 1
ATOM 2906 C CA . ILE A 1 361 ? 10.022 14.633 18.374 1.00 76.56 361 ILE A CA 1
ATOM 2907 C C . ILE A 1 361 ? 11.539 14.735 18.608 1.00 76.56 361 ILE A C 1
ATOM 2909 O O . ILE A 1 361 ? 11.993 15.654 19.287 1.00 76.56 361 ILE A O 1
ATOM 2913 N N . GLY A 1 362 ? 12.328 13.792 18.083 1.00 73.62 362 GLY A N 1
ATOM 2914 C CA . GLY A 1 362 ? 13.788 13.766 18.213 1.00 73.62 362 GLY A CA 1
ATOM 2915 C C . GLY A 1 362 ? 14.319 13.486 19.626 1.00 73.62 362 GLY A C 1
ATOM 2916 O O . GLY A 1 362 ? 15.470 13.808 19.915 1.00 73.62 362 GLY A O 1
ATOM 2917 N N . SER A 1 363 ? 13.504 12.914 20.517 1.00 74.31 363 SER A N 1
ATOM 2918 C CA . SER A 1 363 ? 13.892 12.545 21.886 1.00 74.31 363 SER A CA 1
ATOM 2919 C C . SER A 1 363 ? 14.419 11.112 22.016 1.00 74.31 363 SER A C 1
ATOM 2921 O O . SER A 1 363 ? 15.059 10.792 23.019 1.00 74.31 363 SER A O 1
ATOM 2923 N N . ALA A 1 364 ? 14.189 10.258 21.013 1.00 77.75 364 ALA A N 1
ATOM 2924 C CA . ALA A 1 364 ? 14.836 8.956 20.883 1.00 77.75 364 ALA A CA 1
ATOM 2925 C C . ALA A 1 364 ? 15.919 8.985 19.807 1.00 77.75 364 ALA A C 1
ATOM 2927 O O . ALA A 1 364 ? 15.792 9.632 18.768 1.00 77.75 364 ALA A O 1
ATOM 2928 N N . ASN A 1 365 ? 16.98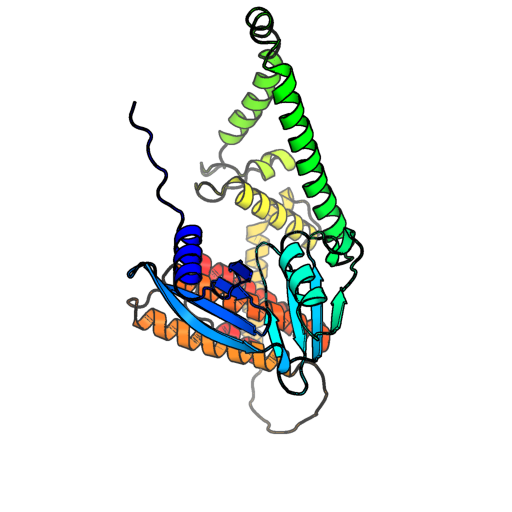5 8.236 20.063 1.00 78.25 365 ASN A N 1
ATOM 2929 C CA . ASN A 1 365 ? 18.092 8.063 19.139 1.00 78.25 365 ASN A CA 1
ATOM 2930 C C . ASN A 1 365 ? 18.405 6.586 18.865 1.00 78.25 365 ASN A C 1
ATOM 2932 O O . ASN A 1 365 ? 19.218 6.329 17.990 1.00 78.25 365 ASN A O 1
ATOM 2936 N N . ASP A 1 366 ? 17.800 5.618 19.553 1.00 82.00 366 ASP A N 1
ATOM 2937 C CA . ASP A 1 366 ? 18.036 4.187 19.338 1.00 82.00 366 ASP A CA 1
ATOM 2938 C C . ASP A 1 366 ? 16.779 3.345 19.607 1.00 82.00 366 ASP A C 1
ATOM 2940 O O . ASP A 1 366 ? 15.752 3.853 20.063 1.00 82.00 366 ASP A O 1
ATOM 2944 N N . VAL A 1 367 ? 16.863 2.052 19.285 1.00 86.31 367 VAL A N 1
ATOM 2945 C CA . VAL A 1 367 ? 15.802 1.059 19.526 1.00 86.31 367 VAL A CA 1
ATOM 2946 C C . VAL A 1 367 ? 16.242 -0.035 20.505 1.00 86.31 367 VAL A C 1
ATOM 2948 O O . VAL A 1 367 ? 15.587 -1.072 20.620 1.00 86.31 367 VAL A O 1
ATOM 2951 N N . SER A 1 368 ? 17.327 0.180 21.254 1.00 80.00 368 SER A N 1
ATOM 2952 C CA . SER A 1 368 ? 17.927 -0.833 22.137 1.00 80.00 368 SER A CA 1
ATOM 2953 C C . SER A 1 368 ? 16.951 -1.297 23.217 1.00 80.00 368 SER A C 1
ATOM 2955 O O . SER A 1 368 ? 16.877 -2.483 23.542 1.00 80.00 368 SER A O 1
ATOM 2957 N N . LYS A 1 369 ? 16.131 -0.375 23.736 1.00 82.38 369 LYS A N 1
ATOM 2958 C CA . LYS A 1 369 ? 15.075 -0.699 24.707 1.00 82.38 369 LYS A CA 1
ATOM 2959 C C . LYS A 1 369 ? 14.002 -1.613 24.117 1.00 82.38 369 LYS A C 1
ATOM 2961 O O . LYS A 1 369 ? 13.538 -2.512 24.814 1.00 82.38 369 LYS A O 1
ATOM 2966 N N . LEU A 1 370 ? 13.641 -1.418 22.847 1.00 82.00 370 LEU A N 1
ATOM 2967 C CA . LEU A 1 370 ? 12.693 -2.294 22.157 1.00 82.00 370 LEU A CA 1
ATOM 2968 C C . LEU A 1 370 ? 13.288 -3.682 21.931 1.00 82.00 370 LEU A C 1
ATOM 2970 O O . LEU A 1 370 ? 12.585 -4.665 22.118 1.00 82.00 370 LEU A O 1
ATOM 2974 N N . ILE A 1 371 ? 14.578 -3.788 21.603 1.00 76.00 371 ILE A N 1
ATOM 2975 C CA . ILE A 1 371 ? 15.246 -5.091 21.453 1.00 76.00 371 ILE A CA 1
ATOM 2976 C C . ILE A 1 371 ? 15.201 -5.883 22.766 1.00 76.00 371 ILE A C 1
ATOM 2978 O O . ILE A 1 371 ? 14.856 -7.062 22.768 1.00 76.00 371 ILE A O 1
ATOM 2982 N N . ILE A 1 372 ? 15.499 -5.233 23.895 1.00 77.50 372 ILE A N 1
ATOM 2983 C CA . ILE A 1 372 ? 15.462 -5.882 25.215 1.00 77.50 372 ILE A CA 1
ATOM 2984 C C . ILE A 1 372 ? 14.050 -6.386 25.535 1.00 77.50 372 ILE A C 1
ATOM 2986 O O . ILE A 1 372 ? 13.893 -7.513 25.997 1.00 77.50 372 ILE A O 1
ATOM 2990 N N . GLN A 1 373 ? 13.027 -5.575 25.267 1.00 78.50 373 GLN A N 1
ATOM 2991 C CA . GLN A 1 373 ? 11.637 -5.957 25.520 1.00 78.50 373 GLN A CA 1
ATOM 2992 C C . GLN A 1 373 ? 11.139 -7.040 24.557 1.00 78.50 373 GLN A C 1
ATOM 2994 O O . GLN A 1 373 ? 10.414 -7.932 24.979 1.00 78.50 373 GLN A O 1
ATOM 2999 N N . ALA A 1 374 ? 11.579 -7.023 23.296 1.00 77.69 374 ALA A N 1
ATOM 3000 C CA . ALA A 1 374 ? 11.253 -8.053 22.314 1.00 77.69 374 ALA A CA 1
ATOM 3001 C C . ALA A 1 374 ? 11.811 -9.433 22.694 1.00 77.69 374 ALA A C 1
ATOM 3003 O O . ALA A 1 374 ? 11.218 -10.451 22.354 1.00 77.69 374 ALA A O 1
ATOM 3004 N N . ASN A 1 375 ? 12.936 -9.485 23.411 1.00 75.06 375 ASN A N 1
ATOM 3005 C CA . ASN A 1 375 ? 13.499 -10.737 23.925 1.00 75.06 375 ASN A CA 1
ATOM 3006 C C . ASN A 1 375 ? 12.710 -11.315 25.109 1.00 75.06 375 ASN A C 1
ATOM 3008 O O . ASN A 1 375 ? 12.945 -12.460 25.486 1.00 75.06 375 ASN A O 1
ATOM 3012 N N . ALA A 1 376 ? 11.806 -10.529 25.700 1.00 75.25 376 ALA A N 1
ATOM 3013 C CA . ALA A 1 376 ? 10.925 -10.956 26.780 1.00 75.25 376 ALA A CA 1
ATOM 3014 C C . ALA A 1 376 ? 9.532 -11.406 26.290 1.00 75.25 376 ALA A C 1
ATOM 3016 O O . ALA A 1 376 ? 8.697 -11.731 27.131 1.00 75.25 376 ALA A O 1
ATOM 3017 N N . LEU A 1 377 ? 9.286 -11.404 24.968 1.00 71.56 377 LEU A N 1
ATOM 3018 C CA . LEU A 1 377 ? 8.059 -11.896 24.322 1.00 71.56 377 LEU A CA 1
ATOM 3019 C C . LEU A 1 377 ? 8.108 -13.401 24.080 1.00 71.56 377 LEU A C 1
ATOM 3021 O O . LEU A 1 377 ? 7.073 -14.061 24.314 1.00 71.56 377 LEU A O 1
#

Secondary structure (DSSP, 8-state):
----PPPPPHHHHHHHHHHHH-TT-SEEEEETTEEEEE-SSEEEEEEEETTTTEEEEEEEEEGGG-SEEEEEE-SS-EEEEEE-SS-EEEE-BSS-HHHHHHHHHHHS--EEEEE---GGGGSTTTTT--HHHHHHHHHHHHHHHHHHHHHHHHHHHHHHHTTTTTTTTTTTSHHHHHHHHHHHHHHHH-B-TTSPBB-HHHHHHH----BPP-SSTTHHHHHHHHHHHHHHHHHHTTS-HHHHHHHHHHHHHHHHHHHHHHHHHHHH--------------SSHHHHHHHHHHHHHHHHHHHHHHHHTTT---HHHHHHHHHHHHHHHHHHHHHHHHH---HHHHHHHHHHHHHHHHHHTT-----HHHHHHHTT-

Sequence (377 aa):
MSKKEKKPSDSTLAKQAIARKYNTALIIVSCSDGYAAVDKEHIQIFKYNKDINDVSSISTYHFSDFNTVIIDRFAIKAIMNFKGLHKHFEFIPTEEIKELENLLRTNTHLHVEKLERKWHNKILGFRSQNKFKMIFASLVYLFIVISTINGCVDKKIEQQKAAEQDKIEQQKITSVAKKKKAKEDEIKALKTDDGQPINVPLYTKYNVKYKSSEPTDIETLKDEAVMKRFEKMAEKYNMSVPEYISKEHEIVAANVAKAKDEAEKQKEEKNPNNNQTSSESTDGSYSKKAIQSTLNRLNKDIDSWKAMNGGKLNKNDMAVINNDLKFVLEHVQDLESDVGTNSQIEQFKIAINSHINAFEIGSANDVSKLIIQANAL

pLDDT: mean 72.72, std 15.4, range [27.05, 92.69]

Foldseek 3Di:
DDPPDDDDDLVVLAQVQCCVVPVQFPDWFAWPQGIWGDHLFWIWDWHQDPVVSHIDTDDIGTLVQFAAWEWEDAPQKIWIWTHHPPDIDIIITRDPVVVVLVSCVPRYNHHYHYDDDDNLCSQFQSVVVPPVSSVVSVVVVVVVVVVVVVVVVVVVPVVPPPPPPPPDPPPPPVPPVCVVVVVQVVQQPDADPVRAGALSVCCVPPVDGDHFDDDDPCRVVRSVVVVVVLVVVCVVVVHDSNVCVVCVVVVVVVVVVVVVVVVVVVVVDDDDDDDDDDDDDDWLPVLLVLLLVLQVVLQVVLVVCCVVPVNDHDPVNLVVLLVSLVVNLVSLVRSCVTPNDDPLSVVLNVVSVVVNVCSVVVNDRGCVVSNVSSVVD

Radius of gyration: 30.09 Å; chains: 1; bounding box: 59×70×79 Å